Protein AF-A0A095C5I5-F1 (afdb_monomer_lite)

Secondary structure (DSSP, 8-state):
-HHHHHHHHHHTS-GGGS-HHHHHH--SS---HHHHHHHHT-TTTTTT-----HHHHHHHHTSTTS-----S---HIIIIIS-HHHHHHHHHHHHHHHHHHHHHHHHHHS-GGGGGSHIIIIIS-HHHHHHHHHHHHHHHHHHHHHHHHHHHHHHHHHTTT--SEEEEEE-SS----TTT--S----S-----GGG----EEEHHHHHHHHHHTGGG--TTTEEEEEPP--TT----HHHHHT--SHHHHHHHSSHHHHHHHHHHTGGGGGGGS-HHHHHHHHHHHHHHHH-S-HHHHHHHHHHHHHHHHHHHHHHHHHHBTTHHHHHHSHHHHHHHHHHHHHHHHHHHHHHHHHHHH-SHHHHHHHHHHTTTGGGGGGGHHHHHHHHHHHSPBPPHHHHHHHHHHHHHH-SSSS-TTTTTTSSS--

Structure (mmCIF, N/CA/C/O backbone):
data_AF-A0A095C5I5-F1
#
_entry.id   AF-A0A095C5I5-F1
#
loop_
_atom_site.group_PDB
_atom_site.id
_atom_site.type_symbol
_atom_site.label_atom_id
_atom_site.label_alt_id
_atom_site.label_comp_id
_atom_site.label_asym_id
_atom_site.label_entity_id
_atom_site.label_seq_id
_atom_site.pdbx_PDB_ins_code
_atom_site.Cartn_x
_atom_site.Cartn_y
_atom_site.Cartn_z
_atom_site.occupancy
_atom_site.B_iso_or_equiv
_atom_site.auth_seq_id
_atom_site.auth_comp_id
_atom_site.auth_asym_id
_atom_site.auth_atom_id
_atom_site.pdbx_PDB_model_num
ATOM 1 N N . MET A 1 1 ? 6.116 -15.649 -8.258 1.00 90.19 1 MET A N 1
ATOM 2 C CA . MET A 1 1 ? 5.746 -16.718 -9.216 1.00 90.19 1 MET A CA 1
ATOM 3 C C . MET A 1 1 ? 4.295 -16.655 -9.677 1.00 90.19 1 MET A C 1
ATOM 5 O O . MET A 1 1 ? 4.096 -16.684 -10.877 1.00 90.19 1 MET A O 1
ATOM 9 N N . ILE A 1 2 ? 3.302 -16.458 -8.799 1.00 94.12 2 ILE A N 1
ATOM 10 C CA . ILE A 1 2 ? 1.877 -16.341 -9.199 1.00 94.12 2 ILE A CA 1
ATOM 11 C C . ILE A 1 2 ? 1.654 -15.360 -10.373 1.00 94.12 2 ILE A C 1
ATOM 13 O O . ILE A 1 2 ? 0.961 -15.691 -11.329 1.00 94.12 2 ILE A O 1
ATOM 17 N N . GLY A 1 3 ? 2.276 -14.173 -10.334 1.00 94.00 3 GLY A N 1
ATOM 18 C CA . GLY A 1 3 ? 2.189 -13.199 -11.435 1.00 94.00 3 GLY A CA 1
ATOM 19 C C . GLY A 1 3 ? 2.730 -13.727 -12.771 1.00 94.00 3 GLY A C 1
ATOM 20 O O . GLY A 1 3 ? 2.057 -13.602 -13.782 1.00 94.00 3 GLY A O 1
ATOM 21 N N . LEU A 1 4 ? 3.884 -14.406 -12.756 1.00 94.50 4 LEU A N 1
ATOM 22 C CA . LEU A 1 4 ? 4.488 -15.020 -13.948 1.00 94.50 4 LEU A CA 1
ATOM 23 C C . LEU A 1 4 ? 3.548 -16.051 -14.590 1.00 94.50 4 LEU A C 1
ATOM 25 O O . LEU A 1 4 ? 3.385 -16.067 -15.806 1.00 94.50 4 LEU A O 1
ATOM 29 N N . SER A 1 5 ? 2.899 -16.890 -13.780 1.00 95.06 5 SER A N 1
ATOM 30 C CA . SER A 1 5 ? 1.943 -17.884 -14.281 1.00 95.06 5 SER A CA 1
ATOM 31 C C . SER A 1 5 ? 0.749 -17.218 -14.972 1.00 95.06 5 SER A C 1
ATOM 33 O O . SER A 1 5 ? 0.317 -17.658 -16.036 1.00 95.06 5 SER A O 1
ATOM 35 N N . TRP A 1 6 ? 0.250 -16.118 -14.406 1.00 95.88 6 TRP A N 1
ATOM 36 C CA . TRP A 1 6 ? -0.805 -15.323 -15.027 1.00 95.88 6 TRP A CA 1
ATOM 37 C C . TRP A 1 6 ? -0.362 -14.616 -16.306 1.00 95.88 6 TRP A C 1
ATOM 39 O O . TRP A 1 6 ? -1.138 -14.565 -17.256 1.00 95.88 6 TRP A O 1
ATOM 49 N N . ASP A 1 7 ? 0.863 -14.098 -16.345 1.00 95.19 7 ASP A N 1
ATOM 50 C CA . ASP A 1 7 ? 1.425 -13.432 -17.522 1.00 95.19 7 ASP A CA 1
ATOM 51 C C . ASP A 1 7 ? 1.565 -14.394 -18.710 1.00 95.19 7 ASP A C 1
ATOM 53 O O . ASP A 1 7 ? 1.289 -14.017 -19.851 1.00 95.19 7 ASP A O 1
ATOM 57 N N . LEU A 1 8 ? 1.934 -15.652 -18.447 1.00 94.75 8 LEU A N 1
ATOM 58 C CA . LEU A 1 8 ? 1.957 -16.721 -19.450 1.00 94.75 8 LEU A CA 1
ATOM 59 C C . LEU A 1 8 ? 0.542 -17.083 -19.914 1.00 94.75 8 LEU A C 1
ATOM 61 O O . LEU A 1 8 ? 0.281 -17.180 -21.112 1.00 94.75 8 LEU A O 1
ATOM 65 N N . TYR A 1 9 ? -0.397 -17.229 -18.975 1.00 94.50 9 TYR A N 1
ATOM 66 C CA . TYR A 1 9 ? -1.794 -17.506 -19.306 1.00 94.50 9 TYR A CA 1
ATOM 67 C C . TYR A 1 9 ? -2.412 -16.397 -20.164 1.00 94.50 9 TYR A C 1
ATOM 69 O O . TYR A 1 9 ? -3.086 -16.674 -21.153 1.00 94.50 9 TYR A O 1
ATOM 77 N N . ASP A 1 10 ? -2.173 -15.130 -19.832 1.00 93.94 10 ASP A N 1
ATOM 78 C CA . ASP A 1 10 ? -2.761 -14.003 -20.555 1.00 93.94 10 ASP A CA 1
ATOM 79 C C . ASP A 1 10 ? -2.246 -13.885 -21.998 1.00 93.94 10 ASP A C 1
ATOM 81 O O . ASP A 1 10 ? -2.950 -13.340 -22.854 1.00 93.94 10 ASP A O 1
ATOM 85 N N . ALA A 1 11 ? -1.071 -14.447 -22.299 1.00 91.31 11 ALA A N 1
ATOM 86 C CA . ALA A 1 11 ? -0.554 -14.525 -23.660 1.00 91.31 11 ALA A CA 1
ATOM 87 C C . ALA A 1 11 ? -1.333 -15.501 -24.563 1.00 91.31 11 ALA A C 1
ATOM 89 O O . ALA A 1 11 ? -1.295 -15.343 -25.781 1.00 91.31 11 ALA A O 1
ATOM 90 N N . SER A 1 12 ? -2.096 -16.445 -23.997 1.00 90.75 12 SER A N 1
ATOM 91 C CA . SER A 1 12 ? -2.989 -17.324 -24.775 1.00 90.75 12 SER A CA 1
ATOM 92 C C . SER A 1 12 ? -4.199 -16.587 -25.368 1.00 90.75 12 SER A C 1
ATOM 94 O O . SER A 1 12 ? -4.788 -17.036 -26.348 1.00 90.75 12 SER A O 1
ATOM 96 N N . LYS A 1 13 ? -4.568 -15.433 -24.798 1.00 89.62 13 LYS A N 1
ATOM 97 C CA . LYS A 1 13 ? -5.696 -14.611 -25.260 1.00 89.62 13 LYS A CA 1
ATOM 98 C C . LYS A 1 13 ? -5.282 -13.721 -26.422 1.00 89.62 13 LYS A C 1
ATOM 100 O O . LYS A 1 13 ? -4.128 -13.301 -26.490 1.00 89.62 13 LYS A O 1
ATOM 105 N N . THR A 1 14 ? -6.227 -13.338 -27.277 1.00 89.69 14 THR A N 1
ATOM 106 C CA . THR A 1 14 ? -5.969 -12.351 -28.336 1.00 89.69 14 THR A CA 1
ATOM 107 C C . THR A 1 14 ? -5.677 -10.970 -27.746 1.00 89.69 14 THR A C 1
ATOM 109 O O . THR A 1 14 ? -6.174 -10.604 -26.679 1.00 89.69 14 THR A O 1
ATOM 112 N N . GLU A 1 15 ? -4.865 -10.165 -28.432 1.00 84.31 15 GLU A N 1
ATOM 113 C CA . GLU A 1 15 ? -4.433 -8.861 -27.911 1.00 84.31 15 GLU A CA 1
ATOM 114 C C . GLU A 1 15 ? -5.610 -7.898 -27.653 1.00 84.31 15 GLU A C 1
ATOM 116 O O . GLU A 1 15 ? -5.610 -7.140 -26.677 1.00 84.31 15 GLU A O 1
ATOM 121 N N . SER A 1 16 ? -6.668 -7.979 -28.467 1.00 86.38 16 SER A N 1
ATOM 122 C CA . SER A 1 16 ? -7.894 -7.185 -28.315 1.00 86.38 16 SER A CA 1
ATOM 123 C C . SER A 1 16 ? -8.647 -7.472 -27.010 1.00 86.38 16 SER A C 1
ATOM 125 O O . SER A 1 16 ? -9.271 -6.559 -26.466 1.00 86.38 16 SER A O 1
ATOM 127 N N . GLN A 1 17 ? -8.535 -8.694 -26.479 1.00 86.94 17 GLN A N 1
ATOM 128 C CA . GLN A 1 17 ? -9.157 -9.137 -25.227 1.00 86.94 17 GLN A CA 1
ATOM 129 C C . GLN A 1 17 ? -8.308 -8.831 -23.985 1.00 86.94 17 GLN A C 1
ATOM 131 O O . GLN A 1 17 ? -8.809 -8.887 -22.860 1.00 86.94 17 GLN A O 1
ATOM 136 N N . ARG A 1 18 ? -7.021 -8.507 -24.158 1.00 86.69 18 ARG A N 1
ATOM 137 C CA . ARG A 1 18 ? -6.119 -8.181 -23.047 1.00 86.69 18 ARG A CA 1
ATOM 138 C C . ARG A 1 18 ? -6.354 -6.755 -22.567 1.00 86.69 18 ARG A C 1
ATOM 140 O O . ARG A 1 18 ? -6.403 -5.815 -23.364 1.00 86.69 18 ARG A O 1
ATOM 147 N N . SER A 1 19 ? -6.427 -6.586 -21.250 1.00 85.75 19 SER A N 1
ATOM 148 C CA . SER A 1 19 ? -6.406 -5.262 -20.630 1.00 85.75 19 SER A CA 1
ATOM 149 C C . SER A 1 19 ? -5.045 -4.579 -20.817 1.00 85.75 19 SER A C 1
ATOM 151 O O . SER A 1 19 ? -4.046 -5.223 -21.137 1.00 85.75 19 SER A O 1
ATOM 153 N N . VAL A 1 20 ? -4.984 -3.266 -20.580 1.00 83.00 20 VAL A N 1
ATOM 154 C CA . VAL A 1 20 ? -3.749 -2.480 -20.744 1.00 83.00 20 VAL A CA 1
ATOM 155 C C . VAL A 1 20 ? -2.592 -3.029 -19.900 1.00 83.00 20 VAL A C 1
ATOM 157 O O . VAL A 1 20 ? -1.469 -3.083 -20.392 1.00 83.00 20 VAL A O 1
ATOM 160 N N . SER A 1 21 ? -2.839 -3.464 -18.657 1.00 81.44 21 SER A N 1
ATOM 161 C CA . SER A 1 21 ? -1.785 -4.055 -17.817 1.00 81.44 21 SER A CA 1
ATOM 162 C C . SER A 1 21 ? -1.335 -5.415 -18.348 1.00 81.44 21 SER A C 1
ATOM 164 O O . SER A 1 21 ? -0.137 -5.658 -18.442 1.00 81.44 21 SER A O 1
ATOM 166 N N . GLN A 1 22 ? -2.274 -6.244 -18.808 1.00 87.56 22 GLN A N 1
ATOM 167 C CA . GLN A 1 22 ? -1.973 -7.564 -19.372 1.00 87.56 22 GLN A CA 1
ATOM 168 C C . GLN A 1 22 ? -1.166 -7.476 -20.665 1.00 87.56 22 GLN A C 1
ATOM 170 O O . GLN A 1 22 ? -0.274 -8.281 -20.880 1.00 87.56 22 GLN A O 1
ATOM 175 N N . ARG A 1 23 ? -1.422 -6.485 -21.527 1.00 85.88 23 ARG A N 1
ATOM 176 C CA . ARG A 1 23 ? -0.597 -6.279 -22.731 1.00 85.88 23 ARG A CA 1
ATOM 177 C C . ARG A 1 23 ? 0.859 -5.969 -22.388 1.00 85.88 23 ARG A C 1
ATOM 179 O O . ARG A 1 23 ? 1.748 -6.410 -23.103 1.00 85.88 23 ARG A O 1
ATOM 186 N N . LYS A 1 24 ? 1.093 -5.245 -21.289 1.00 83.94 24 LYS A N 1
ATOM 187 C CA . LYS A 1 24 ? 2.440 -4.878 -20.830 1.00 83.94 24 LYS A CA 1
ATOM 188 C C . LYS A 1 24 ? 3.186 -6.038 -20.168 1.00 83.94 24 LYS A C 1
ATOM 190 O O . LYS A 1 24 ? 4.409 -6.070 -20.241 1.00 83.94 24 LYS A O 1
ATOM 195 N N . SER A 1 25 ? 2.482 -6.956 -19.503 1.00 87.38 25 SER A N 1
ATOM 196 C CA . SER A 1 25 ? 3.112 -8.043 -18.740 1.00 87.38 25 SER A CA 1
ATOM 197 C C . SER A 1 25 ? 3.073 -9.411 -19.428 1.00 87.38 25 SER A C 1
ATOM 199 O O . SER A 1 25 ? 3.906 -10.251 -19.105 1.00 87.38 25 SER A O 1
ATOM 201 N N . ALA A 1 26 ? 2.179 -9.632 -20.400 1.00 89.44 26 ALA A N 1
ATOM 202 C CA . ALA A 1 26 ? 1.987 -10.936 -21.033 1.00 89.44 26 ALA A CA 1
ATOM 203 C C . ALA A 1 26 ? 3.269 -11.503 -21.668 1.00 89.44 26 ALA A C 1
ATOM 205 O O . ALA A 1 26 ? 4.023 -10.820 -22.376 1.00 89.44 26 ALA A O 1
ATOM 206 N N . LEU A 1 27 ? 3.482 -12.800 -21.452 1.00 89.56 27 LEU A N 1
ATOM 207 C CA . LEU A 1 27 ? 4.657 -13.545 -21.894 1.00 89.56 27 LEU A CA 1
ATOM 208 C C . LEU A 1 27 ? 4.249 -14.671 -22.838 1.00 89.56 27 LEU A C 1
ATOM 210 O O . LEU A 1 27 ? 3.642 -15.647 -22.419 1.00 89.56 27 LEU A O 1
ATOM 214 N N . SER A 1 28 ? 4.609 -14.560 -24.117 1.00 89.25 28 SER A N 1
ATOM 215 C CA . SER A 1 28 ? 4.269 -15.582 -25.120 1.00 89.25 28 SER A CA 1
ATOM 216 C C . SER A 1 28 ? 5.085 -16.868 -24.982 1.00 89.25 28 SER A C 1
ATOM 218 O O . SER A 1 28 ? 4.698 -17.898 -25.522 1.00 89.25 28 SER A O 1
ATOM 220 N N . LYS A 1 29 ? 6.236 -16.805 -24.306 1.00 89.81 29 LYS A N 1
ATOM 221 C CA . LYS A 1 29 ? 7.139 -17.937 -24.093 1.00 89.81 29 LYS A CA 1
ATOM 222 C C . LYS A 1 29 ? 7.580 -17.977 -22.638 1.00 89.81 29 LYS A C 1
ATOM 224 O O . LYS A 1 29 ? 7.718 -16.934 -21.998 1.00 89.81 29 LYS A O 1
ATOM 229 N N . PHE A 1 30 ? 7.817 -19.186 -22.142 1.00 93.50 30 PHE A N 1
ATOM 230 C CA . PHE A 1 30 ? 8.404 -19.390 -20.827 1.00 93.50 30 PHE A CA 1
ATOM 231 C C . PHE A 1 30 ? 9.878 -18.924 -20.829 1.00 93.50 30 PHE A C 1
ATOM 233 O O . PHE A 1 30 ? 10.608 -19.314 -21.739 1.00 93.50 30 PHE A O 1
ATOM 240 N N . PRO A 1 31 ? 10.327 -18.131 -19.835 1.00 89.38 31 PRO A N 1
ATOM 241 C CA . PRO A 1 31 ? 11.682 -17.554 -19.780 1.00 89.38 31 PRO A CA 1
ATOM 242 C C . PRO A 1 31 ? 12.811 -18.579 -19.515 1.00 89.38 31 PRO A C 1
ATOM 244 O O . PRO A 1 31 ? 13.994 -18.269 -19.544 1.00 89.38 31 PRO A O 1
ATOM 247 N N . GLY A 1 32 ? 12.479 -19.847 -19.271 1.00 93.56 32 GLY A N 1
ATOM 248 C CA . GLY A 1 32 ? 13.463 -20.870 -18.910 1.00 93.56 32 GLY A CA 1
ATOM 249 C C . GLY A 1 32 ? 13.827 -20.834 -17.422 1.00 93.56 32 GLY A C 1
ATOM 250 O O . GLY A 1 32 ? 13.473 -19.913 -16.680 1.00 93.56 32 GLY A O 1
ATOM 251 N N . VAL A 1 33 ? 14.491 -21.894 -16.951 1.00 95.50 33 VAL A N 1
ATOM 252 C CA . VAL A 1 33 ? 14.720 -22.119 -15.511 1.00 95.50 33 VAL A CA 1
ATOM 253 C C . VAL A 1 33 ? 15.681 -21.086 -14.927 1.00 95.50 33 VAL A C 1
ATOM 255 O O . VAL A 1 33 ? 15.371 -20.477 -13.906 1.00 95.50 33 VAL A O 1
ATOM 258 N N . LEU A 1 34 ? 16.817 -20.851 -15.590 1.00 95.62 34 LEU A N 1
ATOM 259 C CA . LEU A 1 34 ? 17.840 -19.923 -15.107 1.00 95.62 34 LEU A CA 1
ATOM 260 C C . LEU A 1 34 ? 17.303 -18.492 -14.983 1.00 95.62 34 LEU A C 1
ATOM 262 O O . LEU A 1 34 ? 17.481 -17.858 -13.947 1.00 95.62 34 LEU A O 1
ATOM 266 N N . GLU A 1 35 ? 16.596 -18.005 -16.003 1.00 94.25 35 GLU A N 1
ATOM 267 C CA . GLU A 1 35 ? 16.002 -16.665 -15.988 1.00 94.25 35 GLU A CA 1
ATOM 268 C C . GLU A 1 35 ? 14.925 -16.539 -14.897 1.00 94.25 35 GLU A C 1
ATOM 270 O O . GLU A 1 35 ? 14.882 -15.551 -14.165 1.00 94.25 35 GLU A O 1
ATOM 275 N N . THR A 1 36 ? 14.101 -17.579 -14.712 1.00 95.62 36 THR A N 1
ATOM 276 C CA . THR A 1 36 ? 13.093 -17.624 -13.639 1.00 95.62 36 THR A CA 1
ATOM 277 C C . THR A 1 36 ? 13.732 -17.572 -12.250 1.00 95.62 36 THR A C 1
ATOM 279 O O . THR A 1 36 ? 13.224 -16.875 -11.364 1.00 95.62 36 THR A O 1
ATOM 282 N N . LEU A 1 37 ? 14.851 -18.274 -12.044 1.00 95.75 37 LEU A N 1
ATOM 283 C CA . LEU A 1 37 ? 15.608 -18.224 -10.793 1.00 95.75 37 LEU A CA 1
ATOM 284 C C . LEU A 1 37 ? 16.251 -16.847 -10.589 1.00 95.75 37 LEU A C 1
ATOM 286 O O . LEU A 1 37 ? 16.115 -16.280 -9.507 1.00 95.75 37 LEU A O 1
ATOM 290 N N . ALA A 1 38 ? 16.863 -16.266 -11.623 1.00 94.81 38 ALA A N 1
ATOM 291 C CA . ALA A 1 38 ? 17.459 -14.930 -11.560 1.00 94.81 38 ALA A CA 1
ATOM 292 C C . ALA A 1 38 ? 16.421 -13.846 -11.211 1.00 94.81 38 ALA A C 1
ATOM 294 O O . ALA A 1 38 ? 16.660 -12.993 -10.353 1.00 94.81 38 ALA A O 1
ATOM 295 N N . PHE A 1 39 ? 15.231 -13.921 -11.808 1.00 94.69 39 PHE A N 1
ATOM 296 C CA . PHE A 1 39 ? 14.102 -13.062 -11.459 1.00 94.69 39 PHE A CA 1
ATOM 297 C C . PHE A 1 39 ? 13.655 -13.260 -10.004 1.00 94.69 39 PHE A C 1
ATOM 299 O O . PHE A 1 39 ? 13.480 -12.292 -9.267 1.00 94.69 39 PHE A O 1
ATOM 306 N N . SER A 1 40 ? 13.489 -14.512 -9.568 1.00 93.94 40 SER A N 1
ATOM 307 C CA . SER A 1 40 ? 13.000 -14.834 -8.219 1.00 93.94 40 SER A CA 1
ATOM 308 C C . SER A 1 40 ? 13.972 -14.397 -7.121 1.00 93.94 40 SER A C 1
ATOM 310 O O . SER A 1 40 ? 13.542 -13.930 -6.069 1.00 93.94 40 SER A O 1
ATOM 312 N N . PHE A 1 41 ? 15.274 -14.510 -7.385 1.00 94.00 41 PHE A N 1
ATOM 313 C CA . PHE A 1 41 ? 16.351 -14.194 -6.449 1.00 94.00 41 PHE A CA 1
ATOM 314 C C . PHE A 1 41 ? 17.087 -12.899 -6.803 1.00 94.00 41 PHE A C 1
ATOM 316 O O . PHE A 1 41 ? 18.261 -12.745 -6.476 1.00 94.00 41 PHE A O 1
ATOM 323 N N . THR A 1 42 ? 16.408 -11.943 -7.448 1.00 93.94 42 THR A N 1
ATOM 324 C CA . THR A 1 42 ? 16.990 -10.62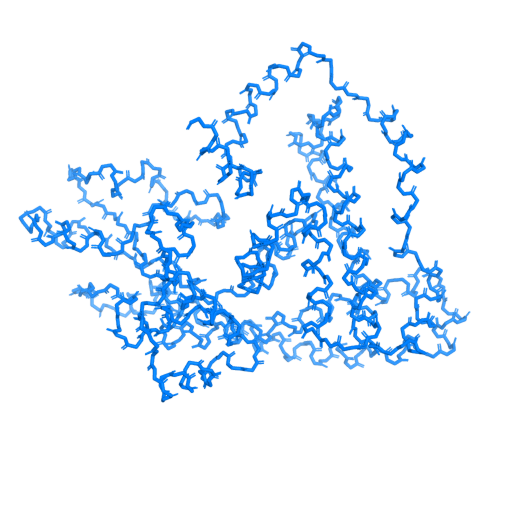3 -7.725 1.00 93.94 42 THR A CA 1
ATOM 325 C C . THR A 1 42 ? 17.471 -9.983 -6.407 1.00 93.94 42 THR A C 1
ATOM 327 O O . THR A 1 42 ? 16.632 -9.653 -5.560 1.00 93.94 42 THR A O 1
ATOM 330 N N . PRO A 1 43 ? 18.791 -9.771 -6.201 1.00 90.88 43 PRO A N 1
ATOM 331 C CA . PRO A 1 43 ? 19.359 -9.491 -4.874 1.00 90.88 43 PRO A CA 1
ATOM 332 C C . PRO A 1 43 ? 18.795 -8.248 -4.181 1.00 90.88 43 PRO A C 1
ATOM 334 O O . PRO A 1 43 ? 18.715 -8.180 -2.959 1.00 90.88 43 PRO A O 1
ATOM 337 N N . THR A 1 44 ? 18.376 -7.257 -4.964 1.00 92.38 44 THR A N 1
ATOM 338 C CA . THR A 1 44 ? 17.854 -5.980 -4.466 1.00 92.38 44 THR A CA 1
ATOM 339 C C . THR A 1 44 ? 16.378 -6.026 -4.074 1.00 92.38 44 THR A C 1
ATOM 341 O O . THR A 1 44 ? 15.907 -5.073 -3.455 1.00 92.38 44 THR A O 1
ATOM 344 N N . ALA A 1 45 ? 15.657 -7.100 -4.419 1.00 92.38 45 ALA A N 1
ATOM 345 C CA . ALA A 1 45 ? 14.207 -7.191 -4.252 1.00 92.38 45 ALA A CA 1
ATOM 346 C C . ALA A 1 45 ? 13.698 -8.500 -3.619 1.00 92.38 45 ALA A C 1
ATOM 348 O O . ALA A 1 45 ? 12.550 -8.543 -3.178 1.00 92.38 45 ALA A O 1
ATOM 349 N N . PHE A 1 46 ? 14.516 -9.557 -3.540 1.00 91.38 46 PHE A N 1
ATOM 350 C CA . PHE A 1 46 ? 14.038 -10.887 -3.137 1.00 91.38 46 PHE A CA 1
ATOM 351 C C . PHE A 1 46 ? 13.532 -10.973 -1.685 1.00 91.38 46 PHE A C 1
ATOM 353 O O . PHE A 1 46 ? 12.646 -11.774 -1.406 1.00 91.38 46 PHE A O 1
ATOM 360 N N . LEU A 1 47 ? 14.063 -10.155 -0.763 1.00 89.69 47 LEU A N 1
ATOM 361 C CA . LEU A 1 47 ? 13.686 -10.213 0.657 1.00 89.69 47 LEU A CA 1
ATOM 362 C C . LEU A 1 47 ? 12.365 -9.504 0.958 1.00 89.69 47 LEU A C 1
ATOM 364 O O . LEU A 1 47 ? 11.490 -10.063 1.609 1.00 89.69 47 LEU A O 1
ATOM 368 N N . THR A 1 48 ? 12.238 -8.240 0.549 1.00 87.00 48 THR A N 1
ATOM 369 C CA . THR A 1 48 ? 11.136 -7.362 0.994 1.00 87.00 48 THR A CA 1
ATOM 370 C C . THR A 1 48 ? 10.398 -6.690 -0.164 1.00 87.00 48 THR A C 1
ATOM 372 O O . THR A 1 48 ? 9.575 -5.795 0.047 1.00 87.00 48 THR A O 1
ATOM 375 N N . GLY A 1 49 ? 10.661 -7.133 -1.395 1.00 85.75 49 GLY A N 1
ATOM 376 C CA . GLY A 1 49 ? 10.265 -6.432 -2.607 1.00 85.75 49 GLY A CA 1
ATOM 377 C C . GLY A 1 49 ? 11.244 -5.306 -2.946 1.00 85.75 49 GLY A C 1
ATOM 378 O O . GLY A 1 49 ? 12.297 -5.189 -2.322 1.00 85.75 49 GLY A O 1
ATOM 379 N N . PRO A 1 50 ? 10.917 -4.460 -3.929 1.00 88.69 50 PRO A N 1
ATOM 380 C CA . PRO A 1 50 ? 9.599 -4.266 -4.536 1.00 88.69 50 PRO A CA 1
ATOM 381 C C . PRO A 1 50 ? 9.177 -5.369 -5.509 1.00 88.69 50 PRO A C 1
ATOM 383 O O . PRO A 1 50 ? 10.006 -6.038 -6.112 1.00 88.69 50 PRO A O 1
ATOM 386 N N . GLN A 1 51 ? 7.863 -5.537 -5.678 1.00 90.38 51 GLN A N 1
ATOM 387 C CA . GLN A 1 51 ? 7.287 -6.453 -6.666 1.00 90.38 51 GLN A CA 1
ATOM 388 C C . GLN A 1 51 ? 7.361 -5.822 -8.070 1.00 90.38 51 GLN A C 1
ATOM 390 O O . GLN A 1 51 ? 7.101 -4.629 -8.221 1.00 90.38 51 GLN A O 1
ATOM 395 N N . PHE A 1 52 ? 7.705 -6.604 -9.093 1.00 91.25 52 PHE A N 1
ATOM 396 C CA . PHE A 1 52 ? 7.641 -6.206 -10.506 1.00 91.25 52 PHE A CA 1
ATOM 397 C C . PHE A 1 52 ? 7.365 -7.432 -11.402 1.00 91.25 52 PHE A C 1
ATOM 399 O O . PHE A 1 52 ? 7.616 -8.564 -10.980 1.00 91.25 52 PHE A O 1
ATOM 406 N N . PRO A 1 53 ? 6.793 -7.255 -12.610 1.00 92.25 53 PRO A N 1
ATOM 407 C CA . PRO A 1 53 ? 6.532 -8.359 -13.534 1.00 92.25 53 PRO A CA 1
ATOM 408 C C . PRO A 1 53 ? 7.815 -8.844 -14.224 1.00 92.25 53 PRO A C 1
ATOM 410 O O . PRO A 1 53 ? 8.777 -8.091 -14.371 1.00 92.25 53 PRO A O 1
ATOM 413 N N . MET A 1 54 ? 7.805 -10.084 -14.716 1.00 92.12 54 MET A N 1
ATOM 414 C CA . MET A 1 54 ? 8.953 -10.687 -15.408 1.00 92.12 54 MET A CA 1
ATOM 415 C C . MET A 1 54 ? 9.353 -9.902 -16.670 1.00 92.12 54 MET A C 1
ATOM 417 O O . MET A 1 54 ? 10.535 -9.690 -16.904 1.00 92.12 54 MET A O 1
ATOM 421 N N . ARG A 1 55 ? 8.393 -9.353 -17.427 1.00 89.38 55 ARG A N 1
ATOM 422 C CA . ARG A 1 55 ? 8.686 -8.459 -18.568 1.00 89.38 55 ARG A CA 1
ATOM 423 C C . ARG A 1 55 ? 9.546 -7.250 -18.199 1.00 89.38 55 ARG A C 1
ATOM 425 O O . ARG A 1 55 ? 10.396 -6.839 -18.980 1.00 89.38 55 ARG A O 1
ATOM 432 N N . HIS A 1 56 ? 9.330 -6.686 -17.011 1.00 90.06 56 HIS A N 1
ATOM 433 C CA . HIS A 1 56 ? 10.129 -5.561 -16.520 1.00 90.06 56 HIS A CA 1
ATOM 434 C C . HIS A 1 56 ? 11.561 -5.994 -16.202 1.00 90.06 56 HIS A C 1
ATOM 436 O O . HIS A 1 56 ? 12.508 -5.265 -16.474 1.00 90.06 56 HIS A O 1
ATOM 442 N N . PHE A 1 57 ? 11.720 -7.202 -15.660 1.00 91.38 57 PHE A N 1
ATOM 443 C CA . PHE A 1 57 ? 13.029 -7.801 -15.423 1.00 91.38 57 PHE A CA 1
ATOM 444 C C . PHE A 1 57 ? 13.768 -8.118 -16.731 1.00 91.38 57 PHE A C 1
ATOM 446 O O . PHE A 1 57 ? 14.933 -7.764 -16.853 1.00 91.38 57 PHE A O 1
ATOM 453 N N . GLN A 1 58 ? 13.089 -8.676 -17.736 1.00 89.19 58 GLN A N 1
ATOM 454 C CA . GLN A 1 58 ? 13.655 -8.882 -19.076 1.00 89.19 58 GLN A CA 1
ATOM 455 C C . GLN A 1 58 ? 14.145 -7.570 -19.689 1.00 89.19 58 GLN A C 1
ATOM 457 O O . GLN A 1 58 ? 15.305 -7.459 -20.062 1.00 89.19 58 GLN A O 1
ATOM 462 N N . ALA A 1 59 ? 13.308 -6.528 -19.669 1.00 85.94 59 ALA A N 1
ATOM 463 C CA . ALA A 1 59 ? 13.691 -5.207 -20.162 1.00 85.94 59 ALA A CA 1
ATOM 464 C C . ALA A 1 59 ? 14.890 -4.602 -19.403 1.00 85.94 59 ALA A C 1
ATOM 466 O O . ALA A 1 59 ? 15.662 -3.817 -19.959 1.00 85.94 59 ALA A O 1
ATOM 467 N N . PHE A 1 60 ? 15.048 -4.939 -18.119 1.00 87.62 60 PHE A N 1
ATOM 468 C CA . PHE A 1 60 ? 16.216 -4.553 -17.333 1.00 87.62 60 PHE A CA 1
ATOM 469 C C . PHE A 1 60 ? 17.485 -5.275 -17.803 1.00 87.62 60 PHE A C 1
ATOM 471 O O . PHE A 1 60 ? 18.507 -4.614 -17.982 1.00 87.62 60 PHE A O 1
ATOM 478 N N . ILE A 1 61 ? 17.415 -6.590 -18.024 1.00 87.44 61 ILE A N 1
ATOM 479 C CA . ILE A 1 61 ? 18.542 -7.404 -18.503 1.00 87.44 61 ILE A CA 1
ATOM 480 C C . ILE A 1 61 ? 18.944 -7.016 -19.931 1.00 87.44 61 ILE A C 1
ATOM 482 O O . ILE A 1 61 ? 20.128 -6.825 -20.198 1.00 87.44 61 ILE A O 1
ATOM 486 N N . ASP A 1 62 ? 17.965 -6.801 -20.809 1.00 83.56 62 ASP A N 1
ATOM 487 C CA . ASP A 1 62 ? 18.174 -6.402 -22.206 1.00 83.56 62 ASP A CA 1
ATOM 488 C C . ASP A 1 62 ? 18.659 -4.945 -22.342 1.00 83.56 62 ASP A C 1
ATOM 490 O O . ASP A 1 62 ? 19.001 -4.488 -23.432 1.00 83.56 62 ASP A O 1
ATOM 494 N N . GLY A 1 63 ? 18.648 -4.175 -21.248 1.00 77.12 63 GLY A N 1
ATOM 495 C CA . GLY A 1 63 ? 19.026 -2.762 -21.227 1.00 77.12 63 GLY A CA 1
ATOM 496 C C . GLY A 1 63 ? 17.996 -1.811 -21.850 1.00 77.12 63 GLY A C 1
ATOM 497 O O . GLY A 1 63 ? 18.206 -0.597 -21.829 1.00 77.12 63 GLY A O 1
ATOM 498 N N . SER A 1 64 ? 16.862 -2.321 -22.339 1.00 73.38 64 SER A N 1
ATOM 499 C CA . SER A 1 64 ? 15.820 -1.547 -23.032 1.00 73.38 64 SER A CA 1
ATOM 500 C C . SER A 1 64 ? 15.042 -0.592 -22.121 1.00 73.38 64 SER A C 1
ATOM 502 O O . SER A 1 64 ? 14.425 0.358 -22.600 1.00 73.38 64 SER A O 1
ATOM 504 N N . LEU A 1 65 ? 15.110 -0.775 -20.795 1.00 73.81 65 LEU A N 1
ATOM 505 C CA . LEU A 1 65 ? 14.549 0.184 -19.833 1.00 73.81 65 LEU A CA 1
ATOM 506 C C . LEU A 1 65 ? 15.228 1.558 -19.860 1.00 73.81 65 LEU A C 1
ATOM 508 O O . LEU A 1 65 ? 14.654 2.525 -19.345 1.00 73.81 65 LEU A O 1
ATOM 512 N N . ARG A 1 66 ? 16.467 1.645 -20.358 1.00 69.12 66 ARG A N 1
ATOM 513 C CA . ARG A 1 66 ? 17.249 2.878 -20.332 1.00 69.12 66 ARG A CA 1
ATOM 514 C C . ARG A 1 66 ? 17.328 3.507 -21.717 1.00 69.12 66 ARG A C 1
ATOM 516 O O . ARG A 1 66 ? 17.823 2.866 -22.639 1.00 69.12 66 ARG A O 1
ATOM 523 N N . PRO A 1 67 ? 16.932 4.781 -21.857 1.00 61.09 67 PRO A N 1
ATOM 524 C CA . PRO A 1 67 ? 17.122 5.489 -23.108 1.00 61.09 67 PRO A CA 1
ATOM 525 C C . PRO A 1 67 ? 18.627 5.663 -23.359 1.00 61.09 67 PRO A C 1
ATOM 527 O O . PRO A 1 67 ? 19.341 6.234 -22.530 1.00 61.09 67 PRO A O 1
ATOM 530 N N . VAL A 1 68 ? 19.126 5.190 -24.504 1.00 56.88 68 VAL A N 1
ATOM 531 C CA . VAL A 1 68 ? 20.523 5.392 -24.928 1.00 56.88 68 VAL A CA 1
ATOM 532 C C . VAL A 1 68 ? 20.666 6.811 -25.482 1.00 56.88 68 VAL A C 1
ATOM 534 O O . VAL A 1 68 ? 20.912 7.035 -26.661 1.00 56.88 68 VAL A O 1
ATOM 537 N N . VAL A 1 69 ? 20.454 7.816 -24.634 1.00 53.41 69 VAL A N 1
ATOM 538 C CA . VAL A 1 69 ? 20.728 9.206 -24.999 1.00 53.41 69 VAL A CA 1
ATOM 539 C C . VAL A 1 69 ? 22.137 9.519 -24.531 1.00 53.41 69 VAL A C 1
ATOM 541 O O . VAL A 1 69 ? 22.396 9.667 -23.334 1.00 53.41 69 VAL A O 1
ATOM 544 N N . HIS A 1 70 ? 23.068 9.628 -25.477 1.00 47.53 70 HIS A N 1
ATOM 545 C CA . HIS A 1 70 ? 24.394 10.164 -25.200 1.00 47.53 70 HIS A CA 1
ATOM 546 C C . HIS A 1 70 ? 24.245 11.616 -24.730 1.00 47.53 70 HIS A C 1
ATOM 548 O O . HIS A 1 70 ? 24.120 12.543 -25.530 1.00 47.53 70 HIS A O 1
ATOM 554 N N . LEU A 1 71 ? 24.252 11.829 -23.412 1.00 50.06 71 LEU A N 1
ATOM 555 C CA . LEU A 1 71 ? 24.386 13.150 -22.806 1.00 50.06 71 LEU A CA 1
ATOM 556 C C . LEU A 1 71 ? 25.773 13.689 -23.190 1.00 50.06 71 LEU A C 1
ATOM 558 O O . LEU A 1 71 ? 26.749 13.490 -22.471 1.00 50.06 71 LEU A O 1
ATOM 562 N N . ARG A 1 72 ? 25.869 14.344 -24.356 1.00 42.09 72 ARG A N 1
ATOM 563 C CA . ARG A 1 72 ? 27.120 14.734 -25.040 1.00 42.09 72 ARG A CA 1
ATOM 564 C C . ARG A 1 72 ? 28.016 15.695 -24.238 1.00 42.09 72 ARG A C 1
ATOM 566 O O . ARG A 1 72 ? 29.101 16.035 -24.690 1.00 42.09 72 ARG A O 1
ATOM 573 N N . LYS A 1 73 ? 27.624 16.118 -23.030 1.00 45.19 73 LYS A N 1
ATOM 574 C CA . LYS A 1 73 ? 28.484 16.875 -22.107 1.00 45.19 73 LYS A CA 1
ATOM 575 C C . LYS A 1 73 ? 28.366 16.337 -20.677 1.00 45.19 73 LYS A C 1
ATOM 577 O O . LYS A 1 73 ? 27.528 16.776 -19.892 1.00 45.19 73 LYS A O 1
ATOM 582 N N . SER A 1 74 ? 29.241 15.392 -20.322 1.00 53.22 74 SER A N 1
ATOM 583 C CA . SER A 1 74 ? 29.403 14.892 -18.948 1.00 53.22 74 SER A CA 1
ATOM 584 C C . SER A 1 74 ? 30.180 15.898 -18.088 1.00 53.22 74 SER A C 1
ATOM 586 O O . SER A 1 74 ? 31.332 15.678 -17.722 1.00 53.22 74 SER A O 1
ATOM 588 N N . THR A 1 75 ? 29.556 17.021 -17.737 1.00 65.31 75 THR A N 1
ATOM 589 C CA . THR A 1 75 ? 30.067 17.886 -16.661 1.00 65.31 75 THR A CA 1
ATOM 590 C C . THR A 1 75 ? 29.760 17.245 -15.300 1.00 65.31 75 THR A C 1
ATOM 592 O O . THR A 1 75 ? 28.720 16.603 -15.144 1.00 65.31 75 THR A O 1
ATOM 595 N N . PHE A 1 76 ? 30.598 17.470 -14.278 1.00 69.56 76 PHE A N 1
ATOM 596 C CA . PHE A 1 76 ? 30.362 17.008 -12.896 1.00 69.56 76 PHE A CA 1
ATOM 597 C C . PHE A 1 76 ? 28.928 17.300 -12.405 1.00 69.56 76 PHE A C 1
ATOM 599 O O . PHE A 1 76 ? 28.253 16.425 -11.860 1.00 69.56 76 PHE A O 1
ATOM 606 N N . LYS A 1 77 ? 28.407 18.501 -12.705 1.00 64.38 77 LYS A N 1
ATOM 607 C CA . LYS A 1 77 ? 27.026 18.902 -12.383 1.00 64.38 77 LYS A CA 1
ATOM 608 C C . LYS A 1 77 ? 25.974 17.989 -13.031 1.00 64.38 77 LYS A C 1
ATOM 610 O O . LYS A 1 77 ? 25.001 17.629 -12.381 1.00 64.38 77 LYS A O 1
ATOM 615 N N . HIS A 1 78 ? 26.164 17.554 -14.276 1.00 66.50 78 HIS A N 1
ATOM 616 C CA . HIS A 1 78 ? 25.231 16.630 -14.930 1.00 66.50 78 HIS A CA 1
ATOM 617 C C . HIS A 1 78 ? 25.261 15.230 -14.310 1.00 66.50 78 HIS A C 1
ATOM 619 O O . HIS A 1 78 ? 24.209 14.612 -14.162 1.00 66.50 78 HIS A O 1
ATOM 625 N N . ARG A 1 79 ? 26.441 14.759 -13.888 1.00 66.62 79 ARG A N 1
ATOM 626 C CA . ARG A 1 79 ? 26.612 13.421 -13.308 1.00 66.62 79 ARG A CA 1
ATOM 627 C C . ARG A 1 79 ? 26.060 13.295 -11.887 1.00 66.62 79 ARG A C 1
ATOM 629 O O . ARG A 1 79 ? 25.492 12.250 -11.576 1.00 66.62 79 ARG A O 1
ATOM 636 N N . PHE A 1 80 ? 26.200 14.336 -11.062 1.00 67.88 80 PHE A N 1
ATOM 637 C CA . PHE A 1 80 ? 25.843 14.292 -9.637 1.00 67.88 80 PHE A CA 1
ATOM 638 C C . PHE A 1 80 ? 24.667 15.203 -9.247 1.00 67.88 80 PHE A C 1
ATOM 640 O O . PHE A 1 80 ? 23.866 14.820 -8.404 1.00 67.88 80 PHE A O 1
ATOM 647 N N . ILE A 1 81 ? 24.510 16.380 -9.866 1.00 67.62 81 ILE A N 1
ATOM 648 C CA . ILE A 1 81 ? 23.468 17.361 -9.490 1.00 67.62 81 ILE A CA 1
ATOM 649 C C . ILE A 1 81 ? 22.195 17.214 -10.330 1.00 67.62 81 ILE A C 1
ATOM 651 O O . ILE A 1 81 ? 21.108 17.477 -9.833 1.00 67.62 81 ILE A O 1
ATOM 655 N N . TYR A 1 82 ? 22.277 16.775 -11.584 1.00 68.00 82 TYR A N 1
ATOM 656 C CA . TYR A 1 82 ? 21.085 16.632 -12.439 1.00 68.00 82 TYR A CA 1
ATOM 657 C C . TYR A 1 82 ? 20.690 15.184 -12.725 1.00 68.00 82 TYR A C 1
ATOM 659 O O . TYR A 1 82 ? 19.699 14.936 -13.411 1.00 68.00 82 TYR A O 1
ATOM 667 N N . ASN A 1 83 ? 21.433 14.221 -12.184 1.00 75.69 83 ASN A N 1
ATOM 668 C CA . ASN A 1 83 ? 21.170 12.809 -12.393 1.00 75.69 83 ASN A CA 1
ATOM 669 C C . ASN A 1 83 ? 20.028 12.327 -11.485 1.00 75.69 83 ASN A C 1
ATOM 671 O O . ASN A 1 83 ? 20.206 12.126 -10.282 1.00 75.69 83 ASN A O 1
ATOM 675 N N . ALA A 1 84 ? 18.852 12.122 -12.081 1.00 76.31 84 ALA A N 1
ATOM 676 C CA . ALA A 1 84 ? 17.651 11.676 -11.377 1.00 76.31 84 ALA A CA 1
ATOM 677 C C . ALA A 1 84 ? 17.835 10.316 -10.682 1.00 76.31 84 ALA A C 1
ATOM 679 O O . ALA A 1 84 ? 17.323 10.125 -9.576 1.00 76.31 84 ALA A O 1
ATOM 680 N N . LYS A 1 85 ? 18.600 9.397 -11.291 1.00 84.25 85 LYS A N 1
ATOM 681 C CA . LYS A 1 85 ? 18.954 8.105 -10.688 1.00 84.25 85 LYS A CA 1
ATOM 682 C C . LYS A 1 85 ? 19.759 8.316 -9.411 1.00 84.25 85 LYS A C 1
ATOM 684 O O . LYS A 1 85 ? 19.388 7.786 -8.370 1.00 84.25 85 LYS A O 1
ATOM 689 N N . PHE A 1 86 ? 20.821 9.123 -9.482 1.00 85.94 86 PHE A N 1
ATOM 690 C CA . PHE A 1 86 ? 21.706 9.378 -8.342 1.00 85.94 86 PHE A CA 1
ATOM 691 C C . PHE A 1 86 ? 20.951 9.998 -7.162 1.00 85.94 86 PHE A C 1
ATOM 693 O O . PHE A 1 86 ? 20.999 9.459 -6.059 1.00 85.94 86 PHE A O 1
ATOM 700 N N . HIS A 1 87 ? 20.188 11.069 -7.406 1.00 84.06 87 HIS A N 1
ATOM 701 C CA . HIS A 1 87 ? 19.387 11.725 -6.366 1.00 84.06 87 HIS A CA 1
ATOM 702 C C . HIS A 1 87 ? 18.403 10.783 -5.703 1.00 84.06 87 HIS A C 1
ATOM 704 O O . HIS A 1 87 ? 18.286 10.764 -4.478 1.00 84.06 87 HIS A O 1
ATOM 710 N N . ARG A 1 88 ? 17.694 9.987 -6.507 1.00 87.81 88 ARG A N 1
ATOM 711 C CA . ARG A 1 88 ? 16.726 9.041 -5.971 1.00 87.81 88 ARG A CA 1
ATOM 712 C C . ARG A 1 88 ? 17.422 7.950 -5.165 1.00 87.81 88 ARG A C 1
ATOM 714 O O . ARG A 1 88 ? 17.006 7.711 -4.041 1.00 87.81 88 ARG A O 1
ATOM 721 N N . THR A 1 89 ? 18.479 7.331 -5.688 1.00 92.56 89 THR A N 1
ATOM 722 C CA . THR A 1 89 ? 19.256 6.328 -4.948 1.00 92.56 89 THR A CA 1
ATOM 723 C C . THR A 1 89 ? 19.743 6.882 -3.613 1.00 92.56 89 THR A C 1
ATOM 725 O O . THR A 1 89 ? 19.475 6.274 -2.579 1.00 92.56 89 THR A O 1
ATOM 728 N N . LEU A 1 90 ? 20.396 8.048 -3.616 1.00 92.88 90 LEU A N 1
ATOM 729 C CA . LEU A 1 90 ? 20.951 8.645 -2.404 1.00 92.88 90 LEU A CA 1
ATOM 730 C C . LEU A 1 90 ? 19.851 8.972 -1.389 1.00 92.88 90 LEU A C 1
ATOM 732 O O . LEU A 1 90 ? 19.942 8.557 -0.240 1.00 92.88 90 LEU A O 1
ATOM 736 N N . ASN A 1 91 ? 18.782 9.649 -1.818 1.00 92.12 91 ASN A N 1
ATOM 737 C CA . ASN A 1 91 ? 17.663 9.999 -0.945 1.00 92.12 91 ASN A CA 1
ATOM 738 C C . ASN A 1 91 ? 17.036 8.754 -0.299 1.00 92.12 91 ASN A C 1
ATOM 740 O O . ASN A 1 91 ? 16.798 8.735 0.906 1.00 92.12 91 ASN A O 1
ATOM 744 N N . ARG A 1 92 ? 16.802 7.699 -1.089 1.00 94.25 92 ARG A N 1
ATOM 745 C CA . ARG A 1 92 ? 16.174 6.463 -0.614 1.00 94.25 92 ARG A CA 1
ATOM 746 C C . ARG A 1 92 ? 17.070 5.691 0.353 1.00 94.25 92 ARG A C 1
ATOM 748 O O . ARG A 1 92 ? 16.600 5.333 1.428 1.00 94.25 92 ARG A O 1
ATOM 755 N N . LEU A 1 93 ? 18.348 5.498 0.025 1.00 95.88 93 LEU A N 1
ATOM 756 C CA . LEU A 1 93 ? 19.285 4.799 0.908 1.00 95.88 93 LEU A CA 1
ATOM 757 C C . LEU A 1 93 ? 19.519 5.576 2.209 1.00 95.88 93 LEU A C 1
ATOM 759 O O . LEU A 1 93 ? 19.401 4.994 3.283 1.00 95.88 93 LEU A O 1
ATOM 763 N N . VAL A 1 94 ? 19.773 6.888 2.135 1.00 96.56 94 VAL A N 1
ATOM 764 C CA . VAL A 1 94 ? 20.018 7.723 3.325 1.00 96.56 94 VAL A CA 1
ATOM 765 C C . VAL A 1 94 ? 18.810 7.715 4.258 1.00 96.56 94 VAL A C 1
ATOM 767 O O . VAL A 1 94 ? 18.966 7.420 5.440 1.00 96.56 94 VAL A O 1
ATOM 770 N N . LEU A 1 95 ? 17.601 7.972 3.745 1.00 95.56 95 LEU A N 1
ATOM 771 C CA . LEU A 1 95 ? 16.388 7.947 4.570 1.00 95.56 95 LEU A CA 1
ATOM 772 C C . LEU A 1 95 ? 16.078 6.545 5.108 1.00 95.56 95 LEU A C 1
ATOM 774 O O . LEU A 1 95 ? 15.594 6.417 6.231 1.00 95.56 95 LEU A O 1
ATOM 778 N N . GLY A 1 96 ? 16.358 5.503 4.325 1.00 96.25 96 GLY A N 1
ATOM 779 C CA . GLY A 1 96 ? 16.187 4.114 4.732 1.00 96.25 96 GLY A CA 1
ATOM 780 C C . GLY A 1 96 ? 17.082 3.741 5.914 1.00 96.25 96 GLY A C 1
ATOM 781 O O . GLY A 1 96 ? 16.570 3.360 6.965 1.00 96.25 96 GLY A O 1
ATOM 782 N N . TYR A 1 97 ? 18.400 3.917 5.779 1.00 96.31 97 TYR A N 1
ATOM 783 C CA . TYR A 1 97 ? 19.364 3.613 6.844 1.00 96.31 97 TYR A CA 1
ATOM 784 C C . TYR A 1 97 ? 19.175 4.498 8.076 1.00 96.31 97 TYR A C 1
ATOM 786 O O . TYR A 1 97 ? 19.170 3.988 9.196 1.00 96.31 97 TYR A O 1
ATOM 794 N N . PHE A 1 98 ? 18.953 5.803 7.884 1.00 95.94 98 PHE A N 1
ATOM 795 C CA . PHE A 1 98 ? 18.634 6.709 8.988 1.00 95.94 98 PHE A CA 1
ATOM 796 C C . PHE A 1 98 ? 17.380 6.246 9.739 1.00 95.94 98 PHE A C 1
ATOM 798 O O . PHE A 1 98 ? 17.380 6.171 10.967 1.00 95.94 98 PHE A O 1
ATOM 805 N N . GLY A 1 99 ? 16.335 5.861 9.000 1.00 94.94 99 GLY A N 1
ATOM 806 C CA . GLY A 1 99 ? 15.108 5.323 9.570 1.00 94.94 99 GLY A CA 1
ATOM 807 C C . GLY A 1 99 ? 15.340 4.048 10.381 1.00 94.94 99 GLY A C 1
ATOM 808 O O . GLY A 1 99 ? 14.864 3.975 11.506 1.00 94.94 99 GLY A O 1
ATOM 809 N N . VAL A 1 100 ? 16.124 3.085 9.883 1.00 94.56 100 VAL A N 1
ATOM 810 C CA . VAL A 1 100 ? 16.456 1.860 10.640 1.00 94.56 100 VAL A CA 1
ATOM 811 C C . VAL A 1 100 ? 17.145 2.189 11.969 1.00 94.56 100 VAL A C 1
ATOM 813 O O . VAL A 1 100 ? 16.744 1.661 13.004 1.00 94.56 100 VAL A O 1
ATOM 816 N N . ILE A 1 101 ? 18.134 3.089 11.966 1.00 93.56 101 ILE A N 1
ATOM 817 C CA 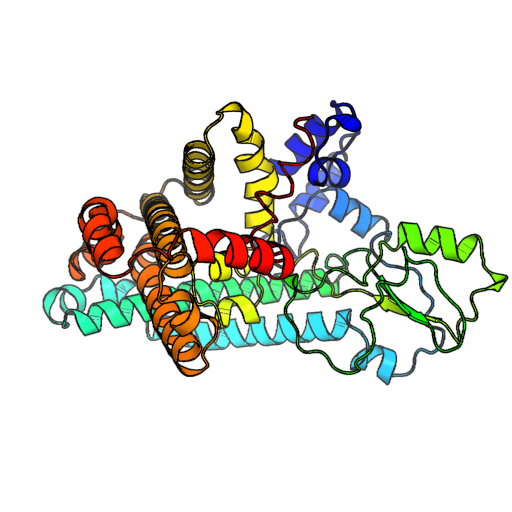. ILE A 1 101 ? 18.886 3.464 13.177 1.00 93.56 101 ILE A CA 1
ATOM 818 C C . ILE A 1 101 ? 17.968 4.124 14.215 1.00 93.56 101 ILE A C 1
ATOM 820 O O . ILE A 1 101 ? 17.977 3.744 15.388 1.00 93.56 101 ILE A O 1
ATOM 824 N N . VAL A 1 102 ? 17.160 5.101 13.794 1.00 93.69 102 VAL A N 1
ATOM 825 C CA . VAL A 1 102 ? 16.247 5.825 14.694 1.00 93.69 102 VAL A CA 1
ATOM 826 C C . VAL A 1 102 ? 15.148 4.900 15.216 1.00 93.69 102 VAL A C 1
ATOM 828 O O . VAL A 1 102 ? 14.902 4.846 16.422 1.00 93.69 102 VAL A O 1
ATOM 831 N N . LEU A 1 103 ? 14.519 4.127 14.328 1.00 93.44 103 LEU A N 1
ATOM 832 C CA . LEU A 1 103 ? 13.423 3.233 14.691 1.00 93.44 103 LEU A CA 1
ATOM 833 C C . LEU A 1 103 ? 13.890 2.089 15.585 1.00 93.44 103 LEU A C 1
ATOM 835 O O . LEU A 1 103 ? 13.141 1.705 16.475 1.00 93.44 103 LEU A O 1
ATOM 839 N N . SER A 1 104 ? 15.121 1.589 15.429 1.00 90.38 104 SER A N 1
ATOM 840 C CA . SER A 1 104 ? 15.671 0.571 16.334 1.00 90.38 104 SER A CA 1
ATOM 841 C C . SER A 1 104 ? 15.687 1.051 17.788 1.00 90.38 104 SER A C 1
ATOM 843 O O . SER A 1 104 ? 15.369 0.276 18.687 1.00 90.38 104 SER A O 1
ATOM 845 N N . LYS A 1 105 ? 16.007 2.330 18.033 1.00 90.94 105 LYS A N 1
ATOM 846 C CA . LYS A 1 105 ? 15.940 2.914 19.381 1.00 90.94 105 LYS A CA 1
ATOM 847 C C . LYS A 1 105 ? 14.499 3.094 19.850 1.00 90.94 105 LYS A C 1
ATOM 849 O O . LYS A 1 105 ? 14.185 2.818 21.002 1.00 90.94 105 LYS A O 1
ATOM 854 N N . TRP A 1 106 ? 13.612 3.553 18.970 1.00 92.69 106 TRP A N 1
ATOM 855 C CA . TRP A 1 106 ? 12.208 3.773 19.322 1.00 92.69 106 TRP A CA 1
ATOM 856 C C . TRP A 1 106 ? 11.465 2.468 19.620 1.00 92.69 106 TRP A C 1
ATOM 858 O O . TRP A 1 106 ? 10.675 2.440 20.553 1.00 92.69 106 TRP A O 1
ATOM 868 N N . PHE A 1 107 ? 11.768 1.371 18.926 1.00 87.62 107 PHE A N 1
ATOM 869 C CA . PHE A 1 107 ? 11.211 0.053 19.245 1.00 87.62 107 PHE A CA 1
ATOM 870 C C . PHE A 1 107 ? 11.665 -0.487 20.600 1.00 87.62 107 PHE A C 1
ATOM 872 O O . PHE A 1 107 ? 10.883 -1.152 21.271 1.00 87.62 107 PHE A O 1
ATOM 879 N N . ALA A 1 108 ? 12.889 -0.170 21.030 1.00 89.75 108 ALA A N 1
ATOM 880 C CA . ALA A 1 108 ? 13.342 -0.508 22.376 1.00 89.75 108 ALA A CA 1
ATOM 881 C C . ALA A 1 108 ? 12.581 0.282 23.460 1.00 89.75 108 ALA A C 1
ATOM 883 O O . ALA A 1 108 ? 12.339 -0.244 24.540 1.00 89.75 108 ALA A O 1
ATOM 884 N N . MET A 1 109 ? 12.171 1.524 23.169 1.00 90.50 109 MET A N 1
ATOM 885 C CA . MET A 1 109 ? 11.366 2.350 24.086 1.00 90.50 109 MET A CA 1
ATOM 886 C C . MET A 1 109 ? 9.865 2.025 24.050 1.00 90.50 109 MET A C 1
ATOM 888 O O . MET A 1 109 ? 9.175 2.208 25.049 1.00 90.50 109 MET A O 1
ATOM 892 N N . TYR A 1 110 ? 9.358 1.538 22.915 1.00 92.88 110 TYR A N 1
ATOM 893 C CA . TYR A 1 110 ? 7.955 1.168 22.714 1.00 92.88 110 TYR A CA 1
ATOM 894 C C . TYR A 1 110 ? 7.814 -0.329 22.363 1.00 92.88 110 TYR A C 1
ATOM 896 O O . TYR A 1 110 ? 7.381 -0.658 21.252 1.00 92.88 110 TYR A O 1
ATOM 904 N N . PRO A 1 111 ? 8.209 -1.251 23.266 1.00 94.44 111 PRO A N 1
ATOM 905 C CA . PRO A 1 111 ? 8.145 -2.682 22.998 1.00 94.44 111 PRO A CA 1
ATOM 906 C C . PRO A 1 111 ? 6.700 -3.185 22.962 1.00 94.44 111 PRO A C 1
ATOM 908 O O . PRO A 1 111 ? 5.854 -2.785 23.761 1.00 94.44 111 PRO A O 1
ATOM 911 N N . ALA A 1 112 ? 6.428 -4.138 22.068 1.00 94.44 112 ALA A N 1
ATOM 912 C CA . ALA A 1 112 ? 5.097 -4.730 21.945 1.00 94.44 112 ALA A CA 1
ATOM 913 C C . ALA A 1 112 ? 4.639 -5.420 23.242 1.00 94.44 112 ALA A C 1
ATOM 915 O O . ALA A 1 112 ? 3.462 -5.356 23.593 1.00 94.44 112 ALA A O 1
ATOM 916 N N . ASP A 1 113 ? 5.582 -6.016 23.975 1.00 94.62 113 ASP A N 1
ATOM 917 C CA . ASP A 1 113 ? 5.324 -6.771 25.203 1.00 94.62 113 ASP A CA 1
ATOM 918 C C . ASP A 1 113 ? 4.748 -5.902 26.324 1.00 94.62 113 ASP A C 1
ATOM 920 O O . ASP A 1 113 ? 4.008 -6.407 27.165 1.00 94.62 113 ASP A O 1
ATOM 924 N N . LYS A 1 114 ? 4.989 -4.579 26.307 1.00 95.88 114 LYS A N 1
ATOM 925 C CA . LYS A 1 114 ? 4.371 -3.660 27.275 1.00 95.88 114 LYS A CA 1
ATOM 926 C C . LYS A 1 114 ? 2.846 -3.704 27.186 1.00 95.88 114 LYS A C 1
ATOM 928 O O . LYS A 1 114 ? 2.195 -3.606 28.211 1.00 95.88 114 LYS A O 1
ATOM 933 N N . MET A 1 115 ? 2.266 -3.920 26.002 1.00 95.62 115 MET A N 1
ATOM 934 C CA . MET A 1 115 ? 0.806 -4.026 25.838 1.00 95.62 115 MET A CA 1
ATOM 935 C C . MET A 1 115 ? 0.213 -5.299 26.465 1.00 95.62 115 MET A C 1
ATOM 937 O O . MET A 1 115 ? -1.006 -5.417 26.613 1.00 95.62 115 MET A O 1
ATOM 941 N N . LEU A 1 116 ? 1.064 -6.264 26.815 1.00 96.00 116 LEU A N 1
ATOM 942 C CA . LEU A 1 116 ? 0.676 -7.541 27.404 1.00 96.00 116 LEU A CA 1
ATOM 943 C C . LEU A 1 116 ? 0.797 -7.554 28.932 1.00 96.00 116 LEU A C 1
ATOM 945 O O . LEU A 1 116 ? 0.353 -8.521 29.542 1.00 96.00 116 LEU A O 1
ATOM 949 N N . THR A 1 117 ? 1.375 -6.519 29.550 1.00 96.94 117 THR A N 1
ATOM 950 C CA . THR A 1 117 ? 1.548 -6.473 31.007 1.00 96.94 117 THR A CA 1
ATOM 951 C C . THR A 1 117 ? 0.260 -6.078 31.724 1.00 96.94 117 THR A C 1
ATOM 953 O O . THR A 1 117 ? -0.540 -5.294 31.206 1.00 96.94 117 THR A O 1
ATOM 956 N N . ASP A 1 118 ? 0.090 -6.563 32.954 1.00 95.69 118 ASP A N 1
ATOM 957 C CA . ASP A 1 118 ? -1.063 -6.217 33.792 1.00 95.69 118 ASP A CA 1
ATOM 958 C C . ASP A 1 118 ? -1.100 -4.718 34.119 1.00 95.69 118 ASP A C 1
ATOM 960 O O . ASP A 1 118 ? -2.157 -4.097 34.049 1.00 95.69 118 ASP A O 1
ATOM 964 N N . GLU A 1 119 ? 0.063 -4.105 34.359 1.00 96.38 119 GLU A N 1
ATOM 965 C CA . GLU A 1 119 ? 0.201 -2.653 34.541 1.00 96.38 119 GLU A CA 1
ATOM 966 C C . GLU A 1 119 ? -0.413 -1.886 33.357 1.00 96.38 119 GLU A C 1
ATOM 968 O O . GLU A 1 119 ? -1.235 -0.983 33.530 1.00 96.38 119 GLU A O 1
ATOM 973 N N . PHE A 1 120 ? -0.075 -2.279 32.123 1.00 96.50 120 PHE A N 1
ATOM 974 C CA . PHE A 1 120 ? -0.642 -1.642 30.942 1.00 96.50 120 PHE A CA 1
ATOM 975 C C . PHE A 1 120 ? -2.129 -1.945 30.802 1.00 96.50 120 PHE A C 1
ATOM 977 O O . PHE A 1 120 ? -2.878 -1.077 30.378 1.00 96.50 120 PHE A O 1
ATOM 984 N N . GLN A 1 121 ? -2.584 -3.158 31.112 1.00 94.69 121 GLN A N 1
ATOM 985 C CA . GLN A 1 121 ? -3.971 -3.551 30.871 1.00 94.69 121 GLN A CA 1
ATOM 986 C C . GLN A 1 121 ? -4.949 -3.049 31.932 1.00 94.69 121 GLN A C 1
ATOM 988 O O . GLN A 1 121 ? -6.104 -2.808 31.581 1.00 94.69 121 GLN A O 1
ATOM 993 N N . TYR A 1 122 ? -4.522 -2.853 33.178 1.00 93.44 122 TYR A N 1
ATOM 994 C CA . TYR A 1 122 ? -5.421 -2.554 34.296 1.00 93.44 122 TYR A CA 1
ATOM 995 C C . TYR A 1 122 ? -5.109 -1.238 35.013 1.00 93.44 122 TYR A C 1
ATOM 997 O O . TYR A 1 122 ? -6.044 -0.594 35.485 1.00 93.44 122 TYR A O 1
ATOM 1005 N N . GLU A 1 123 ? -3.848 -0.800 35.062 1.00 96.06 123 GLU A N 1
ATOM 1006 C CA . GLU A 1 123 ? -3.468 0.424 35.786 1.00 96.06 123 GLU A CA 1
ATOM 1007 C C . GLU A 1 123 ? -3.449 1.659 34.881 1.00 96.06 123 GLU A C 1
ATOM 1009 O O . GLU A 1 123 ? -3.828 2.758 35.291 1.00 96.06 123 GLU A O 1
ATOM 1014 N N . TRP A 1 124 ? -3.026 1.500 33.624 1.00 97.38 124 TRP A N 1
ATOM 1015 C CA . TRP A 1 124 ? -2.980 2.616 32.687 1.00 97.38 124 TRP A CA 1
ATOM 1016 C C . TRP A 1 124 ? -4.381 3.093 32.301 1.00 97.38 124 TRP A C 1
ATOM 1018 O O . TRP A 1 124 ? -5.285 2.314 31.986 1.00 97.38 124 TRP A O 1
ATOM 1028 N N . SER A 1 125 ? -4.538 4.417 32.215 1.00 97.31 125 SER A N 1
ATOM 1029 C CA . SER A 1 125 ? -5.782 5.019 31.739 1.00 97.31 125 SER A CA 1
ATOM 1030 C C . SER A 1 125 ? -6.123 4.557 30.315 1.00 97.31 125 SER A C 1
ATOM 1032 O O . SER A 1 125 ? -5.246 4.255 29.500 1.00 97.31 125 SER A O 1
ATOM 1034 N N . PHE A 1 126 ? -7.413 4.560 29.971 1.00 95.69 126 PHE A N 1
ATOM 1035 C CA . PHE A 1 126 ? -7.868 4.252 28.612 1.00 95.69 126 PHE A CA 1
ATOM 1036 C C . PHE A 1 126 ? -7.135 5.073 27.537 1.00 95.69 126 PHE A C 1
ATOM 1038 O O . PHE A 1 126 ? -6.656 4.509 26.553 1.00 95.69 126 PHE A O 1
ATOM 1045 N N . PHE A 1 127 ? -6.993 6.384 27.747 1.00 95.88 127 PHE A N 1
ATOM 1046 C CA . PHE A 1 127 ? -6.344 7.272 26.782 1.00 95.88 127 PHE A CA 1
ATOM 1047 C C . PHE A 1 127 ? -4.845 6.997 26.651 1.00 95.88 127 PHE A C 1
ATOM 1049 O O . PHE A 1 127 ? -4.328 7.015 25.535 1.00 95.88 127 PHE A O 1
ATOM 1056 N N . SER A 1 128 ? -4.161 6.678 27.755 1.00 96.31 128 SER A N 1
ATOM 1057 C CA . SER A 1 128 ? -2.740 6.308 27.734 1.00 96.31 128 SER A CA 1
ATOM 1058 C C . SER A 1 128 ? -2.509 5.031 26.925 1.00 96.31 128 SER A C 1
ATOM 1060 O O . SER A 1 128 ? -1.608 4.987 26.087 1.00 96.31 128 SER A O 1
ATOM 1062 N N . ARG A 1 129 ? -3.360 4.013 27.120 1.00 96.44 129 ARG A N 1
ATOM 1063 C CA . ARG A 1 129 ? -3.295 2.747 26.372 1.00 96.44 129 ARG A CA 1
ATOM 1064 C C . ARG A 1 129 ? -3.532 2.966 24.881 1.00 96.44 129 ARG A C 1
ATOM 1066 O O . ARG A 1 129 ? -2.737 2.520 24.055 1.00 96.44 129 ARG A O 1
ATOM 1073 N N . LEU A 1 130 ? -4.579 3.716 24.533 1.00 95.81 130 LEU A N 1
ATOM 1074 C CA . LEU A 1 130 ? -4.899 4.032 23.142 1.00 95.81 130 LEU A CA 1
ATOM 1075 C C . LEU A 1 130 ? -3.767 4.811 22.459 1.00 95.81 130 LEU A C 1
ATOM 1077 O O . LEU A 1 130 ? -3.357 4.450 21.356 1.00 95.81 130 LEU A O 1
ATOM 1081 N N . LEU A 1 131 ? -3.226 5.840 23.117 1.00 95.88 131 LEU A N 1
ATOM 1082 C CA . LEU A 1 131 ? -2.123 6.638 22.581 1.00 95.88 131 LEU A CA 1
ATOM 1083 C C . LEU A 1 131 ? -0.872 5.782 22.343 1.00 95.88 131 LEU A C 1
ATOM 1085 O O . LEU A 1 131 ? -0.248 5.893 21.287 1.00 95.88 131 LEU A O 1
ATOM 1089 N N . TYR A 1 132 ? -0.537 4.893 23.281 1.00 96.31 132 TYR A N 1
ATOM 1090 C CA . TYR A 1 132 ? 0.581 3.964 23.126 1.00 96.31 132 TYR A CA 1
ATOM 1091 C C . TYR A 1 132 ? 0.401 3.066 21.897 1.00 96.31 132 TYR A C 1
ATOM 1093 O O . TYR A 1 132 ? 1.307 2.956 21.072 1.00 96.31 132 TYR A O 1
ATOM 1101 N N . MET A 1 133 ? -0.790 2.484 21.719 1.00 95.94 133 MET A N 1
ATOM 1102 C CA . MET A 1 133 ? -1.109 1.636 20.565 1.00 95.94 133 MET A CA 1
ATOM 1103 C C . MET A 1 133 ? -1.094 2.415 19.242 1.00 95.94 133 MET A C 1
ATOM 1105 O O . MET A 1 133 ? -0.648 1.888 18.222 1.00 95.94 133 MET A O 1
ATOM 1109 N N . MET A 1 134 ? -1.538 3.678 19.238 1.00 95.50 134 MET A N 1
ATOM 1110 C CA . MET A 1 134 ? -1.442 4.562 18.070 1.00 95.50 134 MET A CA 1
ATOM 1111 C C . MET A 1 134 ? 0.018 4.807 17.677 1.00 95.50 134 MET A C 1
ATOM 1113 O O . MET A 1 134 ? 0.371 4.631 16.510 1.00 95.50 134 MET A O 1
ATOM 1117 N N . ILE A 1 135 ? 0.875 5.164 18.640 1.00 94.75 135 ILE A N 1
ATOM 1118 C CA . ILE A 1 135 ? 2.312 5.373 18.408 1.00 94.75 135 ILE A CA 1
ATOM 1119 C C . ILE A 1 135 ? 2.950 4.076 17.905 1.00 94.75 135 ILE A C 1
ATOM 1121 O O . ILE A 1 135 ? 3.608 4.076 16.864 1.00 94.75 135 ILE A O 1
ATOM 1125 N N . PHE A 1 136 ? 2.695 2.957 18.583 1.00 95.19 136 PHE A N 1
ATOM 1126 C CA . PHE A 1 136 ? 3.218 1.646 18.212 1.00 95.19 136 PHE A CA 1
ATOM 1127 C C . PHE A 1 136 ? 2.835 1.240 16.780 1.00 95.19 136 PHE A C 1
ATOM 1129 O O . PHE A 1 136 ? 3.683 0.767 16.018 1.00 95.19 136 PHE A O 1
ATOM 1136 N N . GLY A 1 137 ? 1.580 1.467 16.376 1.00 93.56 137 GLY A N 1
ATOM 1137 C CA . GLY A 1 137 ? 1.122 1.202 15.012 1.00 93.56 137 GLY A CA 1
ATOM 1138 C C . GLY A 1 137 ? 1.885 2.021 13.964 1.00 93.56 137 GLY A C 1
ATOM 1139 O O . GLY A 1 137 ? 2.303 1.478 12.939 1.00 93.56 137 GLY A O 1
ATOM 1140 N N . GLN A 1 138 ? 2.154 3.303 14.240 1.00 91.75 138 GLN A N 1
ATOM 1141 C CA . GLN A 1 138 ? 2.959 4.147 13.347 1.00 91.75 138 GLN A CA 1
ATOM 1142 C C . GLN A 1 138 ? 4.411 3.673 13.252 1.00 91.75 138 GLN A C 1
ATOM 1144 O O . GLN A 1 138 ? 4.947 3.562 12.149 1.00 91.75 138 GLN A O 1
ATOM 1149 N N . LEU A 1 139 ? 5.040 3.356 14.388 1.00 93.19 139 LEU A N 1
ATOM 1150 C CA . LEU A 1 139 ? 6.405 2.822 14.425 1.00 93.19 139 LEU A CA 1
ATOM 1151 C C . LEU A 1 139 ? 6.507 1.509 13.640 1.00 93.19 139 LEU A C 1
ATOM 1153 O O . LEU A 1 139 ? 7.437 1.317 12.852 1.00 93.19 139 LEU A O 1
ATOM 1157 N N . THR A 1 140 ? 5.503 0.643 13.790 1.00 92.25 140 THR A N 1
ATOM 1158 C CA . THR A 1 140 ? 5.377 -0.623 13.058 1.00 92.25 140 THR A CA 1
ATOM 1159 C C . THR A 1 140 ? 5.352 -0.418 11.559 1.00 92.25 140 THR A C 1
ATOM 1161 O O . THR A 1 140 ? 6.079 -1.114 10.861 1.00 92.25 140 THR A O 1
ATOM 1164 N N . LEU A 1 141 ? 4.599 0.544 11.037 1.00 91.88 141 LEU A N 1
ATOM 1165 C CA . LEU A 1 141 ? 4.608 0.816 9.600 1.00 91.88 141 LEU A CA 1
ATOM 1166 C C . LEU A 1 141 ? 5.908 1.473 9.131 1.00 91.88 141 LEU A C 1
ATOM 1168 O O . LEU A 1 141 ? 6.441 1.103 8.082 1.00 91.88 141 LEU A O 1
ATOM 1172 N N . LEU A 1 142 ? 6.452 2.410 9.912 1.00 92.81 142 LEU A N 1
ATOM 1173 C CA . LEU A 1 142 ? 7.688 3.107 9.562 1.00 92.81 142 LEU A CA 1
ATOM 1174 C C . LEU A 1 142 ? 8.876 2.147 9.411 1.00 92.81 142 LEU A C 1
ATOM 1176 O O . LEU A 1 142 ? 9.713 2.376 8.541 1.00 92.81 142 LEU A O 1
ATOM 1180 N N . ARG A 1 143 ? 8.920 1.033 10.157 1.00 91.50 143 ARG A N 1
ATOM 1181 C CA . ARG A 1 143 ? 9.982 0.017 9.998 1.00 91.50 143 ARG A CA 1
ATOM 1182 C C . ARG A 1 143 ? 9.981 -0.605 8.599 1.00 91.50 143 ARG A C 1
ATOM 1184 O O . ARG A 1 143 ? 11.036 -0.768 7.991 1.00 91.50 143 ARG A O 1
ATOM 1191 N N . TYR A 1 144 ? 8.792 -0.897 8.065 1.00 91.56 144 TYR A N 1
ATOM 1192 C CA . TYR A 1 144 ? 8.633 -1.434 6.715 1.00 91.56 144 TYR A CA 1
ATOM 1193 C C . TYR A 1 144 ? 8.996 -0.373 5.687 1.00 91.56 144 TYR A C 1
ATOM 1195 O O . TYR A 1 144 ? 9.721 -0.665 4.740 1.00 91.56 144 TYR A O 1
ATOM 1203 N N . VAL A 1 145 ? 8.569 0.873 5.916 1.00 94.44 145 VAL A N 1
ATOM 1204 C CA . VAL A 1 145 ? 8.955 2.010 5.076 1.00 94.44 145 VAL A CA 1
ATOM 1205 C C . VAL A 1 145 ? 10.476 2.127 4.989 1.00 94.44 145 VAL A C 1
ATOM 1207 O O . VAL A 1 145 ? 10.994 2.214 3.882 1.00 94.44 145 VAL A O 1
ATOM 1210 N N . SER A 1 146 ? 11.206 2.073 6.105 1.00 95.25 146 SER A N 1
ATOM 1211 C CA . SER A 1 146 ? 12.670 2.169 6.106 1.00 95.25 146 SER A CA 1
ATOM 1212 C C . SER A 1 146 ? 13.337 1.063 5.291 1.00 95.25 146 SER A C 1
ATOM 1214 O O . SER A 1 146 ? 14.190 1.356 4.456 1.00 95.25 146 SER A O 1
ATOM 1216 N N . ILE A 1 147 ? 12.910 -0.189 5.461 1.00 94.69 147 ILE A N 1
ATOM 1217 C CA . ILE A 1 147 ? 13.472 -1.322 4.712 1.00 94.69 147 ILE A CA 1
ATOM 1218 C C . ILE A 1 147 ? 13.122 -1.220 3.218 1.00 94.69 147 ILE A C 1
ATOM 1220 O O . ILE A 1 147 ? 13.988 -1.413 2.365 1.00 94.69 147 ILE A O 1
ATOM 1224 N N . TRP A 1 148 ? 11.892 -0.831 2.876 1.00 94.94 148 TRP A N 1
ATOM 1225 C CA . TRP A 1 148 ? 11.490 -0.618 1.483 1.00 94.94 148 TRP A CA 1
ATOM 1226 C C . TRP A 1 148 ? 12.225 0.537 0.815 1.00 94.94 148 TRP A C 1
ATOM 1228 O O . TRP A 1 148 ? 12.496 0.460 -0.379 1.00 94.94 148 TRP A O 1
ATOM 1238 N N . LEU A 1 149 ? 12.569 1.597 1.551 1.00 95.44 149 LEU A N 1
ATOM 1239 C CA . LEU A 1 149 ? 13.412 2.669 1.026 1.00 95.44 149 LEU A CA 1
ATOM 1240 C C . LEU A 1 149 ? 14.807 2.142 0.669 1.00 95.44 149 LEU A C 1
ATOM 1242 O O . LEU A 1 149 ? 15.319 2.489 -0.394 1.00 95.44 149 LEU A O 1
ATOM 1246 N N . ILE A 1 150 ? 15.395 1.274 1.500 1.00 95.81 150 ILE A N 1
ATOM 1247 C CA . ILE A 1 150 ? 16.691 0.645 1.202 1.00 95.81 150 ILE A CA 1
ATOM 1248 C C . ILE A 1 150 ? 16.578 -0.221 -0.060 1.00 95.81 150 ILE A C 1
ATOM 1250 O O . ILE A 1 150 ? 17.358 -0.046 -0.996 1.00 95.81 150 ILE A O 1
ATOM 1254 N N . ALA A 1 151 ? 15.573 -1.097 -0.131 1.00 95.44 151 ALA A N 1
ATOM 1255 C CA . ALA A 1 151 ? 15.361 -1.971 -1.284 1.00 95.44 151 ALA A CA 1
ATOM 1256 C C . ALA A 1 151 ? 15.083 -1.187 -2.583 1.00 95.44 151 ALA A C 1
ATOM 1258 O O . ALA A 1 151 ? 15.685 -1.459 -3.624 1.00 95.44 151 ALA A O 1
ATOM 1259 N N . GLU A 1 152 ? 14.234 -0.152 -2.523 1.00 94.44 152 GLU A N 1
ATOM 1260 C CA . GLU A 1 152 ? 13.974 0.756 -3.645 1.00 94.44 152 GLU A CA 1
ATOM 1261 C C . GLU A 1 152 ? 15.261 1.473 -4.076 1.00 94.44 152 GLU A C 1
ATOM 1263 O O . GLU A 1 152 ? 15.566 1.520 -5.268 1.00 94.44 152 GLU A O 1
ATOM 1268 N N . GLY A 1 153 ? 16.040 2.001 -3.127 1.00 94.62 153 GLY A N 1
ATOM 1269 C CA . GLY A 1 153 ? 17.318 2.662 -3.395 1.00 94.62 153 GLY A CA 1
ATOM 1270 C C . GLY A 1 153 ? 18.305 1.751 -4.126 1.00 94.62 153 GLY A C 1
ATOM 1271 O O . GLY A 1 153 ? 18.898 2.171 -5.125 1.00 94.62 153 GLY A O 1
ATOM 1272 N N . SER A 1 154 ? 18.407 0.493 -3.694 1.00 95.38 154 SER A N 1
ATOM 1273 C CA . SER A 1 154 ? 19.232 -0.545 -4.320 1.00 95.38 154 SER A CA 1
ATOM 1274 C C . SER A 1 154 ? 18.738 -0.931 -5.719 1.00 95.38 154 SER A C 1
ATOM 1276 O O . SER A 1 154 ? 19.537 -1.027 -6.650 1.00 95.38 154 SER A O 1
ATOM 1278 N N . CYS A 1 155 ? 17.423 -1.074 -5.921 1.00 94.56 155 CYS A N 1
ATOM 1279 C CA . CYS A 1 155 ? 16.837 -1.314 -7.246 1.00 94.56 155 CYS A CA 1
ATOM 1280 C C . CYS A 1 155 ? 17.116 -0.159 -8.215 1.00 94.56 155 CYS A C 1
ATOM 1282 O O . CYS A 1 155 ? 17.466 -0.372 -9.378 1.00 94.56 155 CYS A O 1
ATOM 1284 N N . VAL A 1 156 ? 16.980 1.083 -7.745 1.00 92.25 156 VAL A N 1
ATOM 1285 C CA . VAL A 1 156 ? 17.300 2.266 -8.548 1.00 92.25 156 VAL A CA 1
ATOM 1286 C C . VAL A 1 156 ? 18.794 2.299 -8.855 1.00 92.25 156 VAL A C 1
ATOM 1288 O O . VAL A 1 156 ? 19.142 2.551 -10.002 1.00 92.25 156 VAL A O 1
ATOM 1291 N N . LEU A 1 157 ? 19.671 1.974 -7.895 1.00 92.69 157 LEU A N 1
ATOM 1292 C CA . LEU A 1 157 ? 21.129 1.967 -8.072 1.00 92.69 157 LEU A CA 1
ATOM 1293 C C . LEU A 1 157 ? 21.576 1.048 -9.216 1.00 92.69 157 LEU A C 1
ATOM 1295 O O . LEU A 1 157 ? 22.387 1.465 -10.047 1.00 92.69 157 LEU A O 1
ATOM 1299 N N . ILE A 1 158 ? 21.015 -0.157 -9.316 1.00 91.50 158 ILE A N 1
ATOM 1300 C CA . ILE A 1 158 ? 21.358 -1.090 -10.402 1.00 91.50 158 ILE A CA 1
ATOM 1301 C C . ILE A 1 158 ? 20.676 -0.735 -11.732 1.00 91.50 158 ILE A C 1
ATOM 1303 O O . ILE A 1 158 ? 21.137 -1.156 -12.782 1.00 91.50 158 ILE A O 1
ATOM 1307 N N . GLY A 1 159 ? 19.644 0.116 -11.719 1.00 88.56 159 GLY A N 1
ATOM 1308 C CA . GLY A 1 159 ? 18.894 0.530 -12.913 1.00 88.56 159 GLY A CA 1
ATOM 1309 C C . GLY A 1 159 ? 17.554 -0.186 -13.103 1.00 88.56 159 GLY A C 1
ATOM 1310 O O . GLY A 1 159 ? 16.799 0.185 -13.994 1.00 88.56 159 GLY A O 1
ATOM 1311 N N . LEU A 1 160 ? 17.197 -1.126 -12.228 1.00 91.19 160 LEU A N 1
ATOM 1312 C CA . LEU A 1 160 ? 15.904 -1.819 -12.245 1.00 91.19 160 LEU A CA 1
ATOM 1313 C C . LEU A 1 160 ? 14.725 -0.870 -11.954 1.00 91.19 160 LEU A C 1
ATOM 1315 O O . LEU A 1 160 ? 13.600 -1.111 -12.379 1.00 91.19 160 LEU A O 1
ATOM 1319 N N . GLY A 1 161 ? 14.979 0.248 -11.264 1.00 87.56 161 GLY A N 1
ATOM 1320 C CA . GLY A 1 161 ? 13.977 1.288 -11.009 1.00 87.56 161 GLY A CA 1
ATOM 1321 C C . GLY A 1 161 ? 13.602 2.152 -12.223 1.00 87.56 161 GLY A C 1
ATOM 1322 O O . GLY A 1 161 ? 12.657 2.940 -12.114 1.00 87.56 161 GLY A O 1
ATOM 1323 N N . CYS A 1 162 ? 14.312 2.038 -13.352 1.00 84.25 162 CYS A N 1
ATOM 1324 C CA . CYS A 1 162 ? 14.014 2.787 -14.576 1.00 84.25 162 CYS A CA 1
ATOM 1325 C C . CYS A 1 162 ? 12.602 2.472 -15.076 1.00 84.25 162 CYS A C 1
ATOM 1327 O O . CYS A 1 162 ? 12.140 1.342 -14.977 1.00 84.25 162 CYS A O 1
ATOM 1329 N N . THR A 1 163 ? 11.910 3.469 -15.620 1.00 79.88 163 THR A N 1
ATOM 1330 C CA . THR A 1 163 ? 10.532 3.298 -16.102 1.00 79.88 163 THR A CA 1
ATOM 1331 C C . THR A 1 163 ? 10.432 3.124 -17.616 1.00 79.88 163 THR A C 1
ATOM 1333 O O . THR A 1 163 ? 9.349 2.810 -18.092 1.00 79.88 163 THR A O 1
ATOM 1336 N N . GLY A 1 164 ? 11.513 3.364 -18.367 1.00 73.19 164 GLY A N 1
ATOM 1337 C CA . GLY A 1 164 ? 11.477 3.444 -19.833 1.00 73.19 164 GLY A CA 1
ATOM 1338 C C . GLY A 1 164 ? 10.863 4.738 -20.383 1.00 73.19 164 GLY A C 1
ATOM 1339 O O . GLY A 1 164 ? 10.760 4.892 -21.593 1.00 73.19 164 GLY A O 1
ATOM 1340 N N . PHE A 1 165 ? 10.470 5.688 -19.526 1.00 74.44 165 PHE A N 1
ATOM 1341 C CA . PHE A 1 165 ? 9.894 6.966 -19.957 1.00 74.44 165 PHE A CA 1
ATOM 1342 C C . PHE A 1 165 ? 10.921 8.099 -19.917 1.00 74.44 165 PHE A C 1
ATOM 1344 O O . PHE A 1 165 ? 11.799 8.141 -19.047 1.00 74.44 165 PHE A O 1
ATOM 1351 N N . VAL A 1 166 ? 10.761 9.069 -20.816 1.00 69.88 166 VAL A N 1
ATOM 1352 C CA . VAL A 1 166 ? 11.587 10.278 -20.887 1.00 69.88 166 VAL A CA 1
ATOM 1353 C C . VAL A 1 166 ? 10.742 11.542 -20.935 1.00 69.88 166 VAL A C 1
ATOM 1355 O O . VAL A 1 166 ? 9.672 11.575 -21.530 1.00 69.88 166 VAL A O 1
ATOM 1358 N N . HIS A 1 167 ? 11.248 12.609 -20.330 1.00 71.00 167 HIS A N 1
ATOM 1359 C CA . HIS A 1 167 ? 10.764 13.967 -20.527 1.00 71.00 167 HIS A CA 1
ATOM 1360 C C . HIS A 1 167 ? 11.585 14.644 -21.616 1.00 71.00 167 HIS A C 1
ATOM 1362 O O . HIS A 1 167 ? 12.816 14.627 -21.567 1.00 71.00 167 HIS A O 1
ATOM 1368 N N . ILE A 1 168 ? 10.905 15.291 -22.555 1.00 67.31 168 ILE A N 1
ATOM 1369 C CA . ILE A 1 168 ? 11.534 15.987 -23.676 1.00 67.31 168 ILE A CA 1
ATOM 1370 C C . ILE A 1 168 ? 11.196 17.467 -23.561 1.00 67.31 168 ILE A C 1
ATOM 1372 O O . ILE A 1 168 ? 10.043 17.837 -23.354 1.00 67.31 168 ILE A O 1
ATOM 1376 N N . ARG A 1 169 ? 12.212 18.324 -23.666 1.00 66.38 169 ARG A N 1
ATOM 1377 C CA . ARG A 1 169 ? 12.046 19.777 -23.719 1.00 66.38 169 ARG A CA 1
ATOM 1378 C C . ARG A 1 169 ? 12.803 20.328 -24.921 1.00 66.38 169 ARG A C 1
ATOM 1380 O O . ARG A 1 169 ? 14.016 20.159 -24.998 1.00 66.38 169 ARG A O 1
ATOM 1387 N N . SER A 1 170 ? 12.097 21.022 -25.806 1.00 63.19 170 SER A N 1
ATOM 1388 C CA . SER A 1 170 ? 12.693 21.801 -26.896 1.00 63.19 170 SER A CA 1
ATOM 1389 C C . SER A 1 170 ? 13.169 23.167 -26.375 1.00 63.19 170 SER A C 1
ATOM 1391 O O . SER A 1 170 ? 12.501 23.793 -25.551 1.00 63.19 170 SER A O 1
ATOM 1393 N N . LYS A 1 171 ? 14.344 23.614 -26.812 1.00 59.91 171 LYS A N 1
ATOM 1394 C CA . LYS A 1 171 ? 14.877 24.973 -26.688 1.00 59.91 171 LYS A CA 1
ATOM 1395 C C . LYS A 1 171 ? 14.813 25.598 -28.080 1.00 59.91 171 LYS A C 1
ATOM 1397 O O . LYS A 1 171 ? 15.657 25.291 -28.913 1.00 59.91 171 LYS A O 1
ATOM 1402 N N . GLY A 1 172 ? 13.843 26.477 -28.313 1.00 62.12 172 GLY A N 1
ATOM 1403 C CA . GLY A 1 172 ? 13.676 27.183 -29.587 1.00 62.12 172 GLY A CA 1
ATOM 1404 C C . GLY A 1 172 ? 12.276 27.018 -30.180 1.00 62.12 172 GLY A C 1
ATOM 1405 O O . GLY A 1 172 ? 11.333 26.683 -29.469 1.00 62.12 172 GLY A O 1
ATOM 1406 N N . SER A 1 173 ? 12.156 27.268 -31.485 1.00 53.88 173 SER A N 1
ATOM 1407 C CA . SER A 1 173 ? 10.912 27.275 -32.271 1.00 53.88 173 SER A CA 1
ATOM 1408 C C . SER A 1 173 ? 10.502 25.910 -32.847 1.00 53.88 173 SER A C 1
ATOM 1410 O O . SER A 1 173 ? 9.508 25.832 -33.567 1.00 53.88 173 SER A O 1
ATOM 1412 N N . ILE A 1 174 ? 11.228 24.827 -32.544 1.00 59.44 174 ILE A N 1
ATOM 1413 C CA . ILE A 1 174 ? 10.887 23.481 -33.028 1.00 59.44 174 ILE A CA 1
ATOM 1414 C C . ILE A 1 174 ? 9.608 23.004 -32.329 1.00 59.44 174 ILE A C 1
ATOM 1416 O O . ILE A 1 174 ? 9.628 22.680 -31.135 1.00 59.44 174 ILE A O 1
ATOM 1420 N N . GLN A 1 175 ? 8.507 22.945 -33.083 1.00 58.41 175 GLN A N 1
ATOM 1421 C CA . GLN A 1 175 ? 7.271 22.295 -32.657 1.00 58.41 175 GLN A CA 1
ATOM 1422 C C . GLN A 1 175 ? 7.456 20.780 -32.728 1.00 58.41 175 GLN A C 1
ATOM 1424 O O . GLN A 1 175 ? 7.550 20.190 -33.801 1.00 58.41 175 GLN A O 1
ATOM 1429 N N . LEU A 1 176 ? 7.525 20.150 -31.559 1.00 62.75 176 LEU A N 1
ATOM 1430 C CA . LEU A 1 176 ? 7.407 18.701 -31.451 1.00 62.75 176 LEU A CA 1
ATOM 1431 C C . LEU A 1 176 ? 5.924 18.312 -31.618 1.00 62.75 176 LEU A C 1
ATOM 1433 O O . LEU A 1 176 ? 5.060 19.078 -31.181 1.00 62.75 176 LEU A O 1
ATOM 1437 N N . PRO A 1 177 ? 5.626 17.139 -32.204 1.00 59.97 177 PRO A N 1
ATOM 1438 C CA . PRO A 1 177 ? 4.264 16.632 -32.338 1.00 59.97 177 PRO A CA 1
ATOM 1439 C C . PRO A 1 177 ? 3.514 16.596 -31.004 1.00 59.97 177 PRO A C 1
ATOM 1441 O O . PRO A 1 177 ? 4.115 16.280 -29.978 1.00 59.97 177 PRO A O 1
ATOM 1444 N N . ASP A 1 178 ? 2.193 16.793 -31.024 1.00 57.09 178 ASP A N 1
ATOM 1445 C CA . ASP A 1 178 ? 1.354 16.817 -29.810 1.00 57.09 178 ASP A CA 1
ATOM 1446 C C . ASP A 1 178 ? 1.435 15.515 -28.977 1.00 57.09 178 ASP A C 1
ATOM 1448 O O . ASP A 1 178 ? 1.206 15.532 -27.768 1.00 57.09 178 ASP A O 1
ATOM 1452 N N . PHE A 1 179 ? 1.809 14.375 -29.583 1.00 59.28 179 PHE A N 1
ATOM 1453 C CA . PHE A 1 179 ? 2.047 13.120 -28.849 1.00 59.28 179 PHE A CA 1
ATOM 1454 C C . PHE A 1 179 ? 3.356 13.123 -28.031 1.00 59.28 179 PHE A C 1
ATOM 1456 O O . PHE A 1 179 ? 3.539 12.269 -27.163 1.00 59.28 179 PHE A O 1
ATOM 1463 N N . ILE A 1 180 ? 4.255 14.078 -28.299 1.00 56.28 180 ILE A N 1
ATOM 1464 C CA . ILE A 1 180 ? 5.522 14.324 -27.595 1.00 56.28 180 ILE A CA 1
ATOM 1465 C C . ILE A 1 180 ? 5.406 15.524 -26.639 1.00 56.28 180 ILE A C 1
ATOM 1467 O O . ILE A 1 180 ? 5.974 15.504 -25.545 1.00 56.28 180 ILE A O 1
ATOM 1471 N N . THR A 1 181 ? 4.668 16.568 -27.023 1.00 51.16 181 THR A N 1
ATOM 1472 C CA . THR A 1 181 ? 4.478 17.803 -26.249 1.00 51.16 181 THR A CA 1
ATOM 1473 C C . THR A 1 181 ? 3.107 17.851 -25.594 1.00 51.16 181 THR A C 1
ATOM 1475 O O . THR A 1 181 ? 2.144 18.406 -26.112 1.00 51.16 181 THR A O 1
ATOM 1478 N N . ASN A 1 182 ? 3.025 17.356 -24.363 1.00 45.09 182 ASN A N 1
ATOM 1479 C CA . ASN A 1 182 ? 1.898 17.719 -23.510 1.00 45.09 182 ASN A CA 1
ATOM 1480 C C . ASN A 1 182 ? 2.062 19.201 -23.091 1.00 45.09 182 ASN A C 1
ATOM 1482 O O . ASN A 1 182 ? 3.030 19.537 -22.405 1.00 45.09 182 ASN A O 1
ATOM 1486 N N . LYS A 1 183 ? 1.150 20.084 -23.531 1.00 37.38 183 LYS A N 1
ATOM 1487 C CA . LYS A 1 183 ? 1.226 21.571 -23.528 1.00 37.38 183 LYS A CA 1
ATOM 1488 C C . LYS A 1 183 ? 1.394 22.297 -22.167 1.00 37.38 183 LYS A C 1
ATOM 1490 O O . LYS A 1 183 ? 1.386 23.521 -22.145 1.00 37.38 183 LYS A O 1
ATOM 1495 N N . ASP A 1 184 ? 1.630 21.613 -21.046 1.00 37.88 184 ASP A N 1
ATOM 1496 C CA . ASP A 1 184 ? 1.638 22.217 -19.691 1.00 37.88 184 ASP A CA 1
ATOM 1497 C C . ASP A 1 184 ? 3.049 22.507 -19.090 1.00 37.88 184 ASP A C 1
ATOM 1499 O O . ASP A 1 184 ? 3.233 22.657 -17.873 1.00 37.88 184 ASP A O 1
ATOM 1503 N N . SER A 1 185 ? 4.106 22.579 -19.908 1.00 37.53 185 SER A N 1
ATOM 1504 C CA . SER A 1 185 ? 5.504 22.383 -19.465 1.00 37.53 185 SER A CA 1
ATOM 1505 C C . SER A 1 185 ? 6.300 23.589 -18.915 1.00 37.53 185 SER A C 1
ATOM 1507 O O . SER A 1 185 ? 7.526 23.483 -18.776 1.00 37.53 185 SER A O 1
ATOM 1509 N N . ASP A 1 186 ? 5.653 24.693 -18.530 1.00 28.23 186 ASP A N 1
ATOM 1510 C CA . ASP A 1 186 ? 6.339 25.995 -18.389 1.00 28.23 186 ASP A CA 1
ATOM 1511 C C . ASP A 1 186 ? 6.664 26.525 -16.980 1.00 28.23 186 ASP A C 1
ATOM 1513 O O . ASP A 1 186 ? 6.761 27.730 -16.786 1.00 28.23 186 ASP A O 1
ATOM 1517 N N . THR A 1 187 ? 6.970 25.689 -15.978 1.00 28.47 187 THR A N 1
ATOM 1518 C CA . THR A 1 187 ? 7.775 26.207 -14.847 1.00 28.47 187 THR A CA 1
ATOM 1519 C C . THR A 1 187 ? 8.941 25.316 -14.440 1.00 28.47 187 THR A C 1
ATOM 1521 O O . THR A 1 187 ? 8.847 24.099 -14.259 1.00 28.47 187 THR A O 1
ATOM 1524 N N . VAL A 1 188 ? 10.080 25.997 -14.325 1.00 29.73 188 VAL A N 1
ATOM 1525 C CA . VAL A 1 188 ? 11.283 25.625 -13.586 1.00 29.73 188 VAL A CA 1
ATOM 1526 C C . VAL A 1 188 ? 10.884 25.434 -12.115 1.00 29.73 188 VAL A C 1
ATOM 1528 O O . VAL A 1 188 ? 10.069 26.199 -11.610 1.00 29.73 188 VAL A O 1
ATOM 1531 N N . THR A 1 189 ? 11.419 24.389 -11.469 1.00 32.97 189 THR A N 1
ATOM 1532 C CA . THR A 1 189 ? 11.154 23.951 -10.073 1.00 32.97 189 THR A CA 1
ATOM 1533 C C . THR A 1 189 ? 9.687 23.612 -9.756 1.00 32.97 189 THR A C 1
ATOM 1535 O O . THR A 1 189 ? 8.836 24.492 -9.682 1.00 32.97 189 THR A O 1
ATOM 1538 N N . ARG A 1 190 ? 9.347 22.321 -9.586 1.00 36.97 190 ARG A N 1
ATOM 1539 C CA . ARG A 1 190 ? 7.952 21.886 -9.359 1.00 36.97 190 ARG A CA 1
ATOM 1540 C C . ARG A 1 190 ? 7.836 20.711 -8.376 1.00 36.97 190 ARG A C 1
ATOM 1542 O O . ARG A 1 190 ? 8.002 19.552 -8.749 1.00 36.97 190 ARG A O 1
ATOM 1549 N N . ASP A 1 191 ? 7.440 21.019 -7.141 1.00 33.06 191 ASP A N 1
ATOM 1550 C CA . ASP A 1 191 ? 7.287 20.103 -5.991 1.00 33.06 191 ASP A CA 1
ATOM 1551 C C . ASP A 1 191 ? 5.922 19.360 -5.930 1.00 33.06 191 ASP A C 1
ATOM 1553 O O . ASP A 1 191 ? 5.359 19.088 -4.859 1.00 33.06 191 ASP A O 1
ATOM 1557 N N . GLY A 1 192 ? 5.345 19.020 -7.091 1.00 31.98 192 GLY A N 1
ATOM 1558 C CA . GLY A 1 192 ? 3.964 18.523 -7.233 1.00 31.98 192 GLY A CA 1
ATOM 1559 C C . GLY A 1 192 ? 3.735 16.991 -7.106 1.00 31.98 192 GLY A C 1
ATOM 1560 O O . GLY A 1 192 ? 4.653 16.184 -7.304 1.00 31.98 192 GLY A O 1
ATOM 1561 N N . PRO A 1 193 ? 2.495 16.540 -6.792 1.00 34.12 193 PRO A N 1
ATOM 1562 C CA . PRO A 1 193 ? 2.142 15.121 -6.591 1.00 34.12 193 PRO A CA 1
ATOM 1563 C C . PRO A 1 193 ? 2.282 14.250 -7.851 1.00 34.12 193 PRO A C 1
ATOM 1565 O O . PRO A 1 193 ? 2.047 14.734 -8.949 1.00 34.12 193 PRO A O 1
ATOM 1568 N N . VAL A 1 194 ? 2.586 12.950 -7.688 1.00 36.50 194 VAL A N 1
ATOM 1569 C CA . VAL A 1 194 ? 2.755 11.958 -8.783 1.00 36.50 194 VAL A CA 1
ATOM 1570 C C . VAL A 1 194 ? 1.505 11.741 -9.633 1.00 36.50 194 VAL A C 1
ATOM 1572 O O . VAL A 1 194 ? 1.635 11.673 -10.840 1.00 36.50 194 VAL A O 1
ATOM 1575 N N . LEU A 1 195 ? 0.304 11.697 -9.047 1.00 33.28 195 LEU A N 1
ATOM 1576 C CA . LEU A 1 195 ? -0.931 11.442 -9.814 1.00 33.28 195 LEU A CA 1
ATOM 1577 C C . LEU A 1 195 ? -1.618 12.696 -10.377 1.00 33.28 195 LEU A C 1
ATOM 1579 O O . LEU A 1 195 ? -2.570 12.556 -11.127 1.00 33.28 195 LEU A O 1
ATOM 1583 N N . LYS A 1 196 ? -1.154 13.912 -10.043 1.00 31.23 196 LYS A N 1
ATOM 1584 C CA . LYS A 1 196 ? -1.528 15.126 -10.801 1.00 31.23 196 LYS A CA 1
ATOM 1585 C C . LYS A 1 196 ? -0.663 15.300 -12.058 1.00 31.23 196 LYS A C 1
ATOM 1587 O O . LYS A 1 196 ? -0.841 16.261 -12.795 1.00 31.23 196 LYS A O 1
ATOM 1592 N N . ARG A 1 197 ? 0.298 14.395 -12.281 1.00 44.84 197 ARG A N 1
ATOM 1593 C CA . ARG A 1 197 ? 1.098 14.314 -13.501 1.00 44.84 197 ARG A CA 1
ATOM 1594 C C . ARG A 1 197 ? 0.243 13.557 -14.511 1.00 44.84 197 ARG A C 1
ATOM 1596 O O . ARG A 1 197 ? 0.201 12.338 -14.485 1.00 44.84 197 ARG A O 1
ATOM 1603 N N . ARG A 1 198 ? -0.516 14.279 -15.333 1.00 38.84 198 ARG A N 1
ATOM 1604 C CA . ARG A 1 198 ? -0.859 13.770 -16.662 1.00 38.84 198 ARG A CA 1
ATOM 1605 C C . ARG A 1 198 ? 0.409 13.949 -17.488 1.00 38.84 198 ARG A C 1
ATOM 1607 O O . ARG A 1 198 ? 0.926 15.055 -17.607 1.00 38.84 198 ARG A O 1
ATOM 1614 N N . ASP A 1 199 ? 1.003 12.827 -17.856 1.00 46.91 199 ASP A N 1
ATOM 1615 C CA . ASP A 1 199 ? 2.433 12.696 -18.100 1.00 46.91 199 ASP A CA 1
ATOM 1616 C C . ASP A 1 199 ? 2.900 13.487 -19.333 1.00 46.91 199 ASP A C 1
ATOM 1618 O O . ASP A 1 199 ? 2.472 13.241 -20.456 1.00 46.91 199 ASP A O 1
ATOM 1622 N N . SER A 1 200 ? 3.840 14.415 -19.136 1.00 49.91 200 SER A N 1
ATOM 1623 C CA . SER A 1 200 ? 4.750 14.878 -20.197 1.00 49.91 200 SER A CA 1
ATOM 1624 C C . SER A 1 200 ? 5.899 13.889 -20.435 1.00 49.91 200 SER A C 1
ATOM 1626 O O . SER A 1 200 ? 6.829 14.183 -21.182 1.00 49.91 200 SER A O 1
ATOM 1628 N N . ALA A 1 201 ? 5.892 12.756 -19.722 1.00 52.06 201 ALA A N 1
ATOM 1629 C CA . ALA A 1 201 ? 6.838 11.672 -19.913 1.00 52.06 201 ALA A CA 1
ATOM 1630 C C . ALA A 1 201 ? 6.292 10.735 -20.991 1.00 52.06 201 ALA A C 1
ATOM 1632 O O . ALA A 1 201 ? 5.189 10.210 -20.851 1.00 52.06 201 ALA A O 1
ATOM 1633 N N . VAL A 1 202 ? 7.065 10.522 -22.046 1.00 58.69 202 VAL A N 1
ATOM 1634 C CA . VAL A 1 202 ? 6.678 9.702 -23.196 1.00 58.69 202 VAL A CA 1
ATOM 1635 C C . VAL A 1 202 ? 7.509 8.428 -23.188 1.00 58.69 202 VAL A C 1
ATOM 1637 O O . VAL A 1 202 ? 8.642 8.422 -22.699 1.00 58.69 202 VAL A O 1
ATOM 1640 N N . ASP A 1 203 ? 6.917 7.335 -23.661 1.00 66.06 203 ASP A N 1
ATOM 1641 C CA . ASP A 1 203 ? 7.610 6.058 -23.805 1.00 66.06 203 ASP A CA 1
ATOM 1642 C C . ASP A 1 203 ? 8.820 6.244 -24.727 1.00 66.06 203 ASP A C 1
ATOM 1644 O O . ASP A 1 203 ? 8.685 6.754 -25.845 1.00 66.06 203 ASP A O 1
ATOM 1648 N N . TRP A 1 204 ? 10.005 5.862 -24.250 1.00 69.06 204 TRP A N 1
ATOM 1649 C CA . TRP A 1 204 ? 11.237 6.017 -25.012 1.00 69.06 204 TRP A CA 1
ATOM 1650 C C . TRP A 1 204 ? 11.170 5.296 -26.359 1.00 69.06 204 TRP A C 1
ATOM 1652 O O . TRP A 1 204 ? 11.657 5.840 -27.341 1.00 69.06 204 TRP A O 1
ATOM 1662 N N . SER A 1 205 ? 10.512 4.138 -26.444 1.00 68.44 205 SER A N 1
ATOM 1663 C CA . SER A 1 205 ? 10.408 3.382 -27.699 1.00 68.44 205 SER A CA 1
ATOM 1664 C C . SER A 1 205 ? 9.677 4.160 -28.802 1.00 68.44 205 SER A C 1
ATOM 1666 O O . SER A 1 205 ? 10.074 4.125 -29.967 1.00 68.44 205 SER A O 1
ATOM 1668 N N . LEU A 1 206 ? 8.644 4.925 -28.435 1.00 70.00 206 LEU A N 1
ATOM 1669 C CA . LEU A 1 206 ? 7.898 5.782 -29.361 1.00 70.00 206 LEU A CA 1
ATOM 1670 C C . LEU A 1 206 ? 8.741 6.980 -29.804 1.00 70.00 206 LEU A C 1
ATOM 1672 O O . LEU A 1 206 ? 8.746 7.351 -30.977 1.00 70.00 206 LEU A O 1
ATOM 1676 N N . VAL A 1 207 ? 9.472 7.568 -28.859 1.00 69.00 207 VAL A N 1
ATOM 1677 C CA . VAL A 1 207 ? 10.342 8.723 -29.093 1.00 69.00 207 VAL A CA 1
ATOM 1678 C C . VAL A 1 207 ? 11.533 8.343 -29.965 1.00 69.00 207 VAL A C 1
ATOM 1680 O O . VAL A 1 207 ? 11.865 9.072 -30.891 1.00 69.00 207 VAL A O 1
ATOM 1683 N N . GLU A 1 208 ? 12.177 7.213 -29.691 1.00 69.75 208 GLU A N 1
ATOM 1684 C CA . GLU A 1 208 ? 13.370 6.757 -30.397 1.00 69.75 208 GLU A CA 1
ATOM 1685 C C . GLU A 1 208 ? 13.087 6.551 -31.887 1.00 69.75 208 GLU A C 1
ATOM 1687 O O . GLU A 1 208 ? 13.848 7.024 -32.730 1.00 69.75 208 GLU A O 1
ATOM 1692 N N . ASN A 1 209 ? 11.960 5.915 -32.217 1.00 69.31 209 ASN A N 1
ATOM 1693 C CA . ASN A 1 209 ? 11.536 5.712 -33.601 1.00 69.31 209 ASN A CA 1
ATOM 1694 C C . ASN A 1 209 ? 11.248 7.038 -34.316 1.00 69.31 209 ASN A C 1
ATOM 1696 O O . ASN A 1 209 ? 11.608 7.206 -35.482 1.00 69.31 209 ASN A O 1
ATOM 1700 N N . TYR A 1 210 ? 10.640 7.998 -33.615 1.00 69.06 210 TYR A N 1
ATOM 1701 C CA . TYR A 1 210 ? 10.405 9.334 -34.157 1.00 69.06 210 TYR A CA 1
ATOM 1702 C C . TYR A 1 210 ? 11.720 10.096 -34.390 1.00 69.06 210 TYR A C 1
ATOM 1704 O O . TYR A 1 210 ? 11.938 10.622 -35.476 1.00 69.06 210 TYR A O 1
ATOM 1712 N N . ILE A 1 211 ? 12.633 10.098 -33.412 1.00 66.62 211 ILE A N 1
ATOM 1713 C CA . ILE A 1 211 ? 13.941 10.765 -33.524 1.00 66.62 211 ILE A CA 1
ATOM 1714 C C . ILE A 1 211 ? 14.763 10.160 -34.668 1.00 66.62 211 ILE A C 1
ATOM 1716 O O . ILE A 1 211 ? 15.359 10.899 -35.445 1.00 66.62 211 ILE A O 1
ATOM 1720 N N . LYS A 1 212 ? 14.775 8.827 -34.805 1.00 67.44 212 LYS A N 1
ATOM 1721 C CA . LYS A 1 212 ? 15.488 8.132 -35.890 1.00 67.44 212 LYS A CA 1
ATOM 1722 C C . LYS A 1 212 ? 14.943 8.473 -37.278 1.00 67.44 212 LYS A C 1
ATOM 1724 O O . LYS A 1 212 ? 15.721 8.527 -38.222 1.00 67.44 212 LYS A O 1
ATOM 1729 N N . SER A 1 213 ? 13.633 8.686 -37.402 1.00 65.06 213 SER A N 1
ATOM 1730 C CA . SER A 1 213 ? 12.974 8.992 -38.682 1.00 65.06 213 SER A CA 1
ATOM 1731 C C . SER A 1 213 ? 12.995 10.474 -39.060 1.00 65.06 213 SER A C 1
ATOM 1733 O O . SER A 1 213 ? 12.661 10.796 -40.192 1.00 65.06 213 SER A O 1
ATOM 1735 N N . HIS A 1 214 ? 13.382 11.358 -38.136 1.00 65.50 214 HIS A N 1
ATOM 1736 C CA . HIS A 1 214 ? 13.385 12.813 -38.314 1.00 65.50 214 HIS A CA 1
ATOM 1737 C C . HIS A 1 214 ? 14.715 13.417 -37.841 1.00 65.50 214 HIS A C 1
ATOM 1739 O O . HIS A 1 214 ? 14.748 14.432 -37.137 1.00 65.50 214 HIS A O 1
ATOM 1745 N N . ALA A 1 215 ? 15.826 12.752 -38.170 1.00 59.72 215 ALA A N 1
ATOM 1746 C CA . ALA A 1 215 ? 17.152 13.093 -37.661 1.00 59.72 215 ALA A CA 1
ATOM 1747 C C . ALA A 1 215 ? 17.572 14.534 -38.012 1.00 59.72 215 ALA A C 1
ATOM 1749 O O . ALA A 1 215 ? 18.279 15.166 -37.229 1.00 59.72 215 ALA A O 1
ATOM 1750 N N . GLU A 1 216 ? 17.079 15.086 -39.128 1.00 56.81 216 GLU A N 1
ATOM 1751 C CA . GLU A 1 216 ? 17.311 16.485 -39.522 1.00 56.81 216 GLU A CA 1
ATOM 1752 C C . GLU A 1 216 ? 16.634 17.527 -38.611 1.00 56.81 216 GLU A C 1
ATOM 1754 O O . GLU A 1 216 ? 17.078 18.673 -38.562 1.00 56.81 216 GLU A O 1
ATOM 1759 N N . LEU A 1 217 ? 15.604 17.146 -37.846 1.00 53.09 217 LEU A N 1
ATOM 1760 C CA . LEU A 1 217 ? 14.928 18.023 -36.879 1.00 53.09 217 LEU A CA 1
ATOM 1761 C C . LEU A 1 217 ? 15.577 17.991 -35.486 1.00 53.09 217 LEU A C 1
ATOM 1763 O O . LEU A 1 217 ? 15.238 18.807 -34.626 1.00 53.09 217 LEU A O 1
ATOM 1767 N N . TYR A 1 218 ? 16.490 17.050 -35.231 1.00 53.88 218 TYR A N 1
ATOM 1768 C CA . TYR A 1 218 ? 17.104 16.864 -33.920 1.00 53.88 218 TYR A CA 1
ATOM 1769 C C . TYR A 1 218 ? 18.490 17.510 -33.867 1.00 53.88 218 TYR A C 1
ATOM 1771 O O . TYR A 1 218 ? 19.510 16.852 -34.061 1.00 53.88 218 TYR A O 1
ATOM 1779 N N . ASP A 1 219 ? 18.544 18.798 -33.526 1.00 59.69 219 ASP A N 1
ATOM 1780 C CA . ASP A 1 219 ? 19.774 19.389 -32.998 1.00 59.69 219 ASP A CA 1
ATOM 1781 C C . ASP A 1 219 ? 19.907 19.008 -31.504 1.00 59.69 219 ASP A C 1
ATOM 1783 O O . ASP A 1 219 ? 19.098 19.457 -30.677 1.00 59.69 219 ASP A O 1
ATOM 1787 N N . PRO A 1 220 ? 20.921 18.211 -31.098 1.00 57.22 220 PRO A N 1
ATOM 1788 C CA . PRO A 1 220 ? 21.140 17.834 -29.699 1.00 57.22 220 PRO A CA 1
ATOM 1789 C C . PRO A 1 220 ? 21.406 19.032 -28.773 1.00 57.22 220 PRO A C 1
ATOM 1791 O O . PRO A 1 220 ? 21.365 18.885 -27.550 1.00 57.22 220 PRO A O 1
ATOM 1794 N N . ALA A 1 221 ? 21.727 20.208 -29.324 1.00 57.72 221 ALA A N 1
ATOM 1795 C CA . ALA A 1 221 ? 21.845 21.447 -28.562 1.00 57.72 221 ALA A CA 1
ATOM 1796 C C . ALA A 1 221 ? 20.477 22.084 -28.249 1.00 57.72 221 ALA A C 1
ATOM 1798 O O . ALA A 1 221 ? 20.354 22.812 -27.255 1.00 57.72 221 ALA A O 1
ATOM 1799 N N . GLN A 1 222 ? 19.456 21.786 -29.059 1.00 58.44 222 GLN A N 1
ATOM 1800 C CA . GLN A 1 222 ? 18.111 22.352 -28.966 1.00 58.44 222 GLN A CA 1
ATOM 1801 C C . GLN A 1 222 ? 17.142 21.433 -28.220 1.00 58.44 222 GLN A C 1
ATOM 1803 O O . GLN A 1 222 ? 16.279 21.928 -27.508 1.00 58.44 222 GLN A O 1
ATOM 1808 N N . VAL A 1 223 ? 17.290 20.107 -28.265 1.00 62.69 223 VAL A N 1
ATOM 1809 C CA . VAL A 1 223 ? 16.384 19.194 -27.542 1.00 62.69 223 VAL A CA 1
ATOM 1810 C C . VAL A 1 223 ? 17.055 18.596 -26.305 1.00 62.69 223 VAL A C 1
ATOM 1812 O O . VAL A 1 223 ? 18.080 17.926 -26.375 1.00 62.69 223 VAL A O 1
ATOM 1815 N N . ILE A 1 224 ? 16.452 18.816 -25.135 1.00 66.44 224 ILE A N 1
ATOM 1816 C CA . ILE A 1 224 ? 16.883 18.245 -23.858 1.00 66.44 224 ILE A CA 1
ATOM 1817 C C . ILE A 1 224 ? 15.981 17.064 -23.512 1.00 66.44 224 ILE A C 1
ATOM 1819 O O . ILE A 1 224 ? 14.814 17.248 -23.164 1.00 66.44 224 ILE A O 1
ATOM 1823 N N . VAL A 1 225 ? 16.556 15.863 -23.515 1.00 66.81 225 VAL A N 1
ATOM 1824 C CA . VAL A 1 225 ? 15.906 14.643 -23.022 1.00 66.81 225 VAL A CA 1
ATOM 1825 C C . VAL A 1 225 ? 16.375 14.356 -21.595 1.00 66.81 225 VAL A C 1
ATOM 1827 O O . VAL A 1 225 ? 17.570 14.388 -21.297 1.00 66.81 225 VAL A O 1
ATOM 1830 N N . ARG A 1 226 ? 15.436 14.097 -20.683 1.00 69.62 226 ARG A N 1
ATOM 1831 C CA . ARG A 1 226 ? 15.706 13.700 -19.294 1.00 69.62 226 ARG A CA 1
ATOM 1832 C C . ARG A 1 226 ? 14.953 12.422 -18.969 1.00 69.62 226 ARG A C 1
ATOM 1834 O O . ARG A 1 226 ? 13.764 12.331 -19.243 1.00 69.62 226 ARG A O 1
ATOM 1841 N N . GLU A 1 227 ? 15.616 11.464 -18.332 1.00 70.88 227 GLU A N 1
ATOM 1842 C CA . GLU A 1 227 ? 14.946 10.264 -17.821 1.00 70.88 227 GLU A CA 1
ATOM 1843 C C . GLU A 1 227 ? 13.815 10.645 -16.850 1.00 70.88 227 GLU A C 1
ATOM 1845 O O . GLU A 1 227 ? 13.974 11.534 -16.004 1.00 70.88 227 GLU A O 1
ATOM 1850 N N . ALA A 1 228 ? 12.673 9.963 -16.957 1.00 72.31 228 ALA A N 1
ATOM 1851 C CA . ALA A 1 228 ? 11.604 10.088 -15.979 1.00 72.31 228 ALA A CA 1
ATOM 1852 C C . ALA A 1 228 ? 12.066 9.586 -14.595 1.00 72.31 228 ALA A C 1
ATOM 1854 O O . ALA A 1 228 ? 13.010 8.797 -14.488 1.00 72.31 228 ALA A O 1
ATOM 1855 N N . PRO A 1 229 ? 11.410 10.009 -13.498 1.00 73.81 229 PRO A N 1
ATOM 1856 C CA . PRO A 1 229 ? 11.751 9.527 -12.166 1.00 73.81 229 PRO A CA 1
ATOM 1857 C C . PRO A 1 229 ? 11.691 7.995 -12.085 1.00 73.81 229 PRO A C 1
ATOM 1859 O O . PRO A 1 229 ? 10.659 7.397 -12.388 1.00 73.81 229 PRO A O 1
ATOM 1862 N N . HIS A 1 230 ? 12.781 7.385 -11.608 1.00 79.88 230 HIS A N 1
ATOM 1863 C CA . HIS A 1 230 ? 12.996 5.933 -11.516 1.00 79.88 230 HIS A CA 1
ATOM 1864 C C . HIS A 1 230 ? 12.049 5.272 -10.497 1.00 79.88 230 HIS A C 1
ATOM 1866 O O . HIS A 1 230 ? 12.425 4.966 -9.369 1.00 79.88 230 HIS A O 1
ATOM 1872 N N . THR A 1 231 ? 10.778 5.134 -10.865 1.00 83.56 231 THR A N 1
ATOM 1873 C CA . THR A 1 231 ? 9.653 4.792 -9.979 1.00 83.56 231 THR A CA 1
ATOM 1874 C C . THR A 1 231 ? 9.081 3.398 -10.216 1.00 83.56 231 THR A C 1
ATOM 1876 O O . THR A 1 231 ? 8.151 3.023 -9.507 1.00 83.56 231 THR A O 1
ATOM 1879 N N . ALA A 1 232 ? 9.613 2.613 -11.161 1.00 84.31 232 ALA A N 1
ATOM 1880 C CA . ALA A 1 232 ? 9.072 1.283 -11.467 1.00 84.31 232 ALA A CA 1
ATOM 1881 C C . ALA A 1 232 ? 9.118 0.341 -10.250 1.00 84.31 232 ALA A C 1
ATOM 1883 O O . ALA A 1 232 ? 8.204 -0.444 -10.017 1.00 84.31 232 ALA A O 1
ATOM 1884 N N . CYS A 1 233 ? 10.144 0.515 -9.420 1.00 88.25 233 CYS A N 1
ATOM 1885 C CA . CYS A 1 233 ? 10.378 -0.212 -8.176 1.00 88.25 233 CYS A CA 1
ATOM 1886 C C . CYS A 1 233 ? 9.932 0.574 -6.926 1.00 88.25 233 CYS A C 1
ATOM 1888 O O . CYS A 1 233 ? 10.463 0.370 -5.839 1.00 88.25 233 CYS A O 1
ATOM 1890 N N . ALA A 1 234 ? 9.005 1.528 -7.049 1.00 88.88 234 ALA A N 1
ATOM 1891 C CA . ALA A 1 234 ? 8.557 2.308 -5.899 1.00 88.88 234 ALA A CA 1
ATOM 1892 C C . ALA A 1 234 ? 7.556 1.520 -5.043 1.00 88.88 234 ALA A C 1
ATOM 1894 O O . ALA A 1 234 ? 6.443 1.254 -5.486 1.00 88.88 234 ALA A O 1
ATOM 1895 N N . ASN A 1 235 ? 7.915 1.233 -3.790 1.00 89.31 235 ASN A N 1
ATOM 1896 C CA . ASN A 1 235 ? 6.997 0.638 -2.809 1.00 89.31 235 ASN A CA 1
ATOM 1897 C C . ASN A 1 235 ? 6.350 1.677 -1.886 1.00 89.31 235 ASN A C 1
ATOM 1899 O O . ASN A 1 235 ? 5.291 1.410 -1.324 1.00 89.31 235 ASN A O 1
ATOM 1903 N N . ILE A 1 236 ? 6.955 2.860 -1.737 1.00 90.19 236 ILE A N 1
ATOM 1904 C CA . ILE A 1 236 ? 6.477 3.896 -0.817 1.00 90.19 236 ILE A CA 1
ATOM 1905 C C . ILE A 1 236 ? 6.566 5.301 -1.423 1.00 90.19 236 ILE A C 1
ATOM 1907 O O . ILE A 1 236 ? 7.603 5.756 -1.924 1.00 90.19 236 ILE A O 1
ATOM 1911 N N . SER A 1 237 ? 5.471 6.048 -1.313 1.00 89.94 237 SER A N 1
ATOM 1912 C CA . SER A 1 237 ? 5.433 7.489 -1.547 1.00 89.94 237 SER A CA 1
ATOM 1913 C C . SER A 1 237 ? 5.420 8.219 -0.207 1.00 89.94 237 SER A C 1
ATOM 1915 O O . SER A 1 237 ? 4.367 8.392 0.399 1.00 89.94 237 SER A O 1
ATOM 1917 N N . LEU A 1 238 ? 6.591 8.686 0.242 1.00 89.00 238 LEU A N 1
ATOM 1918 C CA . LEU A 1 238 ? 6.745 9.340 1.550 1.00 89.00 238 LEU A CA 1
ATOM 1919 C C . LEU A 1 238 ? 5.812 10.538 1.720 1.00 89.00 238 LEU A C 1
ATOM 1921 O O . LEU A 1 238 ? 5.142 10.653 2.737 1.00 89.00 238 LEU A O 1
ATOM 1925 N N . LYS A 1 239 ? 5.707 11.393 0.696 1.00 87.81 239 LYS A N 1
ATOM 1926 C CA . LYS A 1 239 ? 4.817 12.560 0.729 1.00 87.81 239 LYS A CA 1
ATOM 1927 C C . LYS A 1 239 ? 3.360 12.144 0.955 1.00 87.81 239 LYS A C 1
ATOM 1929 O O . LYS A 1 239 ? 2.685 12.735 1.782 1.00 87.81 239 LYS A O 1
ATOM 1934 N N . ARG A 1 240 ? 2.875 11.120 0.249 1.00 86.56 240 ARG A N 1
ATOM 1935 C CA . ARG A 1 240 ? 1.492 10.648 0.420 1.00 86.56 240 ARG A CA 1
ATOM 1936 C C . ARG A 1 240 ? 1.279 10.008 1.769 1.00 86.56 240 ARG A C 1
ATOM 1938 O O . ARG A 1 240 ? 0.320 10.339 2.433 1.00 86.56 240 ARG A O 1
ATOM 1945 N N . TYR A 1 241 ? 2.203 9.151 2.177 1.00 87.69 241 TYR A N 1
ATOM 1946 C CA . TYR A 1 241 ? 2.124 8.458 3.450 1.00 87.69 241 TYR A CA 1
ATOM 1947 C C . TYR A 1 241 ? 2.105 9.440 4.637 1.00 87.69 241 TYR A C 1
ATOM 1949 O O . TYR A 1 241 ? 1.217 9.392 5.486 1.00 87.69 241 TYR A O 1
ATOM 1957 N N . ILE A 1 242 ? 3.041 10.395 4.664 1.00 89.88 242 ILE A N 1
ATOM 1958 C CA . ILE A 1 242 ? 3.159 11.377 5.750 1.00 89.88 242 ILE A CA 1
ATOM 1959 C C . ILE A 1 242 ? 1.952 12.320 5.772 1.00 89.88 242 ILE A C 1
ATOM 1961 O O . ILE A 1 242 ? 1.420 12.591 6.846 1.00 89.88 242 ILE A O 1
ATOM 1965 N N . PHE A 1 243 ? 1.477 12.776 4.612 1.00 90.75 243 PHE A N 1
ATOM 1966 C CA . PHE A 1 243 ? 0.361 13.722 4.516 1.00 90.75 243 PHE A CA 1
ATOM 1967 C C . PHE A 1 243 ? -0.999 13.063 4.236 1.00 90.75 243 PHE A C 1
ATOM 1969 O O . PHE A 1 243 ? -1.940 13.765 3.878 1.00 90.75 243 PHE A O 1
ATOM 1976 N N . ALA A 1 244 ? -1.127 11.741 4.391 1.00 89.56 244 ALA A N 1
ATOM 1977 C CA . ALA A 1 244 ? -2.397 11.047 4.198 1.00 89.56 244 ALA A CA 1
ATOM 1978 C C . ALA A 1 244 ? -3.431 11.546 5.213 1.00 89.56 244 ALA A C 1
ATOM 1980 O O . ALA A 1 244 ? -3.149 11.608 6.413 1.00 89.56 244 ALA A O 1
ATOM 1981 N N . THR A 1 245 ? -4.621 11.881 4.714 1.00 92.25 245 THR A N 1
ATOM 1982 C CA . THR A 1 245 ? -5.763 12.366 5.513 1.00 92.25 245 THR A CA 1
ATOM 1983 C C . THR A 1 245 ? -6.979 11.444 5.427 1.00 92.25 245 THR A C 1
ATOM 1985 O O . THR A 1 245 ? -7.991 11.712 6.058 1.00 92.25 245 THR A O 1
ATOM 1988 N N . ASN A 1 246 ? -6.888 10.379 4.635 1.00 90.69 246 ASN A N 1
ATOM 1989 C CA . ASN A 1 246 ? -7.912 9.355 4.446 1.00 90.69 246 ASN A CA 1
ATOM 1990 C C . ASN A 1 246 ? -7.234 8.039 4.026 1.00 90.69 246 ASN A C 1
ATOM 1992 O O . ASN A 1 246 ? -6.051 8.030 3.652 1.00 90.69 246 ASN A O 1
ATOM 1996 N N . THR A 1 247 ? -7.970 6.931 4.089 1.00 88.44 247 THR A N 1
ATOM 1997 C CA . THR A 1 247 ? -7.449 5.594 3.775 1.00 88.44 247 THR A CA 1
ATOM 1998 C C . THR A 1 247 ? -7.020 5.440 2.323 1.00 88.44 247 THR A C 1
ATOM 2000 O O . THR A 1 247 ? -6.000 4.801 2.071 1.00 88.44 247 THR A O 1
ATOM 2003 N N . ASP A 1 248 ? -7.718 6.058 1.368 1.00 85.12 248 ASP A N 1
ATOM 2004 C CA . ASP A 1 248 ? -7.347 5.973 -0.048 1.00 85.12 248 ASP A CA 1
ATOM 2005 C C . ASP A 1 248 ? -5.969 6.619 -0.302 1.00 85.12 248 ASP A C 1
ATOM 2007 O O . ASP A 1 248 ? -5.131 6.036 -0.994 1.00 85.12 248 ASP A O 1
ATOM 2011 N N . ASP A 1 249 ? -5.677 7.775 0.308 1.00 85.62 249 ASP A N 1
ATOM 2012 C CA . ASP A 1 249 ? -4.361 8.425 0.234 1.00 85.62 249 ASP A CA 1
ATOM 2013 C C . ASP A 1 249 ? -3.262 7.582 0.898 1.00 85.62 249 ASP A C 1
ATOM 2015 O O . ASP A 1 249 ? -2.143 7.490 0.373 1.00 85.62 249 ASP A O 1
ATOM 2019 N N . LEU A 1 250 ? -3.579 6.954 2.036 1.00 87.19 250 LEU A N 1
ATOM 2020 C CA . LEU A 1 250 ? -2.665 6.074 2.761 1.00 87.19 250 LEU A CA 1
ATOM 2021 C C . LEU A 1 250 ? -2.298 4.847 1.912 1.00 87.19 250 LEU A C 1
ATOM 2023 O O . LEU A 1 250 ? -1.115 4.604 1.662 1.00 87.19 250 LEU A O 1
ATOM 2027 N N . VAL A 1 251 ? -3.300 4.121 1.409 1.00 85.56 251 VAL A N 1
ATOM 2028 C CA . VAL A 1 251 ? -3.136 2.914 0.581 1.00 85.56 251 VAL A CA 1
ATOM 2029 C C . VAL A 1 251 ? -2.468 3.245 -0.758 1.00 85.56 251 VAL A C 1
ATOM 2031 O O . VAL A 1 251 ? -1.615 2.498 -1.232 1.00 85.56 251 VAL A O 1
ATOM 2034 N N . ALA A 1 252 ? -2.769 4.400 -1.360 1.00 81.12 252 ALA A N 1
ATOM 2035 C CA . ALA A 1 252 ? -2.113 4.846 -2.591 1.00 81.12 252 ALA A CA 1
ATOM 2036 C C . ALA A 1 252 ? -0.642 5.254 -2.391 1.00 81.12 252 ALA A C 1
ATOM 2038 O O . ALA A 1 252 ? 0.101 5.405 -3.369 1.00 81.12 252 ALA A O 1
ATOM 2039 N N . GLY A 1 253 ? -0.230 5.518 -1.149 1.00 84.00 253 GLY A N 1
ATOM 2040 C CA . GLY A 1 253 ? 1.144 5.837 -0.781 1.00 84.00 253 GLY A CA 1
ATOM 2041 C C . GLY A 1 253 ? 1.948 4.633 -0.301 1.00 84.00 253 GLY A C 1
ATOM 2042 O O . GLY A 1 253 ? 3.167 4.652 -0.450 1.00 84.00 253 GLY A O 1
ATOM 2043 N N . PHE A 1 254 ? 1.291 3.615 0.248 1.00 88.69 254 PHE A N 1
ATOM 2044 C CA . PHE A 1 254 ? 1.893 2.487 0.953 1.00 88.69 254 PHE A CA 1
ATOM 2045 C C . PHE A 1 254 ? 1.866 1.202 0.116 1.00 88.69 254 PHE A C 1
ATOM 2047 O O . PHE A 1 254 ? 0.885 0.928 -0.562 1.00 88.69 254 PHE A O 1
ATOM 2054 N N . ASN A 1 255 ? 2.941 0.410 0.163 1.00 89.06 255 ASN A N 1
ATOM 2055 C CA . ASN A 1 255 ? 3.070 -0.885 -0.518 1.00 89.06 255 ASN A CA 1
ATOM 2056 C C . ASN A 1 255 ? 2.608 -0.889 -1.996 1.00 89.06 255 ASN A C 1
ATOM 2058 O O . ASN A 1 255 ? 1.889 -1.779 -2.455 1.00 89.06 255 ASN A O 1
ATOM 2062 N N . ILE A 1 256 ? 3.007 0.145 -2.744 1.00 88.69 256 ILE A N 1
ATOM 2063 C CA . ILE A 1 256 ? 2.424 0.523 -4.044 1.00 88.69 256 ILE A CA 1
ATOM 2064 C C . ILE A 1 256 ? 2.440 -0.626 -5.062 1.00 88.69 256 ILE A C 1
ATOM 2066 O O . ILE A 1 256 ? 1.414 -0.901 -5.690 1.00 88.69 256 ILE A O 1
ATOM 2070 N N . ASN A 1 257 ? 3.580 -1.300 -5.244 1.00 89.88 257 ASN A N 1
ATOM 2071 C CA . ASN A 1 257 ? 3.680 -2.367 -6.240 1.00 89.88 257 ASN A CA 1
ATOM 2072 C C . ASN A 1 257 ? 2.912 -3.625 -5.829 1.00 89.88 257 ASN A C 1
ATOM 2074 O O . ASN A 1 257 ? 2.319 -4.268 -6.689 1.00 89.88 257 ASN A O 1
ATOM 2078 N N . THR A 1 258 ? 2.836 -3.940 -4.535 1.00 90.56 258 THR A N 1
ATOM 2079 C CA . THR A 1 258 ? 1.998 -5.046 -4.046 1.00 90.56 258 THR A CA 1
ATOM 2080 C C . THR A 1 258 ? 0.517 -4.733 -4.229 1.00 90.56 258 THR A C 1
ATOM 2082 O O . THR A 1 258 ? -0.227 -5.588 -4.695 1.00 90.56 258 THR A O 1
ATOM 2085 N N . ASN A 1 259 ? 0.087 -3.495 -3.967 1.00 90.19 259 ASN A N 1
ATOM 2086 C CA . ASN A 1 259 ? -1.292 -3.066 -4.212 1.00 90.19 259 ASN A CA 1
ATOM 2087 C C . ASN A 1 259 ? -1.647 -3.128 -5.703 1.00 90.19 259 ASN A C 1
ATOM 2089 O O . ASN A 1 259 ? -2.727 -3.591 -6.071 1.00 90.19 259 ASN A O 1
ATOM 2093 N N . ARG A 1 260 ? -0.722 -2.722 -6.583 1.00 88.50 260 ARG A N 1
ATOM 2094 C CA . ARG A 1 260 ? -0.880 -2.885 -8.036 1.00 88.50 260 ARG A CA 1
ATOM 2095 C C . ARG A 1 260 ? -0.960 -4.359 -8.428 1.00 88.50 260 ARG A C 1
ATOM 2097 O O . ARG A 1 260 ? -1.827 -4.730 -9.213 1.00 88.50 260 ARG A O 1
ATOM 2104 N N . TRP A 1 261 ? -0.092 -5.191 -7.862 1.00 92.62 261 TRP A N 1
ATOM 2105 C CA . TRP A 1 261 ? -0.089 -6.627 -8.100 1.00 92.62 261 TRP A CA 1
ATOM 2106 C C . TRP A 1 261 ? -1.417 -7.267 -7.668 1.00 92.62 261 TRP A C 1
ATOM 2108 O O . TRP A 1 261 ? -2.042 -7.973 -8.454 1.00 92.62 261 TRP A O 1
ATOM 2118 N N . LEU A 1 262 ? -1.917 -6.952 -6.471 1.00 92.62 262 LEU A N 1
ATOM 2119 C CA . LEU A 1 262 ? -3.211 -7.432 -5.983 1.00 92.62 262 LEU A CA 1
ATOM 2120 C C . LEU A 1 262 ? -4.352 -6.990 -6.911 1.00 92.62 262 LEU A C 1
ATOM 2122 O O . LEU A 1 262 ? -5.223 -7.789 -7.257 1.00 92.62 262 LEU A O 1
ATOM 2126 N N . LEU A 1 263 ? -4.322 -5.734 -7.365 1.00 90.25 263 LEU A N 1
ATOM 2127 C CA . LEU A 1 263 ? -5.311 -5.198 -8.294 1.00 90.25 263 LEU A CA 1
ATOM 2128 C C . LEU A 1 263 ? -5.332 -5.970 -9.624 1.00 90.25 263 LEU A C 1
ATOM 2130 O O . LEU A 1 263 ? -6.405 -6.345 -10.100 1.00 90.25 263 LEU A O 1
ATOM 2134 N N . ASP A 1 264 ? -4.165 -6.184 -10.235 1.00 89.62 264 ASP A N 1
ATOM 2135 C CA . ASP A 1 264 ? -4.039 -6.779 -11.568 1.00 89.62 264 ASP A CA 1
ATOM 2136 C C . ASP A 1 264 ? -4.192 -8.308 -11.570 1.00 89.62 264 ASP A C 1
ATOM 2138 O O . ASP A 1 264 ? -4.823 -8.862 -12.474 1.00 89.62 264 ASP A O 1
ATOM 2142 N N . TYR A 1 265 ? -3.662 -8.996 -10.557 1.00 93.94 265 TYR A N 1
ATOM 2143 C CA . TYR A 1 265 ? -3.610 -10.460 -10.521 1.00 93.94 265 TYR A CA 1
ATOM 2144 C C . TYR A 1 265 ? -4.694 -11.113 -9.663 1.00 93.94 265 TYR A C 1
ATOM 2146 O O . TYR A 1 265 ? -4.920 -12.310 -9.823 1.00 93.94 265 TYR A O 1
ATOM 2154 N N . VAL A 1 266 ? -5.392 -10.361 -8.806 1.00 94.94 266 VAL A N 1
ATOM 2155 C CA . VAL A 1 266 ? -6.464 -10.895 -7.949 1.00 94.94 266 VAL A CA 1
ATOM 2156 C C . VAL A 1 266 ? -7.772 -10.149 -8.202 1.00 94.94 266 VAL A C 1
ATOM 2158 O O . VAL A 1 266 ? -8.679 -10.698 -8.826 1.00 94.94 266 VAL A O 1
ATOM 2161 N N . TYR A 1 267 ? -7.864 -8.871 -7.825 1.00 93.50 267 TYR A N 1
ATOM 2162 C CA . TYR A 1 267 ? -9.126 -8.121 -7.836 1.00 93.50 267 TYR A CA 1
ATOM 2163 C C . TYR A 1 267 ? -9.790 -8.066 -9.218 1.00 93.50 267 TYR A C 1
ATOM 2165 O O . TYR A 1 267 ? -10.955 -8.432 -9.374 1.00 93.50 267 TYR A O 1
ATOM 2173 N N . LYS A 1 268 ? -9.058 -7.644 -10.261 1.00 92.00 268 LYS A N 1
ATOM 2174 C CA . LYS A 1 268 ? -9.611 -7.545 -11.626 1.00 92.00 268 LYS A CA 1
ATOM 2175 C C . LYS A 1 268 ? -9.997 -8.904 -12.206 1.00 92.00 268 LYS A C 1
ATOM 2177 O O . LYS A 1 268 ? -10.857 -8.956 -13.083 1.00 92.00 268 LYS A O 1
ATOM 2182 N N . ARG A 1 269 ? -9.390 -9.992 -11.733 1.00 93.00 269 ARG A N 1
ATOM 2183 C CA . ARG A 1 269 ? -9.725 -11.347 -12.186 1.00 93.00 269 ARG A CA 1
ATOM 2184 C C . ARG A 1 269 ? -11.009 -11.861 -11.554 1.00 93.00 269 ARG A C 1
ATOM 2186 O O . ARG A 1 269 ? -11.698 -12.643 -12.186 1.00 93.00 269 ARG A O 1
ATOM 2193 N N . LEU A 1 270 ? -11.395 -11.339 -10.392 1.00 95.31 270 LEU A N 1
ATOM 2194 C CA . LEU A 1 270 ? -12.663 -11.636 -9.721 1.00 95.31 270 LEU A CA 1
ATOM 2195 C C . LEU A 1 270 ? -13.872 -10.895 -10.325 1.00 95.31 270 LEU A C 1
ATOM 2197 O O . LEU A 1 270 ? -14.972 -10.985 -9.786 1.00 95.31 270 LEU A O 1
ATOM 2201 N N . ARG A 1 271 ? -13.704 -10.176 -11.447 1.00 91.12 271 ARG A N 1
ATOM 2202 C CA . ARG A 1 271 ? -14.794 -9.451 -12.133 1.00 91.12 271 ARG A CA 1
ATOM 2203 C C . ARG A 1 271 ? -15.946 -10.352 -12.582 1.00 91.12 271 ARG A C 1
ATOM 2205 O O . ARG A 1 271 ? -17.067 -9.864 -12.676 1.00 91.12 271 ARG A O 1
ATOM 2212 N N . PHE A 1 272 ? -15.692 -11.640 -12.823 1.00 93.62 272 PHE A N 1
ATOM 2213 C CA . PHE A 1 272 ? -16.735 -12.606 -13.196 1.00 93.62 272 PHE A CA 1
ATOM 2214 C C . PHE A 1 272 ? -17.821 -12.767 -12.118 1.00 93.62 272 PHE A C 1
ATOM 2216 O O . PHE A 1 272 ? -18.921 -13.198 -12.432 1.00 93.62 272 PHE A O 1
ATOM 2223 N N . LEU A 1 273 ? -17.536 -12.390 -10.865 1.00 93.75 273 LEU A N 1
ATOM 2224 C CA . LEU A 1 273 ? -18.502 -12.432 -9.766 1.00 93.75 273 LEU A CA 1
ATOM 2225 C C . LEU A 1 273 ? -19.599 -11.363 -9.876 1.00 93.75 273 LEU A C 1
ATOM 2227 O O . LEU A 1 273 ? -20.556 -11.397 -9.110 1.00 93.75 273 LEU A O 1
ATOM 2231 N N . GLY A 1 274 ? -19.438 -10.357 -10.744 1.00 93.56 274 GLY A N 1
ATOM 2232 C CA . GLY A 1 274 ? -20.417 -9.279 -10.926 1.00 93.56 274 GLY A CA 1
ATOM 2233 C C . GLY A 1 274 ? -20.594 -8.337 -9.723 1.00 93.56 274 GLY A C 1
ATOM 2234 O O . GLY A 1 274 ? -21.373 -7.392 -9.806 1.00 93.56 274 GLY A O 1
ATOM 2235 N N . ASN A 1 275 ? -19.867 -8.541 -8.617 1.00 93.19 275 ASN A N 1
ATOM 2236 C CA . ASN A 1 275 ? -20.011 -7.768 -7.384 1.00 93.19 275 ASN A CA 1
ATOM 2237 C C . ASN A 1 275 ? -18.661 -7.219 -6.893 1.00 93.19 275 ASN A C 1
ATOM 2239 O O . ASN A 1 275 ? -17.815 -7.961 -6.392 1.00 93.19 275 ASN A O 1
ATOM 2243 N N . LYS A 1 276 ? -18.490 -5.890 -6.979 1.00 89.25 276 LYS A N 1
ATOM 2244 C CA . LYS A 1 276 ? -17.260 -5.181 -6.573 1.00 89.25 276 LYS A CA 1
ATOM 2245 C C . LYS A 1 276 ? -16.903 -5.400 -5.096 1.00 89.25 276 LYS A C 1
ATOM 2247 O O . LYS A 1 276 ? -15.721 -5.534 -4.783 1.00 89.25 276 LYS A O 1
ATOM 2252 N N . ASN A 1 277 ? -17.899 -5.448 -4.208 1.00 88.56 277 ASN A N 1
ATOM 2253 C CA . ASN A 1 277 ? -17.678 -5.646 -2.772 1.00 88.56 277 ASN A CA 1
ATOM 2254 C C . ASN A 1 277 ? -17.195 -7.069 -2.493 1.00 88.56 277 ASN A C 1
ATOM 2256 O O . ASN A 1 277 ? -16.263 -7.260 -1.718 1.00 88.56 277 ASN A O 1
ATOM 2260 N N . LEU A 1 278 ? -17.769 -8.058 -3.182 1.00 92.38 278 LEU A N 1
ATOM 2261 C CA . LEU A 1 278 ? -17.329 -9.445 -3.067 1.00 92.38 278 LEU A CA 1
ATOM 2262 C C . LEU A 1 278 ? -15.896 -9.623 -3.591 1.00 92.38 278 LEU A C 1
ATOM 2264 O O . LEU A 1 278 ? -15.072 -10.242 -2.921 1.00 92.38 278 LEU A O 1
ATOM 2268 N N . SER A 1 279 ? -15.561 -9.017 -4.737 1.00 93.44 279 SER A N 1
ATOM 2269 C CA . SER A 1 279 ? -14.185 -9.012 -5.253 1.00 93.44 279 SER A CA 1
ATOM 2270 C C . SER A 1 279 ? -13.200 -8.375 -4.264 1.00 93.44 279 SER A C 1
ATOM 2272 O O . SER A 1 279 ? -12.087 -8.879 -4.106 1.00 93.44 279 SER A O 1
ATOM 2274 N N . GLN A 1 280 ? -13.597 -7.299 -3.573 1.00 90.62 280 GLN A N 1
ATOM 2275 C CA . GLN A 1 280 ? -12.775 -6.642 -2.551 1.00 90.62 280 GLN A CA 1
ATOM 2276 C C . GLN A 1 280 ? -12.569 -7.538 -1.321 1.00 90.62 280 GLN A C 1
ATOM 2278 O O . GLN A 1 280 ? -11.432 -7.695 -0.880 1.00 90.62 280 GLN A O 1
ATOM 2283 N N . ILE A 1 281 ? -13.638 -8.160 -0.807 1.00 93.62 281 ILE A N 1
ATOM 2284 C CA . ILE A 1 281 ? -13.585 -9.091 0.334 1.00 93.62 281 ILE A CA 1
ATOM 2285 C C . ILE A 1 281 ? -12.609 -10.230 0.045 1.00 93.62 281 ILE A C 1
ATOM 2287 O O . ILE A 1 281 ? -11.703 -10.482 0.834 1.00 93.62 281 ILE A O 1
ATOM 2291 N N . ILE A 1 282 ? -12.749 -10.883 -1.111 1.00 95.69 282 ILE A N 1
ATOM 2292 C CA . ILE A 1 282 ? -11.882 -12.003 -1.494 1.00 95.69 282 ILE A CA 1
ATOM 2293 C C . ILE A 1 282 ? -10.435 -11.531 -1.691 1.00 95.69 282 ILE A C 1
ATOM 2295 O O . ILE A 1 282 ? -9.509 -12.241 -1.311 1.00 95.69 282 ILE A O 1
ATOM 2299 N N . SER A 1 283 ? -10.218 -10.330 -2.236 1.00 94.31 283 SER A N 1
ATOM 2300 C CA . SER A 1 283 ? -8.864 -9.783 -2.417 1.00 94.31 283 SER A CA 1
ATOM 2301 C C . SER A 1 283 ? -8.162 -9.512 -1.083 1.00 94.31 283 SER A C 1
ATOM 2303 O O . SER A 1 283 ? -6.987 -9.839 -0.937 1.00 94.31 283 SER A O 1
ATOM 2305 N N . LEU A 1 284 ? -8.869 -8.957 -0.094 1.00 93.06 284 LEU A N 1
ATOM 2306 C CA . LEU A 1 284 ? -8.315 -8.726 1.245 1.00 93.06 284 LEU A CA 1
ATOM 2307 C C . LEU A 1 284 ? -8.143 -10.027 2.035 1.00 93.06 284 LEU A C 1
ATOM 2309 O O . LEU A 1 284 ? -7.158 -10.176 2.753 1.00 93.06 284 LEU A O 1
ATOM 2313 N N . LEU A 1 285 ? -9.044 -10.997 1.861 1.00 95.75 285 LEU A N 1
ATOM 2314 C CA . LEU A 1 285 ? -8.887 -12.332 2.436 1.00 95.75 285 LEU A CA 1
ATOM 2315 C C . LEU A 1 285 ? -7.665 -13.052 1.852 1.00 95.75 285 LEU A C 1
ATOM 2317 O O . LEU A 1 285 ? -6.885 -13.648 2.592 1.00 95.75 285 LEU A O 1
ATOM 2321 N N . PHE A 1 286 ? -7.467 -12.954 0.535 1.00 95.94 286 PHE A N 1
ATOM 2322 C CA . PHE A 1 286 ? -6.258 -13.441 -0.120 1.00 95.94 286 PHE A CA 1
ATOM 2323 C C . PHE A 1 286 ? -5.016 -12.767 0.467 1.00 95.94 286 PHE A C 1
ATOM 2325 O O . PHE A 1 286 ? -4.034 -13.449 0.738 1.00 95.94 286 PHE A O 1
ATOM 2332 N N . LEU A 1 287 ? -5.052 -11.451 0.699 1.00 94.12 287 LEU A N 1
ATOM 2333 C CA . LEU A 1 287 ? -3.923 -10.725 1.277 1.00 9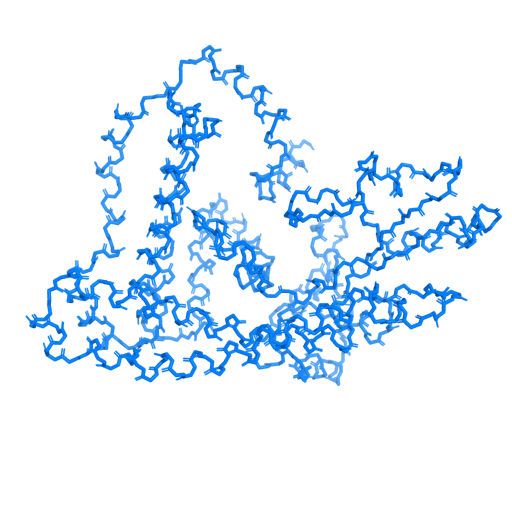4.12 287 LEU A CA 1
ATOM 2334 C C . LEU A 1 287 ? -3.633 -11.166 2.723 1.00 94.12 287 LEU A C 1
ATOM 2336 O O . LEU A 1 287 ? -2.471 -11.362 3.071 1.00 94.12 287 LEU A O 1
ATOM 2340 N N . ALA A 1 288 ? -4.665 -11.412 3.537 1.00 96.31 288 ALA A N 1
ATOM 2341 C CA . ALA A 1 288 ? -4.511 -11.998 4.869 1.00 96.31 288 ALA A CA 1
ATOM 2342 C C . ALA A 1 288 ? -3.802 -13.355 4.814 1.00 96.31 288 ALA A C 1
ATOM 2344 O O . ALA A 1 288 ? -2.795 -13.550 5.493 1.00 96.31 288 ALA A O 1
ATOM 2345 N N . LEU A 1 289 ? -4.277 -14.252 3.945 1.00 96.75 289 LEU A N 1
ATOM 2346 C CA . LEU A 1 289 ? -3.676 -15.568 3.744 1.00 96.75 289 LEU A CA 1
ATOM 2347 C C . LEU A 1 289 ? -2.246 -15.477 3.191 1.00 96.75 289 LEU A C 1
ATOM 2349 O O . LEU A 1 289 ? -1.387 -16.261 3.583 1.00 96.75 289 LEU A O 1
ATOM 2353 N N . TRP A 1 290 ? -1.980 -14.510 2.308 1.00 94.75 290 TRP A N 1
ATOM 2354 C CA . TRP A 1 290 ? -0.653 -14.252 1.747 1.00 94.75 290 TRP A CA 1
ATOM 2355 C C . TRP A 1 290 ? 0.366 -13.867 2.824 1.00 94.75 290 TRP A C 1
ATOM 2357 O O . TRP A 1 290 ? 1.531 -14.242 2.723 1.00 94.75 290 TRP A O 1
ATOM 2367 N N . HIS A 1 291 ? -0.071 -13.169 3.876 1.00 93.81 291 HIS A N 1
ATOM 2368 C CA . HIS A 1 291 ? 0.761 -12.898 5.046 1.00 93.81 291 HIS A CA 1
ATOM 2369 C C . HIS A 1 291 ? 0.922 -14.121 5.964 1.00 93.81 291 HIS A C 1
ATOM 2371 O O . HIS A 1 291 ? 1.985 -14.292 6.559 1.00 93.81 291 HIS A O 1
ATOM 2377 N N . GLY A 1 292 ? -0.095 -14.983 6.063 1.00 96.19 292 GLY A N 1
ATOM 2378 C CA . GLY A 1 292 ? -0.014 -16.278 6.737 1.00 96.19 292 GLY A CA 1
ATOM 2379 C C . GLY A 1 292 ? -1.334 -16.732 7.362 1.00 96.19 292 GLY A C 1
ATOM 2380 O O . GLY A 1 292 ? -2.396 -16.155 7.148 1.00 96.19 292 GLY A O 1
ATOM 2381 N N . THR A 1 293 ? -1.276 -17.784 8.181 1.00 96.75 293 THR A N 1
ATOM 2382 C CA . THR A 1 293 ? -2.462 -18.396 8.814 1.00 96.75 293 THR A CA 1
ATOM 2383 C C . THR A 1 293 ? -2.768 -17.864 10.217 1.00 96.75 293 THR A C 1
ATOM 2385 O O . THR A 1 293 ? -3.762 -18.259 10.823 1.00 96.75 293 THR A O 1
ATOM 2388 N N . TYR A 1 294 ? -1.951 -16.949 10.746 1.00 97.94 294 TYR A N 1
ATOM 2389 C CA . TYR A 1 294 ? -2.173 -16.348 12.062 1.00 97.94 294 TYR A CA 1
ATOM 2390 C C . TYR A 1 294 ? -3.405 -15.436 12.084 1.00 97.94 294 TYR A C 1
ATOM 2392 O O . TYR A 1 294 ? -3.605 -14.618 11.186 1.00 97.94 294 TYR A O 1
ATOM 2400 N N . SER A 1 295 ? -4.203 -15.526 13.154 1.00 97.94 295 SER A N 1
ATOM 2401 C CA . SER A 1 295 ? -5.476 -14.800 13.275 1.00 97.94 295 SER A CA 1
ATOM 2402 C C . SER A 1 295 ? -5.326 -13.277 13.232 1.00 97.94 295 SER A C 1
ATOM 2404 O O . SER A 1 295 ? -6.213 -12.594 12.724 1.00 97.94 295 SER A O 1
ATOM 2406 N N . GLY A 1 296 ? -4.192 -12.738 13.687 1.00 97.19 296 GLY A N 1
ATOM 2407 C CA . GLY A 1 296 ? -3.892 -11.308 13.646 1.00 97.19 296 GLY A CA 1
ATOM 2408 C C . GLY A 1 296 ? -3.927 -10.705 12.238 1.00 97.19 296 GLY A C 1
ATOM 2409 O O . GLY A 1 296 ? -4.378 -9.571 12.075 1.00 97.19 296 GLY A O 1
ATOM 2410 N N . TYR A 1 297 ? -3.546 -11.467 11.203 1.00 97.56 297 TYR A N 1
ATOM 2411 C CA . TYR A 1 297 ? -3.633 -11.005 9.812 1.00 97.56 297 TYR A CA 1
ATOM 2412 C C . TYR A 1 297 ? -5.085 -10.827 9.365 1.00 97.56 297 TYR A C 1
ATOM 2414 O O . TYR A 1 297 ? -5.437 -9.793 8.802 1.00 97.56 297 TYR A O 1
ATOM 2422 N N . TYR A 1 298 ? -5.952 -11.788 9.676 1.00 97.38 298 TYR A N 1
ATOM 2423 C CA . TYR A 1 298 ? -7.375 -11.717 9.337 1.00 97.38 298 TYR A CA 1
ATOM 2424 C C . TYR A 1 298 ? -8.074 -10.568 10.070 1.00 97.38 298 TYR A C 1
ATOM 2426 O O . TYR A 1 298 ? -8.880 -9.863 9.467 1.00 97.38 298 TYR A O 1
ATOM 2434 N N . VAL A 1 299 ? -7.721 -10.324 11.338 1.00 96.19 299 VAL A N 1
ATOM 2435 C CA . VAL A 1 299 ? -8.221 -9.166 12.097 1.00 96.19 299 VAL A CA 1
ATOM 2436 C C . VAL A 1 299 ? -7.770 -7.855 11.454 1.00 96.19 299 VAL A C 1
ATOM 2438 O O . VAL A 1 299 ? -8.595 -6.969 11.250 1.00 96.19 299 VAL A O 1
ATOM 2441 N N . ASN A 1 300 ? -6.494 -7.737 11.076 1.00 95.50 300 ASN A N 1
ATOM 2442 C CA . ASN A 1 300 ? -5.964 -6.550 10.406 1.00 95.50 300 ASN A CA 1
ATOM 2443 C C . ASN A 1 300 ? -6.732 -6.214 9.119 1.00 95.50 300 ASN A C 1
ATOM 2445 O O . ASN A 1 300 ? -7.281 -5.120 8.997 1.00 95.50 300 ASN A O 1
ATOM 2449 N N . PHE A 1 301 ? -6.804 -7.161 8.178 1.00 94.56 301 PHE A N 1
ATOM 2450 C CA . PHE A 1 301 ? -7.447 -6.923 6.881 1.00 94.56 301 PHE A CA 1
ATOM 2451 C C . PHE A 1 301 ? -8.976 -6.843 6.982 1.00 94.56 301 PHE A C 1
ATOM 2453 O O . PHE A 1 301 ? -9.612 -6.145 6.192 1.00 94.56 301 PHE A O 1
ATOM 2460 N N . GLY A 1 302 ? -9.580 -7.501 7.977 1.00 94.25 302 GLY A N 1
ATOM 2461 C CA . GLY A 1 302 ? -11.001 -7.359 8.291 1.00 94.25 302 GLY A CA 1
ATOM 2462 C C . GLY A 1 302 ? -11.349 -5.957 8.797 1.00 94.25 302 GLY A C 1
ATOM 2463 O O . GLY A 1 302 ? -12.301 -5.347 8.311 1.00 94.25 302 GLY A O 1
ATOM 2464 N N . ILE A 1 303 ? -10.551 -5.408 9.721 1.00 93.69 303 ILE A N 1
ATOM 2465 C CA . ILE A 1 303 ? -10.705 -4.020 10.180 1.00 93.69 303 ILE A CA 1
ATOM 2466 C C . ILE A 1 303 ? -10.448 -3.049 9.023 1.00 93.69 303 ILE A C 1
ATOM 2468 O O . ILE A 1 303 ? -11.229 -2.120 8.841 1.00 93.69 303 ILE A O 1
ATOM 2472 N N . GLU A 1 304 ? -9.417 -3.278 8.205 1.00 91.69 304 GLU A N 1
ATOM 2473 C CA . GLU A 1 304 ? -9.145 -2.462 7.014 1.00 91.69 304 GLU A CA 1
ATOM 2474 C C . GLU A 1 304 ? -10.367 -2.390 6.087 1.00 91.69 304 GLU A C 1
ATOM 2476 O O . GLU A 1 304 ? -10.784 -1.296 5.705 1.00 91.69 304 GLU A O 1
ATOM 2481 N N . LEU A 1 305 ? -10.996 -3.532 5.785 1.00 91.56 305 LEU A N 1
ATOM 2482 C CA . LEU A 1 305 ? -12.210 -3.581 4.969 1.00 91.56 305 LEU A CA 1
ATOM 2483 C C . LEU A 1 305 ? -13.345 -2.738 5.568 1.00 91.56 305 LEU A C 1
ATOM 2485 O O . LEU A 1 305 ? -13.994 -1.978 4.841 1.00 91.56 305 LEU A O 1
ATOM 2489 N N . LEU A 1 306 ? -13.594 -2.876 6.873 1.00 93.38 306 LEU A N 1
ATOM 2490 C CA . LEU A 1 306 ? -14.637 -2.123 7.571 1.00 93.38 306 LEU A CA 1
ATOM 2491 C C . LEU A 1 306 ? -14.366 -0.619 7.497 1.00 93.38 306 LEU A C 1
ATOM 2493 O O . LEU A 1 306 ? -15.242 0.142 7.085 1.00 93.38 306 LEU A O 1
ATOM 2497 N N . VAL A 1 307 ? -13.146 -0.197 7.833 1.00 93.00 307 VAL A N 1
ATOM 2498 C CA . VAL A 1 307 ? -12.752 1.215 7.840 1.00 93.00 307 VAL A CA 1
ATOM 2499 C C . VAL A 1 307 ? -12.867 1.817 6.445 1.00 93.00 307 VAL A C 1
ATOM 2501 O O . VAL A 1 307 ? -13.505 2.854 6.290 1.00 93.00 307 VAL A O 1
ATOM 2504 N N . VAL A 1 308 ? -12.306 1.165 5.422 1.00 90.38 308 VAL A N 1
ATOM 2505 C CA . VAL A 1 308 ? -12.340 1.662 4.038 1.00 90.38 308 VAL A CA 1
ATOM 2506 C C . VAL A 1 308 ? -13.781 1.786 3.539 1.00 90.38 308 VAL A C 1
ATOM 2508 O O . VAL A 1 308 ? -14.121 2.760 2.869 1.00 90.38 308 VAL A O 1
ATOM 2511 N N . THR A 1 309 ? -14.650 0.829 3.876 1.00 91.06 309 THR A N 1
ATOM 2512 C CA . THR A 1 309 ? -16.063 0.859 3.466 1.00 91.06 309 THR A CA 1
ATOM 2513 C C . THR A 1 309 ? -16.812 2.016 4.127 1.00 91.06 309 THR A C 1
ATOM 2515 O O . THR A 1 309 ? -17.525 2.758 3.448 1.00 91.06 309 THR A O 1
ATOM 2518 N N . VAL A 1 310 ? -16.634 2.199 5.438 1.00 94.69 310 VAL A N 1
ATOM 2519 C CA . VAL A 1 310 ? -17.308 3.262 6.195 1.00 94.69 310 VAL A CA 1
ATOM 2520 C C . VAL A 1 310 ? -16.778 4.642 5.820 1.00 94.69 310 VAL A C 1
ATOM 2522 O O . VAL A 1 310 ? -17.569 5.550 5.571 1.00 94.69 310 VAL A O 1
ATOM 2525 N N . GLU A 1 311 ? -15.459 4.809 5.727 1.00 94.12 311 GLU A N 1
ATOM 2526 C CA . GLU A 1 311 ? -14.845 6.087 5.367 1.00 94.12 311 GLU A CA 1
ATOM 2527 C C . GLU A 1 311 ? -15.282 6.535 3.964 1.00 94.12 311 GLU A C 1
ATOM 2529 O O . GLU A 1 311 ? -15.632 7.700 3.775 1.00 94.12 311 GLU A O 1
ATOM 2534 N N . LYS A 1 312 ? -15.369 5.613 2.993 1.00 91.50 312 LYS A N 1
ATOM 2535 C CA . LYS A 1 312 ? -15.862 5.922 1.641 1.00 91.50 312 LYS A CA 1
ATOM 2536 C C . LYS A 1 312 ? -17.308 6.409 1.629 1.00 91.50 312 LYS A C 1
ATOM 2538 O O . LYS A 1 312 ? -17.604 7.400 0.959 1.00 91.50 312 LYS A O 1
ATOM 2543 N N . ASP A 1 313 ? -18.208 5.750 2.360 1.00 93.88 313 ASP A N 1
ATOM 2544 C CA . ASP A 1 313 ? -19.608 6.190 2.460 1.00 93.88 313 ASP A CA 1
ATOM 2545 C C . ASP A 1 313 ? -19.711 7.534 3.203 1.00 93.88 313 ASP A C 1
ATOM 2547 O O . ASP A 1 313 ? -20.399 8.438 2.730 1.00 93.88 313 ASP A O 1
ATOM 2551 N N . PHE A 1 314 ? -18.960 7.726 4.294 1.00 95.00 314 PHE A N 1
ATOM 2552 C CA . PHE A 1 314 ? -18.911 8.995 5.028 1.00 95.00 314 PHE A CA 1
ATOM 2553 C C . PHE A 1 314 ? -18.424 10.158 4.153 1.00 95.00 314 PHE A C 1
ATOM 2555 O O . PHE A 1 314 ? -19.099 11.185 4.059 1.00 95.00 314 PHE A O 1
ATOM 2562 N N . LEU A 1 315 ? -17.287 10.001 3.468 1.00 92.25 315 LEU A N 1
ATOM 2563 C CA . LEU A 1 315 ? -16.737 11.031 2.584 1.00 92.25 315 LEU A CA 1
ATOM 2564 C C . LEU A 1 315 ? -17.667 11.316 1.398 1.00 92.25 315 LEU A C 1
ATOM 2566 O O . LEU A 1 315 ? -17.789 12.467 0.977 1.00 92.25 315 LEU A O 1
ATOM 2570 N N . SER A 1 316 ? -18.369 10.301 0.887 1.00 92.94 316 SER A N 1
ATOM 2571 C CA . SER A 1 316 ? -19.401 10.480 -0.139 1.00 92.94 316 SER A CA 1
ATOM 2572 C C . SER A 1 316 ? -20.578 11.320 0.373 1.00 92.94 316 SER A C 1
ATOM 2574 O O . SER A 1 316 ? -21.003 12.259 -0.304 1.00 92.94 316 SER A O 1
ATOM 2576 N N . ILE A 1 317 ? -21.076 11.050 1.585 1.00 94.06 317 ILE A N 1
ATOM 2577 C CA . ILE A 1 317 ? -22.134 11.856 2.218 1.00 94.06 317 ILE A CA 1
ATOM 2578 C C . ILE A 1 317 ? -21.654 13.299 2.416 1.00 94.06 317 ILE A C 1
ATOM 2580 O O . ILE A 1 317 ? -22.350 14.233 2.020 1.00 94.06 317 ILE A O 1
ATOM 2584 N N . LEU A 1 318 ? -20.445 13.492 2.950 1.00 92.62 318 LEU A N 1
ATOM 2585 C CA . LEU A 1 318 ? -19.871 14.815 3.193 1.00 92.62 318 LEU A CA 1
ATOM 2586 C C . LEU A 1 318 ? -19.715 15.625 1.898 1.00 92.62 318 LEU A C 1
ATOM 2588 O O . LEU A 1 318 ? -20.133 16.784 1.842 1.00 92.62 318 LEU A O 1
ATOM 2592 N N . LYS A 1 319 ? -19.175 15.008 0.840 1.00 91.00 319 LYS A N 1
ATOM 2593 C CA . LYS A 1 319 ? -18.983 15.631 -0.480 1.00 91.00 319 LYS A CA 1
ATOM 2594 C C . LYS A 1 319 ? -20.303 16.037 -1.140 1.00 91.00 319 LYS A C 1
ATOM 2596 O O . LYS A 1 319 ? -20.346 17.041 -1.846 1.00 91.00 319 LYS A O 1
ATOM 2601 N N . ASN A 1 320 ? -21.374 15.282 -0.906 1.00 91.56 320 ASN A N 1
ATOM 2602 C CA . ASN A 1 320 ? -22.699 15.559 -1.466 1.00 91.56 320 ASN A CA 1
ATOM 2603 C C . ASN A 1 320 ? -23.581 16.432 -0.553 1.00 91.56 320 ASN A C 1
ATOM 2605 O O . ASN A 1 320 ? -24.715 16.754 -0.914 1.00 91.56 320 ASN A O 1
ATOM 2609 N N . SER A 1 321 ? -23.077 16.825 0.619 1.00 93.19 321 SER A N 1
ATOM 2610 C CA . SER A 1 321 ? -23.801 17.655 1.581 1.00 93.19 321 SER A CA 1
ATOM 2611 C C . SER A 1 321 ? -23.722 19.149 1.256 1.00 93.19 321 SER A C 1
ATOM 2613 O O . SER A 1 321 ? -22.814 19.613 0.557 1.00 93.19 321 SER A O 1
ATOM 2615 N N . LYS A 1 322 ? -24.624 19.940 1.849 1.00 91.81 322 LYS A N 1
ATOM 2616 C CA . LYS A 1 322 ? -24.575 21.415 1.804 1.00 91.81 322 LYS A CA 1
ATOM 2617 C C . LYS A 1 322 ? -23.245 21.992 2.320 1.00 91.81 322 LYS A C 1
ATOM 2619 O O . LYS A 1 322 ? -22.857 23.085 1.914 1.00 91.81 322 LYS A O 1
ATOM 2624 N N . TYR A 1 323 ? -22.519 21.253 3.163 1.00 90.44 323 TYR A N 1
ATOM 2625 C CA . TYR A 1 323 ? -21.245 21.677 3.754 1.00 90.44 323 TYR A CA 1
ATOM 2626 C C . TYR A 1 323 ? -20.015 21.372 2.888 1.00 90.44 323 TYR A C 1
ATOM 2628 O O . TYR A 1 323 ? -18.901 21.738 3.265 1.00 90.44 323 TYR A O 1
ATOM 2636 N N . ASN A 1 324 ? -20.185 20.765 1.708 1.00 90.38 324 ASN A N 1
ATOM 2637 C CA . ASN A 1 324 ? -19.089 20.471 0.781 1.00 90.38 324 ASN A CA 1
ATOM 2638 C C . ASN A 1 324 ? -18.215 21.707 0.491 1.00 90.38 324 ASN A C 1
ATOM 2640 O O . ASN A 1 324 ? -16.987 21.642 0.557 1.00 90.38 324 ASN A O 1
ATOM 2644 N N . HIS A 1 325 ? -18.835 22.862 0.227 1.00 90.69 325 HIS A N 1
ATOM 2645 C CA . HIS A 1 325 ? -18.090 24.096 -0.032 1.00 90.69 325 HIS A CA 1
ATOM 2646 C C . HIS A 1 325 ? -17.238 24.516 1.175 1.00 90.69 325 HIS A C 1
ATOM 2648 O O . HIS A 1 325 ? -16.071 24.875 1.014 1.00 90.69 325 HIS A O 1
ATOM 2654 N N . PHE A 1 326 ? -17.783 24.420 2.391 1.00 92.06 326 PHE A N 1
ATOM 2655 C CA . PHE A 1 326 ? -17.044 24.740 3.608 1.00 92.06 326 PHE A CA 1
ATOM 2656 C C . PHE A 1 326 ? -15.813 23.838 3.749 1.00 92.06 326 PHE A C 1
ATOM 2658 O O . PHE A 1 326 ? -14.692 24.344 3.731 1.00 92.06 326 PHE A O 1
ATOM 2665 N N . PHE A 1 327 ? -16.000 22.517 3.790 1.00 90.62 327 PHE A N 1
ATOM 2666 C CA . PHE A 1 327 ? -14.913 21.576 4.075 1.00 90.62 327 PHE A CA 1
ATOM 2667 C C . PHE A 1 327 ? -13.861 21.480 2.960 1.00 90.62 327 PHE A C 1
ATOM 2669 O O . PHE A 1 327 ? -12.674 21.355 3.254 1.00 90.62 327 PHE A O 1
ATOM 2676 N N . TYR A 1 328 ? -14.250 21.593 1.685 1.00 87.31 328 TYR A N 1
ATOM 2677 C CA . TYR A 1 328 ? -13.322 21.364 0.568 1.00 87.31 328 TYR A CA 1
ATOM 2678 C C . TYR A 1 328 ? -12.822 22.631 -0.138 1.00 87.31 328 TYR A C 1
ATOM 2680 O O . TYR A 1 328 ? -11.789 22.567 -0.810 1.00 87.31 328 TYR A O 1
ATOM 2688 N N . LYS A 1 329 ? -13.515 23.775 -0.035 1.00 88.62 329 LYS A N 1
ATOM 2689 C CA . LYS A 1 329 ? -13.129 25.008 -0.754 1.00 88.62 329 LYS A CA 1
ATOM 2690 C C . LYS A 1 329 ? -12.556 26.085 0.159 1.00 88.62 329 LYS A C 1
ATOM 2692 O O . LYS A 1 329 ? -11.598 26.750 -0.236 1.00 88.62 329 LYS A O 1
ATOM 2697 N N . THR A 1 330 ? -13.073 26.241 1.377 1.00 92.69 330 THR A N 1
ATOM 2698 C CA . THR A 1 330 ? -12.537 27.248 2.310 1.00 92.69 330 THR A CA 1
ATOM 2699 C C . THR A 1 330 ? -11.172 26.828 2.866 1.00 92.69 330 THR A C 1
ATOM 2701 O O . THR A 1 330 ? -10.830 25.646 2.904 1.00 92.69 330 THR A O 1
ATOM 2704 N N . PHE A 1 331 ? -10.344 27.792 3.276 1.00 93.75 331 PHE A N 1
ATOM 2705 C CA . PHE A 1 331 ? -9.062 27.484 3.919 1.00 93.75 331 PHE A CA 1
ATOM 2706 C C . PHE A 1 331 ? -9.273 26.804 5.278 1.00 93.75 331 PHE A C 1
ATOM 2708 O O . PHE A 1 331 ? -8.750 25.715 5.500 1.00 93.75 331 PHE A O 1
ATOM 2715 N N . THR A 1 332 ? -10.113 27.392 6.134 1.00 93.50 332 THR A N 1
ATOM 2716 C CA . THR A 1 332 ? -10.423 26.874 7.474 1.00 93.50 332 THR A CA 1
ATOM 2717 C C . THR A 1 332 ? -10.993 25.460 7.424 1.00 93.50 332 THR A C 1
ATOM 2719 O O . THR A 1 332 ? -10.496 24.578 8.118 1.00 93.50 332 THR A O 1
ATOM 2722 N N . GLY A 1 333 ? -11.977 25.208 6.554 1.00 92.56 333 GLY A N 1
ATOM 2723 C CA . GLY A 1 333 ? -12.555 23.875 6.398 1.00 92.56 333 GLY A CA 1
ATOM 2724 C C . GLY A 1 333 ? -11.531 22.841 5.930 1.00 92.56 333 GLY A C 1
ATOM 2725 O O . GLY A 1 333 ? -11.476 21.754 6.496 1.00 92.56 333 GLY A O 1
ATOM 2726 N N . ARG A 1 334 ? -10.641 23.196 4.990 1.00 91.88 334 ARG A N 1
ATOM 2727 C CA . ARG A 1 334 ? -9.559 22.297 4.551 1.00 91.88 334 ARG A CA 1
ATOM 2728 C C . ARG A 1 334 ? -8.572 21.974 5.667 1.00 91.88 334 ARG A C 1
ATOM 2730 O O . ARG A 1 334 ? -8.133 20.829 5.754 1.00 91.88 334 ARG A O 1
ATOM 2737 N N . VAL A 1 335 ? -8.221 22.949 6.508 1.00 94.56 335 VAL A N 1
ATOM 2738 C CA . VAL A 1 335 ? -7.355 22.720 7.675 1.00 94.56 335 VAL A CA 1
ATOM 2739 C C . VAL A 1 335 ? -8.038 21.768 8.656 1.00 94.56 335 VAL A C 1
ATOM 2741 O O . VAL A 1 335 ? -7.437 20.759 9.019 1.00 94.56 335 VAL A O 1
ATOM 2744 N N . ILE A 1 336 ? -9.304 22.022 9.005 1.00 94.25 336 ILE A N 1
ATOM 2745 C CA . ILE A 1 336 ? -10.089 21.160 9.903 1.00 94.25 336 ILE A CA 1
ATOM 2746 C C . ILE A 1 336 ? -10.167 19.735 9.346 1.00 94.25 336 ILE A C 1
ATOM 2748 O O . ILE A 1 336 ? -9.774 18.792 10.026 1.00 94.25 336 ILE A O 1
ATOM 2752 N N . SER A 1 337 ? -10.594 19.566 8.091 1.00 92.25 337 SER A N 1
ATOM 2753 C CA . SER A 1 337 ? -10.683 18.248 7.452 1.00 92.25 337 SER A CA 1
ATOM 2754 C C . SER A 1 337 ? -9.335 17.530 7.399 1.00 92.25 337 SER A C 1
ATOM 2756 O O . SER A 1 337 ? -9.289 16.323 7.615 1.00 92.25 337 SER A O 1
ATOM 2758 N N . SER A 1 338 ? -8.235 18.251 7.160 1.00 92.88 338 SER A N 1
ATOM 2759 C CA . SER A 1 338 ? -6.898 17.648 7.110 1.00 92.88 338 SER A CA 1
ATOM 2760 C C . SER A 1 338 ? -6.424 17.184 8.487 1.00 92.88 338 SER A C 1
ATOM 2762 O O . SER A 1 338 ? -5.888 16.085 8.605 1.00 92.88 338 SER A O 1
ATOM 2764 N N . VAL A 1 339 ? -6.638 17.989 9.533 1.00 95.06 339 VAL A N 1
ATOM 2765 C CA . VAL A 1 339 ? -6.271 17.631 10.912 1.00 95.06 339 VAL A CA 1
ATOM 2766 C C . VAL A 1 339 ? -7.129 16.469 11.410 1.00 95.06 339 VAL A C 1
ATOM 2768 O O . VAL A 1 339 ? -6.580 15.473 11.877 1.00 95.06 339 VAL A O 1
ATOM 2771 N N . CYS A 1 340 ? -8.454 16.547 11.254 1.00 94.81 340 CYS A N 1
ATOM 2772 C CA . CYS A 1 340 ? -9.369 15.470 11.639 1.00 94.81 340 CYS A CA 1
ATOM 2773 C C . CYS A 1 340 ? -9.059 14.175 10.885 1.00 94.81 340 CYS A C 1
ATOM 2775 O O . CYS A 1 340 ? -8.945 13.123 11.508 1.00 94.81 340 CYS A O 1
ATOM 2777 N N . GLY A 1 341 ? -8.854 14.257 9.569 1.00 94.31 341 GLY A N 1
ATOM 2778 C CA . GLY A 1 341 ? -8.466 13.117 8.745 1.00 94.31 341 GLY A CA 1
ATOM 2779 C C . GLY A 1 341 ? -7.131 12.513 9.180 1.00 94.31 341 GLY A C 1
ATOM 2780 O O . GLY A 1 341 ? -6.996 11.299 9.290 1.00 94.31 341 GLY A O 1
ATOM 2781 N N . LYS A 1 342 ? -6.140 13.343 9.530 1.00 93.81 342 LYS A N 1
ATOM 2782 C CA . LYS A 1 342 ? -4.845 12.843 10.004 1.00 93.81 342 LYS A CA 1
ATOM 2783 C C . LYS A 1 342 ? -4.939 12.142 11.362 1.00 93.81 342 LYS A C 1
ATOM 2785 O O . LYS A 1 342 ? -4.341 11.081 11.538 1.00 93.81 342 LYS A O 1
ATOM 2790 N N . LEU A 1 343 ? -5.690 12.709 12.305 1.00 94.12 343 LEU A N 1
ATOM 2791 C CA . LEU A 1 343 ? -5.949 12.080 13.603 1.00 94.12 343 LEU A CA 1
ATOM 2792 C C . LEU A 1 343 ? -6.713 10.765 13.438 1.00 94.12 343 LEU A C 1
ATOM 2794 O O . LEU A 1 343 ? -6.378 9.773 14.084 1.00 94.12 343 LEU A O 1
ATOM 2798 N N . HIS A 1 344 ? -7.684 10.738 12.527 1.00 94.06 344 HIS A N 1
ATOM 2799 C CA . HIS A 1 344 ? -8.418 9.533 12.165 1.00 94.06 344 HIS A CA 1
ATOM 2800 C C . HIS A 1 344 ? -7.487 8.459 11.587 1.00 94.06 344 HIS A C 1
ATOM 2802 O O . HIS A 1 344 ? -7.528 7.337 12.078 1.00 94.06 344 HIS A O 1
ATOM 2808 N N . ILE A 1 345 ? -6.561 8.800 10.680 1.00 93.44 345 ILE A N 1
ATOM 2809 C CA . ILE A 1 345 ? -5.529 7.875 10.169 1.00 93.44 345 ILE A CA 1
ATOM 2810 C C . ILE A 1 345 ? -4.678 7.275 11.301 1.00 93.44 345 ILE A C 1
ATOM 2812 O O . ILE A 1 345 ? -4.423 6.069 11.316 1.00 93.44 345 ILE A O 1
ATOM 2816 N N . TYR A 1 346 ? -4.245 8.085 12.271 1.00 92.69 346 TYR A N 1
ATOM 2817 C CA . TYR A 1 346 ? -3.496 7.571 13.422 1.00 92.69 346 TYR A CA 1
ATOM 2818 C C . TYR A 1 346 ? -4.334 6.636 14.290 1.00 92.69 346 TYR A C 1
ATOM 2820 O O . TYR A 1 346 ? -3.839 5.600 14.733 1.00 92.69 346 TYR A O 1
ATOM 2828 N N . PHE A 1 347 ? -5.602 6.983 14.501 1.00 93.06 347 PHE A N 1
ATOM 2829 C CA . PHE A 1 347 ? -6.529 6.172 15.270 1.00 93.06 347 PHE A CA 1
ATOM 2830 C C . PHE A 1 347 ? -6.794 4.822 14.588 1.00 93.06 347 PHE A C 1
ATOM 2832 O O . PHE A 1 347 ? -6.623 3.782 15.224 1.00 93.06 347 PHE A O 1
ATOM 2839 N N . ILE A 1 348 ? -7.143 4.803 13.296 1.00 90.69 348 ILE A N 1
ATOM 2840 C CA . ILE A 1 348 ? -7.507 3.561 12.592 1.00 90.69 348 ILE A CA 1
ATOM 2841 C C . ILE A 1 348 ? -6.348 2.586 12.477 1.00 90.69 348 ILE A C 1
ATOM 2843 O O . ILE A 1 348 ? -6.589 1.393 12.383 1.00 90.69 348 ILE A O 1
ATOM 2847 N N . LEU A 1 349 ? -5.104 3.067 12.487 1.00 89.56 349 LEU A N 1
ATOM 2848 C CA . LEU A 1 349 ? -3.927 2.212 12.397 1.00 89.56 349 LEU A CA 1
ATOM 2849 C C . LEU A 1 349 ? -3.568 1.554 13.735 1.00 89.56 349 LEU A C 1
ATOM 2851 O O . LEU A 1 349 ? -2.808 0.593 13.733 1.00 89.56 349 LEU A O 1
ATOM 2855 N N . SER A 1 350 ? -4.117 2.014 14.863 1.00 89.69 350 SER A N 1
ATOM 2856 C CA . SER A 1 350 ? -3.769 1.497 16.196 1.00 89.69 350 SER A CA 1
ATOM 2857 C C . SER A 1 350 ? -4.129 0.015 16.378 1.00 89.69 350 SER A C 1
ATOM 2859 O O . SER A 1 350 ? -3.263 -0.826 16.597 1.00 89.69 350 SER A O 1
ATOM 2861 N N . SER A 1 351 ? -5.409 -0.329 16.242 1.00 92.56 351 SER A N 1
ATOM 2862 C CA . SER A 1 351 ? -5.927 -1.684 16.466 1.00 92.56 351 SER A CA 1
ATOM 2863 C C . SER A 1 351 ? -5.459 -2.719 15.427 1.00 92.56 351 SER A C 1
ATOM 2865 O O . SER A 1 351 ? -4.964 -3.774 15.834 1.00 92.56 351 SER A O 1
ATOM 2867 N N . PRO A 1 352 ? -5.560 -2.469 14.104 1.00 93.75 352 PRO A N 1
ATOM 2868 C CA . PRO A 1 352 ? -5.167 -3.460 13.108 1.00 93.75 352 PRO A CA 1
ATOM 2869 C C . PRO A 1 352 ? -3.658 -3.732 13.131 1.00 93.75 352 PRO A C 1
ATOM 2871 O O . PR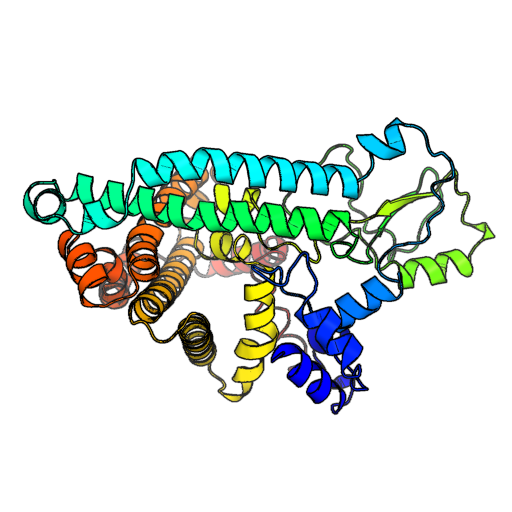O A 1 352 ? -3.267 -4.893 13.049 1.00 93.75 352 PRO A O 1
ATOM 2874 N N . MET A 1 353 ? -2.806 -2.719 13.354 1.00 94.31 353 MET A N 1
ATOM 2875 C CA . MET A 1 353 ? -1.353 -2.931 13.436 1.00 94.31 353 MET A CA 1
ATOM 2876 C C . MET A 1 353 ? -0.929 -3.706 14.680 1.00 94.31 353 MET A C 1
ATOM 2878 O O . MET A 1 353 ? -0.018 -4.525 14.586 1.00 94.31 353 MET A O 1
ATOM 2882 N N . VAL A 1 354 ? -1.589 -3.506 15.825 1.00 95.44 354 VAL A N 1
ATOM 2883 C CA . VAL A 1 354 ? -1.314 -4.316 17.022 1.00 95.44 354 VAL A CA 1
ATOM 2884 C C . VAL A 1 354 ? -1.664 -5.783 16.770 1.00 95.44 354 VAL A C 1
ATOM 2886 O O . VAL A 1 354 ? -0.848 -6.660 17.055 1.00 95.44 354 VAL A O 1
ATOM 2889 N N . ALA A 1 355 ? -2.824 -6.063 16.166 1.00 96.44 355 ALA A N 1
ATOM 2890 C CA . ALA A 1 355 ? -3.199 -7.429 15.802 1.00 96.44 355 ALA A CA 1
ATOM 2891 C C . ALA A 1 355 ? -2.240 -8.044 14.770 1.00 96.44 355 ALA A C 1
ATOM 2893 O O . ALA A 1 355 ? -1.783 -9.174 14.949 1.00 96.44 355 ALA A O 1
ATOM 2894 N N . PHE A 1 356 ? -1.882 -7.280 13.735 1.00 96.06 356 PHE A N 1
ATOM 2895 C CA . PHE A 1 356 ? -0.930 -7.687 12.703 1.00 96.06 356 PHE A CA 1
ATOM 2896 C C . PHE A 1 356 ? 0.453 -8.006 13.284 1.00 96.06 356 PHE A C 1
ATOM 2898 O O . PHE A 1 356 ? 1.105 -8.946 12.836 1.00 96.06 356 PHE A O 1
ATOM 2905 N N . TYR A 1 357 ? 0.910 -7.237 14.275 1.00 96.12 357 TYR A N 1
ATOM 2906 C CA . TYR A 1 357 ? 2.217 -7.428 14.899 1.00 96.12 357 TYR A CA 1
ATOM 2907 C C . TYR A 1 357 ? 2.238 -8.617 15.864 1.00 96.12 357 TYR A C 1
ATOM 2909 O O . TYR A 1 357 ? 3.177 -9.406 15.835 1.00 96.12 357 TYR A O 1
ATOM 2917 N N . LEU A 1 358 ? 1.227 -8.742 16.730 1.00 96.62 358 LEU A N 1
ATOM 2918 C CA . LEU A 1 358 ? 1.193 -9.768 17.779 1.00 96.62 358 LEU A CA 1
ATOM 2919 C C . LEU A 1 358 ? 0.812 -11.161 17.255 1.00 96.62 358 LEU A C 1
ATOM 2921 O O . LEU A 1 358 ? 1.099 -12.152 17.920 1.00 96.62 358 LEU A O 1
ATOM 2925 N N . LEU A 1 359 ? 0.215 -11.256 16.059 1.00 96.56 359 LEU A N 1
ATOM 2926 C CA . LEU A 1 359 ? -0.094 -12.484 15.305 1.00 96.56 359 LEU A CA 1
ATOM 2927 C C . LEU A 1 359 ? -1.110 -13.437 15.958 1.00 96.56 359 LEU A C 1
ATOM 2929 O O . LEU A 1 359 ? -2.121 -13.780 15.344 1.00 96.56 359 LEU A O 1
ATOM 2933 N N . LYS A 1 360 ? -0.857 -13.906 17.182 1.00 97.31 360 LYS A N 1
ATOM 2934 C CA . LYS A 1 360 ? -1.614 -14.975 17.848 1.00 97.31 360 LYS A CA 1
ATOM 2935 C C . LYS A 1 360 ? -2.783 -14.420 18.657 1.00 97.31 360 LYS A C 1
ATOM 2937 O O . LYS A 1 360 ? -2.639 -13.410 19.340 1.00 97.31 360 LYS A O 1
ATOM 2942 N N . PHE A 1 361 ? -3.911 -15.139 18.644 1.00 97.25 361 PHE A N 1
ATOM 2943 C CA . PHE A 1 361 ? -5.146 -14.758 19.346 1.00 97.25 361 PHE A CA 1
ATOM 2944 C C . PHE A 1 361 ? -4.914 -14.372 20.810 1.00 97.25 361 PHE A C 1
ATOM 2946 O O . PHE A 1 361 ? -5.289 -13.281 21.218 1.00 97.25 361 PHE A O 1
ATOM 2953 N N . HIS A 1 362 ? -4.226 -15.219 21.576 1.00 96.81 362 HIS A N 1
ATOM 2954 C CA . HIS A 1 362 ? -3.968 -14.974 22.998 1.00 96.81 362 HIS A CA 1
ATOM 2955 C C . HIS A 1 362 ? -3.061 -13.762 23.275 1.00 96.81 362 HIS A C 1
ATOM 2957 O O . HIS A 1 362 ? -2.978 -13.342 24.421 1.00 96.81 362 HIS A O 1
ATOM 2963 N N . LEU A 1 363 ? -2.395 -13.199 22.258 1.00 97.25 363 LEU A N 1
ATOM 2964 C CA . LEU A 1 363 ? -1.558 -12.004 22.390 1.00 97.25 363 LEU A CA 1
ATOM 2965 C C . LEU A 1 363 ? -2.326 -10.747 21.981 1.00 97.25 363 LEU A C 1
ATOM 2967 O O . LEU A 1 363 ? -2.421 -9.796 22.751 1.00 97.25 363 LEU A O 1
ATOM 2971 N N . TRP A 1 364 ? -2.919 -10.728 20.782 1.00 97.00 364 TRP A N 1
ATOM 2972 C CA . TRP A 1 364 ? -3.614 -9.524 20.322 1.00 97.00 364 TRP A CA 1
ATOM 2973 C C . TRP A 1 364 ? -4.961 -9.303 21.010 1.00 97.00 364 TRP A C 1
ATOM 2975 O O . TRP A 1 364 ? -5.380 -8.156 21.157 1.00 97.00 364 TRP A O 1
ATOM 2985 N N . PHE A 1 365 ? -5.651 -10.365 21.437 1.00 97.19 365 PHE A N 1
ATOM 2986 C CA . PHE A 1 365 ? -6.985 -10.239 22.022 1.00 97.19 365 PHE A CA 1
ATOM 2987 C C . PHE A 1 365 ? -6.972 -9.465 23.350 1.00 97.19 365 PHE A C 1
ATOM 2989 O O . PHE A 1 365 ? -7.739 -8.507 23.451 1.00 97.19 365 PHE A O 1
ATOM 2996 N N . PRO A 1 366 ? -6.100 -9.772 24.337 1.00 96.31 366 PRO A N 1
ATOM 2997 C CA . PRO A 1 366 ? -5.987 -8.963 25.555 1.00 96.31 366 PRO A CA 1
ATOM 2998 C C . PRO A 1 366 ? -5.627 -7.499 25.272 1.00 96.31 366 PRO A C 1
ATOM 3000 O O . PRO A 1 366 ? -6.249 -6.594 25.830 1.00 96.31 366 PRO A O 1
ATOM 3003 N N . ALA A 1 367 ? -4.700 -7.256 24.338 1.00 96.25 367 ALA A N 1
ATOM 3004 C CA . ALA A 1 367 ? -4.294 -5.904 23.962 1.00 96.25 367 ALA A CA 1
ATOM 3005 C C . ALA A 1 367 ? -5.473 -5.085 23.401 1.00 96.25 367 ALA A C 1
ATOM 3007 O O . ALA A 1 367 ? -5.721 -3.970 23.858 1.00 96.25 367 ALA A O 1
ATOM 3008 N N . LEU A 1 368 ? -6.260 -5.641 22.470 1.00 96.19 368 LEU A N 1
ATOM 3009 C CA . LEU A 1 368 ? -7.453 -4.962 21.944 1.00 96.19 368 LEU A CA 1
ATOM 3010 C C . LEU A 1 368 ? -8.588 -4.866 22.974 1.00 96.19 368 LEU A C 1
ATOM 3012 O O . LEU A 1 368 ? -9.300 -3.860 23.004 1.00 96.19 368 LEU A O 1
ATOM 3016 N N . LYS A 1 369 ? -8.746 -5.870 23.845 1.00 96.69 369 LYS A N 1
ATOM 3017 C CA . LYS A 1 369 ? -9.719 -5.846 24.946 1.00 96.69 369 LYS A CA 1
ATOM 3018 C C . LYS A 1 369 ? -9.436 -4.699 25.914 1.00 96.69 369 LYS A C 1
ATOM 3020 O O . LYS A 1 369 ? -10.385 -4.067 26.372 1.00 96.69 369 LYS A O 1
ATOM 3025 N N . SER A 1 370 ? -8.164 -4.390 26.181 1.00 95.81 370 SER A N 1
ATOM 3026 C CA . SER A 1 370 ? -7.775 -3.284 27.068 1.00 95.81 370 SER A CA 1
ATOM 3027 C C . SER A 1 370 ? -8.342 -1.932 26.603 1.00 95.81 370 SER A C 1
ATOM 3029 O O . SER A 1 370 ? -8.806 -1.136 27.412 1.00 95.81 370 SER A O 1
ATOM 3031 N N . ILE A 1 371 ? -8.428 -1.705 25.290 1.00 95.56 371 ILE A N 1
ATOM 3032 C CA . ILE A 1 371 ? -9.042 -0.509 24.690 1.00 95.56 371 ILE A CA 1
ATOM 3033 C C . ILE A 1 371 ? -10.495 -0.744 24.252 1.00 95.56 371 ILE A C 1
ATOM 3035 O O . ILE A 1 371 ? -10.989 -0.064 23.353 1.00 95.56 371 ILE A O 1
ATOM 3039 N N . TYR A 1 372 ? -11.181 -1.717 24.859 1.00 95.50 372 TYR A N 1
ATOM 3040 C CA . TYR A 1 372 ? -12.588 -2.049 24.607 1.00 95.50 372 TYR A CA 1
ATOM 3041 C C . TYR A 1 372 ? -12.914 -2.328 23.136 1.00 95.50 372 TYR A C 1
ATOM 3043 O O . TYR A 1 372 ? -14.012 -2.030 22.671 1.00 95.50 372 TYR A O 1
ATOM 3051 N N . PHE A 1 373 ? -11.952 -2.870 22.383 1.00 95.19 373 PHE A N 1
ATOM 3052 C CA . PHE A 1 373 ? -12.074 -3.085 20.942 1.00 95.19 373 PHE A CA 1
ATOM 3053 C C . PHE A 1 373 ? -12.509 -1.828 20.180 1.00 95.19 373 PHE A C 1
ATOM 3055 O O . PHE A 1 373 ? -13.210 -1.938 19.174 1.00 95.19 373 PHE A O 1
ATOM 3062 N N . ILE A 1 374 ? -12.091 -0.634 20.623 1.00 93.94 374 ILE A N 1
ATOM 3063 C CA . ILE A 1 374 ? -12.577 0.617 20.037 1.00 93.94 374 ILE A CA 1
ATOM 3064 C C . ILE A 1 374 ? -12.373 0.663 18.521 1.00 93.94 374 ILE A C 1
ATOM 3066 O O . ILE A 1 374 ? -13.236 1.185 17.842 1.00 93.94 374 ILE A O 1
ATOM 3070 N N . GLY A 1 375 ? -11.336 0.034 17.951 1.00 89.44 375 GLY A N 1
ATOM 3071 C CA . GLY A 1 375 ? -11.146 -0.073 16.497 1.00 89.44 375 GLY A CA 1
ATOM 3072 C C . GLY A 1 375 ? -12.277 -0.771 15.716 1.00 89.44 375 GLY A C 1
ATOM 3073 O O . GLY A 1 375 ? -12.381 -0.567 14.510 1.00 89.44 375 GLY A O 1
ATOM 3074 N N . LEU A 1 376 ? -13.150 -1.544 16.373 1.00 92.75 376 LEU A N 1
ATOM 3075 C CA . LEU A 1 376 ? -14.322 -2.196 15.770 1.00 92.75 376 LEU A CA 1
ATOM 3076 C C . LEU A 1 376 ? -15.582 -1.317 15.763 1.00 92.75 376 LEU A C 1
ATOM 3078 O O . LEU A 1 376 ? -16.622 -1.750 15.269 1.00 92.75 376 LEU A O 1
ATOM 3082 N N . TRP A 1 377 ? -15.510 -0.072 16.246 1.00 92.06 377 TRP A N 1
ATOM 3083 C CA . TRP A 1 377 ? -16.668 0.827 16.313 1.00 92.06 377 TRP A CA 1
ATOM 3084 C C . TRP A 1 377 ? -17.355 1.066 14.955 1.00 92.06 377 TRP A C 1
ATOM 3086 O O . TRP A 1 377 ? -18.559 1.314 14.904 1.00 92.06 377 TRP A O 1
ATOM 3096 N N . TYR A 1 378 ? -16.622 0.919 13.846 1.00 93.31 378 TYR A N 1
ATOM 3097 C CA . TYR A 1 378 ? -17.140 1.019 12.477 1.00 93.31 378 TYR A CA 1
ATOM 3098 C C . TYR A 1 378 ? -18.252 0.009 12.154 1.00 93.31 378 TYR A C 1
ATOM 3100 O O . TYR A 1 378 ? -19.054 0.263 11.257 1.00 93.31 378 TYR A O 1
ATOM 3108 N N . VAL A 1 379 ? -18.361 -1.099 12.898 1.00 94.75 379 VAL A N 1
ATOM 3109 C CA . VAL A 1 379 ? -19.469 -2.064 12.762 1.00 94.75 379 VAL A CA 1
ATOM 3110 C C . VAL A 1 379 ? -20.826 -1.401 13.025 1.00 94.75 379 VAL A C 1
ATOM 3112 O O . VAL A 1 379 ? -21.822 -1.776 12.411 1.00 94.75 379 VAL A O 1
ATOM 3115 N N . PHE A 1 380 ? -20.871 -0.362 13.863 1.00 95.31 380 PHE A N 1
ATOM 3116 C CA . PHE A 1 380 ? -22.096 0.379 14.170 1.00 95.31 380 PHE A CA 1
ATOM 3117 C C . PHE A 1 380 ? -22.467 1.432 13.114 1.00 95.31 380 PHE A C 1
ATOM 3119 O O . PHE A 1 380 ? -23.487 2.110 13.255 1.00 95.31 380 PHE A O 1
ATOM 3126 N N . TRP A 1 381 ? -21.694 1.567 12.028 1.00 95.88 381 TRP A N 1
ATOM 3127 C CA . TRP A 1 381 ? -21.977 2.533 10.963 1.00 95.88 381 TRP A CA 1
ATOM 3128 C C . TRP A 1 381 ? -23.409 2.467 10.407 1.00 95.88 381 TRP A C 1
ATOM 3130 O O . TRP A 1 381 ? -24.006 3.531 10.258 1.00 95.88 381 TRP A O 1
ATOM 3140 N N . PRO A 1 382 ? -24.030 1.293 10.158 1.00 95.44 382 PRO A N 1
ATOM 3141 C CA . PRO A 1 382 ? -25.413 1.234 9.678 1.00 95.44 382 PRO A CA 1
ATOM 3142 C C . PRO A 1 382 ? -26.426 1.926 10.604 1.00 95.44 382 PRO A C 1
ATOM 3144 O O . PRO A 1 382 ? -27.399 2.491 10.109 1.00 95.44 382 PRO A O 1
ATOM 3147 N N . LEU A 1 383 ? -26.175 1.931 11.919 1.00 96.00 383 LEU A N 1
ATOM 3148 C CA . LEU A 1 383 ? -27.015 2.602 12.919 1.00 96.00 383 LEU A CA 1
ATOM 3149 C C . LEU A 1 383 ? -26.731 4.109 12.994 1.00 96.00 383 LEU A C 1
ATOM 3151 O O . LEU A 1 383 ? -27.639 4.905 13.203 1.00 96.00 383 LEU A O 1
ATOM 3155 N N . ILE A 1 384 ? -25.472 4.509 12.798 1.00 95.38 384 ILE A N 1
ATOM 3156 C CA . ILE A 1 384 ? -25.016 5.908 12.878 1.00 95.38 384 ILE A CA 1
ATOM 3157 C C . ILE A 1 384 ? -25.331 6.679 11.584 1.00 95.38 384 ILE A C 1
ATOM 3159 O O . ILE A 1 384 ? -25.599 7.883 11.597 1.00 95.38 384 ILE A O 1
ATOM 3163 N N . ARG A 1 385 ? -25.324 5.986 10.444 1.00 95.44 385 ARG A N 1
ATOM 3164 C CA . ARG A 1 385 ? -25.464 6.561 9.104 1.00 95.44 385 ARG A CA 1
ATOM 3165 C C . ARG A 1 385 ? -26.717 7.432 8.907 1.00 95.44 385 ARG A C 1
ATOM 3167 O O . ARG A 1 385 ? -26.569 8.492 8.292 1.00 95.44 385 ARG A O 1
ATOM 3174 N N . PRO A 1 386 ? -27.930 7.059 9.368 1.00 95.62 386 PRO A N 1
ATOM 3175 C CA . PRO A 1 386 ? -29.114 7.913 9.246 1.00 95.62 386 PRO A CA 1
ATOM 3176 C C . PRO A 1 386 ? -28.930 9.264 9.944 1.00 95.62 386 PRO A C 1
ATOM 3178 O O . PRO A 1 386 ? -29.206 10.303 9.346 1.00 95.62 386 PRO A O 1
ATOM 3181 N N . THR A 1 387 ? -28.370 9.258 11.155 1.00 95.38 387 THR A N 1
ATOM 3182 C CA . THR A 1 387 ? -28.056 10.472 11.918 1.00 95.38 387 THR A CA 1
ATOM 3183 C C . THR A 1 387 ? -27.036 11.337 11.186 1.00 95.38 387 THR A C 1
ATOM 3185 O O . THR A 1 387 ? -27.217 12.546 11.075 1.00 95.38 387 THR A O 1
ATOM 3188 N N . VAL A 1 388 ? -25.997 10.734 10.599 1.00 94.56 388 VAL A N 1
ATOM 3189 C CA . VAL A 1 388 ? -25.009 11.481 9.802 1.00 94.56 388 VAL A CA 1
ATOM 3190 C C . VAL A 1 388 ? -25.651 12.129 8.576 1.00 94.56 388 VAL A C 1
ATOM 3192 O O . VAL A 1 388 ? -25.366 13.286 8.290 1.00 94.56 388 VAL A O 1
ATOM 3195 N N . LYS A 1 389 ? -26.550 11.434 7.870 1.00 93.88 389 LYS A N 1
ATOM 3196 C CA . LYS A 1 389 ? -27.288 12.017 6.735 1.00 93.88 389 LYS A CA 1
ATOM 3197 C C . LYS A 1 389 ? -28.234 13.140 7.146 1.00 93.88 389 LYS A C 1
ATOM 3199 O O . LYS A 1 389 ? -28.428 14.074 6.373 1.00 93.88 389 LYS A O 1
ATOM 3204 N N . TYR A 1 390 ? -28.817 13.044 8.336 1.00 92.81 390 TYR A N 1
ATOM 3205 C CA . TYR A 1 390 ? -29.637 14.107 8.902 1.00 92.81 390 TYR A CA 1
ATOM 3206 C C . TYR A 1 390 ? -28.794 15.354 9.222 1.00 92.81 390 TYR A C 1
ATOM 3208 O O . TYR A 1 390 ? -29.162 16.458 8.830 1.00 92.81 390 TYR A O 1
ATOM 3216 N N . LEU A 1 391 ? -27.626 15.173 9.851 1.00 94.00 391 LEU A N 1
ATOM 3217 C CA . LEU A 1 391 ? -26.692 16.260 10.178 1.00 94.00 391 LEU A CA 1
ATOM 3218 C C . LEU A 1 391 ? -25.989 16.853 8.945 1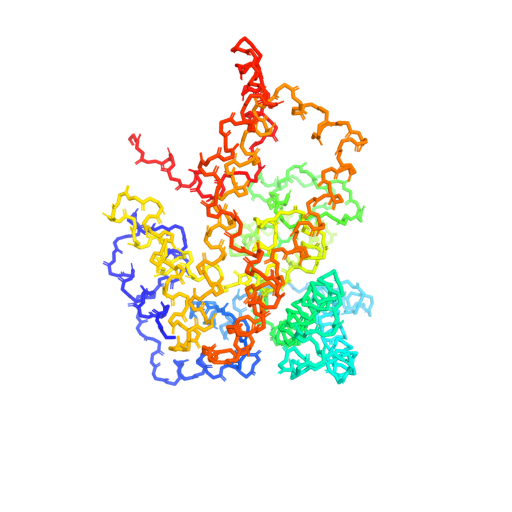.00 94.00 391 LEU A C 1
ATOM 3220 O O . LEU A 1 391 ? -25.641 18.031 8.941 1.00 94.00 391 LEU A O 1
ATOM 3224 N N . LEU A 1 392 ? -25.780 16.055 7.895 1.00 92.88 392 LEU A N 1
ATOM 3225 C CA . LEU A 1 392 ? -25.154 16.450 6.630 1.00 92.88 392 LEU A CA 1
ATOM 3226 C C . LEU A 1 392 ? -26.177 16.371 5.484 1.00 92.88 392 LEU A C 1
ATOM 3228 O O . LEU A 1 392 ? -26.079 15.485 4.627 1.00 92.88 392 LEU A O 1
ATOM 3232 N N . PRO A 1 393 ? -27.161 17.289 5.436 1.00 90.62 393 PRO A N 1
ATOM 3233 C CA . PRO A 1 393 ? -28.232 17.231 4.455 1.00 90.62 393 PRO A CA 1
ATOM 3234 C C . PRO A 1 393 ? -27.683 17.383 3.027 1.00 90.62 393 PRO A C 1
ATOM 3236 O O . PRO A 1 393 ? -26.757 18.177 2.802 1.00 90.62 393 PRO A O 1
ATOM 3239 N N . PRO A 1 394 ? -28.260 16.666 2.046 1.00 89.75 394 PRO A N 1
ATOM 3240 C CA . PRO A 1 394 ? -27.800 16.698 0.664 1.00 89.75 394 PRO A CA 1
ATOM 3241 C C . PRO A 1 394 ? -28.006 18.076 0.017 1.00 89.75 394 PRO A C 1
ATOM 3243 O O . PRO A 1 394 ? -28.892 18.850 0.398 1.00 89.75 394 PRO A O 1
ATOM 3246 N N . LEU A 1 395 ? -27.186 18.377 -0.991 1.00 83.88 395 LEU A N 1
ATOM 3247 C CA . LEU A 1 395 ? -27.354 19.556 -1.844 1.00 83.88 395 LEU A CA 1
ATOM 3248 C C . LEU A 1 395 ? -28.715 19.524 -2.577 1.00 83.88 395 LEU A C 1
ATOM 3250 O O . LEU A 1 395 ? -29.146 18.454 -3.016 1.00 83.88 395 LEU A O 1
ATOM 3254 N N . PRO A 1 396 ? -29.394 20.676 -2.763 1.00 75.12 396 PRO A N 1
ATOM 3255 C CA . PRO A 1 396 ? -30.606 20.756 -3.581 1.00 75.12 396 PRO A CA 1
ATOM 3256 C C . PRO A 1 396 ? -30.340 20.279 -5.019 1.00 75.12 396 PRO A C 1
ATOM 3258 O O . PRO A 1 396 ? -29.309 20.626 -5.602 1.00 75.12 396 PRO A O 1
ATOM 3261 N N . LYS A 1 397 ? -31.278 19.525 -5.617 1.00 60.03 397 LYS A N 1
ATOM 3262 C CA . LYS A 1 397 ? -31.129 18.911 -6.957 1.00 60.03 397 LYS A CA 1
ATOM 3263 C C . LYS A 1 397 ? -30.690 19.908 -8.051 1.00 60.03 397 LYS A C 1
ATOM 3265 O O . LYS A 1 397 ? -29.853 19.559 -8.875 1.00 60.03 397 LYS A O 1
ATOM 3270 N N . SER A 1 398 ? -31.128 21.170 -7.992 1.00 53.84 398 SER A N 1
ATOM 3271 C CA . SER A 1 398 ? -30.741 22.218 -8.959 1.00 53.84 398 SER A CA 1
ATOM 3272 C C . SER A 1 398 ? -29.262 22.641 -8.894 1.00 53.84 398 SER A C 1
ATOM 3274 O O . SER A 1 398 ? -28.693 23.092 -9.887 1.00 53.84 398 SER A O 1
ATOM 3276 N N . GLN A 1 399 ? -28.602 22.484 -7.741 1.00 51.91 399 GLN A N 1
ATOM 3277 C CA . GLN A 1 399 ? -27.161 22.723 -7.576 1.00 51.91 399 GLN A CA 1
ATOM 3278 C C . GLN A 1 399 ? -26.334 21.442 -7.744 1.00 51.91 399 GLN A C 1
ATOM 3280 O O . GLN A 1 399 ? -25.141 21.517 -8.040 1.00 51.91 399 GLN A O 1
ATOM 3285 N N . SER A 1 400 ? -26.951 20.265 -7.602 1.00 47.19 400 SER A N 1
ATOM 3286 C CA . SER A 1 400 ? -26.339 18.966 -7.905 1.00 47.19 400 SER A CA 1
ATOM 3287 C C . SER A 1 400 ? -26.005 18.830 -9.395 1.00 47.19 400 SER A C 1
ATOM 3289 O O . SER A 1 400 ? -24.924 18.344 -9.710 1.00 47.19 400 SER A O 1
ATOM 3291 N N . GLU A 1 401 ? -26.845 19.324 -10.307 1.00 42.84 401 GLU A N 1
ATOM 3292 C CA . GLU A 1 401 ? -26.564 19.314 -11.756 1.00 42.84 401 GLU A CA 1
ATOM 3293 C C . GLU A 1 401 ? -25.445 20.294 -12.146 1.00 42.84 401 GLU A C 1
ATOM 3295 O O . GLU A 1 401 ? -24.517 19.932 -12.867 1.00 42.84 401 GLU A O 1
ATOM 3300 N N . LYS A 1 402 ? -25.431 21.506 -11.574 1.00 42.41 402 LYS A N 1
ATOM 3301 C CA . LYS A 1 402 ? -24.325 22.463 -11.776 1.00 42.41 402 LYS A CA 1
ATOM 3302 C C . LYS A 1 402 ? -23.014 21.987 -11.158 1.00 42.41 402 LYS A C 1
ATOM 3304 O O . LYS A 1 402 ? -21.966 22.132 -11.773 1.00 42.41 402 LYS A O 1
ATOM 3309 N N . SER A 1 403 ? -23.041 21.407 -9.958 1.00 40.41 403 SER A N 1
ATOM 3310 C CA . SER A 1 403 ? -21.842 20.864 -9.308 1.00 40.41 403 SER A CA 1
ATOM 3311 C C . SER A 1 403 ? -21.373 19.559 -9.938 1.00 40.41 403 SER A C 1
ATOM 3313 O O . SER A 1 403 ? -20.170 19.338 -9.955 1.00 40.41 403 SER A O 1
ATOM 3315 N N . SER A 1 404 ? -22.248 18.726 -10.508 1.00 37.75 404 SER A N 1
ATOM 3316 C CA . SER A 1 404 ? -21.847 17.571 -11.323 1.00 37.75 404 SER A CA 1
ATOM 3317 C C . SER A 1 404 ? -21.265 18.011 -12.664 1.00 37.75 404 SER A C 1
ATOM 3319 O O . SER A 1 404 ? -20.215 17.501 -13.023 1.00 37.75 404 SER A O 1
ATOM 3321 N N . GLN A 1 405 ? -21.788 19.037 -13.340 1.00 31.36 405 GLN A N 1
ATOM 3322 C CA . GLN A 1 405 ? -21.142 19.620 -14.529 1.00 31.36 405 GLN A CA 1
ATOM 3323 C C . G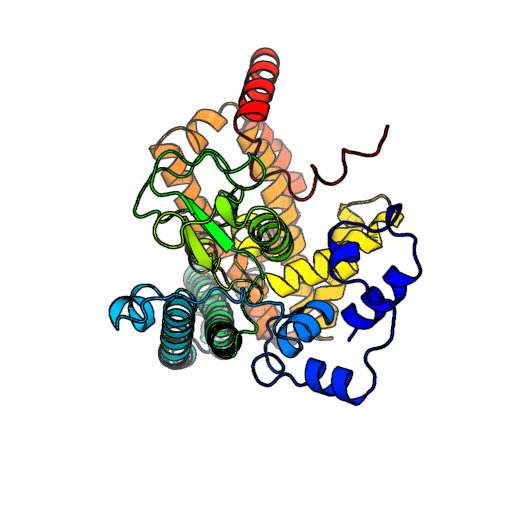LN A 1 405 ? -19.797 20.307 -14.204 1.00 31.36 405 GLN A C 1
ATOM 3325 O O . GLN A 1 405 ? -18.806 20.091 -14.906 1.00 31.36 405 GLN A O 1
ATOM 3330 N N . LEU A 1 406 ? -19.710 21.053 -13.093 1.00 32.47 406 LEU A N 1
ATOM 3331 C CA . LEU A 1 406 ? -18.481 21.728 -12.638 1.00 32.47 406 LEU A CA 1
ATOM 3332 C C . LEU A 1 406 ? -17.444 20.750 -12.049 1.00 32.47 406 LEU A C 1
ATOM 3334 O O . LEU A 1 406 ? -16.239 20.981 -12.096 1.00 32.47 406 LEU A O 1
ATOM 3338 N N . SER A 1 407 ? -17.895 19.627 -11.488 1.00 31.19 407 SER A N 1
ATOM 3339 C CA . SER A 1 407 ? -17.025 18.540 -11.038 1.00 31.19 407 SER A CA 1
ATOM 3340 C C . SER A 1 407 ? -16.712 17.533 -12.140 1.00 31.19 407 SER A C 1
ATOM 3342 O O . SER A 1 407 ? -15.689 16.878 -12.049 1.00 31.19 407 SER A O 1
ATOM 3344 N N . THR A 1 408 ? -17.469 17.461 -13.232 1.00 29.81 408 THR A N 1
ATOM 3345 C CA . THR A 1 408 ? -17.027 16.749 -14.445 1.00 29.81 408 THR A CA 1
ATOM 3346 C C . THR A 1 408 ? -15.894 17.524 -15.130 1.00 29.81 408 THR A C 1
ATOM 3348 O O . THR A 1 408 ? -14.992 16.924 -15.705 1.00 29.81 408 THR A O 1
ATOM 3351 N N . THR A 1 409 ? -15.869 18.852 -14.970 1.00 28.06 409 THR A N 1
ATOM 3352 C CA . THR A 1 409 ? -14.784 19.731 -15.439 1.00 28.06 409 THR A CA 1
ATOM 3353 C C . THR A 1 409 ? -13.617 19.876 -14.445 1.00 28.06 409 THR A C 1
ATOM 3355 O O . THR A 1 409 ? -12.492 20.077 -14.890 1.00 28.06 409 THR A O 1
ATOM 3358 N N . MET A 1 410 ? -13.817 19.703 -13.125 1.00 27.59 410 MET A N 1
ATOM 3359 C CA . MET A 1 410 ? -12.738 19.781 -12.107 1.00 27.59 410 MET A CA 1
ATOM 3360 C C . MET A 1 410 ? -12.300 18.449 -11.451 1.00 27.59 410 MET A C 1
ATOM 3362 O O . MET A 1 410 ? -11.188 18.383 -10.934 1.00 27.59 410 MET A O 1
ATOM 3366 N N . ASN A 1 411 ? -13.116 17.387 -11.467 1.00 27.14 411 ASN A N 1
ATOM 3367 C CA . ASN A 1 411 ? -12.783 16.022 -10.998 1.00 27.14 411 ASN A CA 1
ATOM 3368 C C . ASN A 1 411 ? -12.489 15.066 -12.167 1.00 27.14 411 ASN A C 1
ATOM 3370 O O . ASN A 1 411 ? -12.573 13.846 -12.011 1.00 27.14 411 ASN A O 1
ATOM 3374 N N . GLY A 1 412 ? -12.081 15.598 -13.324 1.00 28.38 412 GLY A N 1
ATOM 3375 C CA . GLY A 1 412 ? -11.441 14.797 -14.368 1.00 28.38 412 GLY A CA 1
ATOM 3376 C C . GLY A 1 412 ? -10.187 14.057 -13.881 1.00 28.38 412 GLY A C 1
ATOM 3377 O O . GLY A 1 412 ? -9.711 13.173 -14.582 1.00 28.38 412 GLY A O 1
ATOM 3378 N N . ASP A 1 413 ? -9.687 14.363 -12.680 1.00 34.19 413 ASP A N 1
ATOM 3379 C CA . ASP A 1 413 ? -8.550 13.695 -12.071 1.00 34.19 413 ASP A CA 1
ATOM 3380 C C . ASP A 1 413 ? -8.846 13.225 -10.638 1.00 34.19 413 ASP A C 1
ATOM 3382 O O . ASP A 1 413 ? -9.283 13.979 -9.769 1.00 34.19 413 ASP A O 1
ATOM 3386 N N . VAL A 1 414 ? -8.484 11.960 -10.406 1.00 27.55 414 VAL A N 1
ATOM 3387 C CA . VAL A 1 414 ? -8.269 11.244 -9.133 1.00 27.55 414 VAL A CA 1
ATOM 3388 C C . VAL A 1 414 ? -9.385 10.308 -8.645 1.00 27.55 414 VAL A C 1
ATOM 3390 O O . VAL A 1 414 ? -9.043 9.277 -8.077 1.00 27.55 414 VAL A O 1
ATOM 3393 N N . THR A 1 415 ? -10.672 10.498 -8.959 1.00 28.39 415 THR A N 1
ATOM 3394 C CA . THR A 1 415 ? -11.700 9.465 -8.632 1.00 28.39 415 THR A CA 1
ATOM 3395 C C . THR A 1 415 ? -11.937 8.444 -9.748 1.00 28.39 415 THR A C 1
ATOM 3397 O O . THR A 1 415 ? -12.936 7.734 -9.750 1.00 28.39 415 THR A O 1
ATOM 3400 N N . SER A 1 416 ? -11.029 8.353 -10.717 1.00 32.06 416 SER A N 1
ATOM 3401 C CA . SER A 1 416 ? -11.347 7.710 -11.985 1.00 32.06 416 SER A CA 1
ATOM 3402 C C . SER A 1 416 ? -10.470 6.544 -12.424 1.00 32.06 416 SER A C 1
ATOM 3404 O O . SER A 1 416 ? -10.803 5.883 -13.400 1.00 32.06 416 SER A O 1
ATOM 3406 N N . VAL A 1 417 ? -9.401 6.187 -11.717 1.00 30.45 417 VAL A N 1
ATOM 3407 C CA . VAL A 1 417 ? -8.534 5.102 -12.222 1.00 30.45 417 VAL A CA 1
ATOM 3408 C C . VAL A 1 417 ? -9.202 3.719 -12.104 1.00 30.45 417 VAL A C 1
ATOM 3410 O O . VAL A 1 417 ? -8.887 2.819 -12.880 1.00 30.45 417 VAL A O 1
ATOM 3413 N N . ILE A 1 418 ? -10.183 3.550 -11.209 1.00 31.52 418 ILE A N 1
ATOM 3414 C CA . ILE A 1 418 ? -10.962 2.303 -11.106 1.00 31.52 418 ILE A CA 1
ATOM 3415 C C . ILE A 1 418 ? -12.253 2.360 -11.943 1.00 31.52 418 ILE A C 1
ATOM 3417 O O . ILE A 1 418 ? -12.581 1.364 -12.586 1.00 31.52 418 ILE A O 1
ATOM 3421 N N . ASP A 1 419 ? -12.932 3.511 -12.029 1.00 30.17 419 ASP A N 1
ATOM 3422 C CA . ASP A 1 419 ? -14.205 3.620 -12.761 1.00 30.17 419 ASP A CA 1
ATOM 3423 C C . ASP A 1 419 ? -14.061 4.071 -14.239 1.00 30.17 419 ASP A C 1
ATOM 3425 O O . ASP A 1 419 ? -14.732 3.496 -15.099 1.00 30.17 419 ASP A O 1
ATOM 3429 N N . GLN A 1 420 ? -13.139 4.977 -14.613 1.00 27.00 420 GLN A N 1
ATOM 3430 C CA . GLN A 1 420 ? -12.970 5.426 -16.020 1.00 27.00 420 GLN A CA 1
ATOM 3431 C C . GLN A 1 420 ? -12.281 4.403 -16.939 1.00 27.00 420 GLN A C 1
ATOM 3433 O O . GLN A 1 420 ? -12.382 4.526 -18.157 1.00 27.00 420 GLN A O 1
ATOM 3438 N N . LEU A 1 421 ? -11.631 3.362 -16.406 1.00 31.70 421 LEU A N 1
ATOM 3439 C CA . LEU A 1 421 ? -11.089 2.263 -17.226 1.00 31.70 421 LEU A CA 1
ATOM 3440 C C . LEU A 1 421 ? -12.105 1.134 -17.486 1.00 31.70 421 LEU A C 1
ATOM 3442 O O . LEU A 1 421 ? -11.753 0.137 -18.115 1.00 31.70 421 LEU A O 1
ATOM 3446 N N . SER A 1 422 ? -13.350 1.266 -17.011 1.00 30.44 422 SER A N 1
ATOM 3447 C CA . SER A 1 422 ? -14.417 0.272 -17.220 1.00 30.44 422 SER A CA 1
ATOM 3448 C C . SER A 1 422 ? -15.621 0.784 -18.017 1.00 30.44 422 SER A C 1
ATOM 3450 O O . SER A 1 422 ? -16.345 -0.028 -18.581 1.00 30.44 422 SER A O 1
ATOM 3452 N N . SER A 1 423 ? -15.809 2.103 -18.139 1.00 26.38 423 SER A N 1
ATOM 3453 C CA . SER A 1 423 ? -16.962 2.694 -18.838 1.00 26.38 423 SER A CA 1
ATOM 3454 C C . SER A 1 423 ? -16.766 2.928 -20.344 1.00 26.38 423 SER A C 1
ATOM 3456 O O . SER A 1 423 ? -17.716 3.287 -21.030 1.00 26.38 423 SER A O 1
ATOM 3458 N N . ARG A 1 424 ? -15.576 2.675 -20.907 1.00 28.64 424 ARG A N 1
ATOM 3459 C CA . ARG A 1 424 ? -15.350 2.646 -22.366 1.00 28.64 424 ARG A CA 1
ATOM 3460 C C . ARG A 1 424 ? -15.183 1.208 -22.859 1.00 28.64 424 ARG A C 1
ATOM 3462 O O . ARG A 1 424 ? -14.059 0.782 -23.107 1.00 28.64 424 ARG A O 1
ATOM 3469 N N . LYS A 1 425 ? -16.299 0.472 -22.914 1.00 28.91 425 LYS A N 1
ATOM 3470 C CA . LYS A 1 425 ? -16.621 -0.670 -23.813 1.00 28.91 425 LYS A CA 1
ATOM 3471 C C . LYS A 1 425 ? -17.915 -1.383 -23.362 1.00 28.91 425 LYS A C 1
ATOM 3473 O O . LYS A 1 425 ? -17.994 -2.604 -23.313 1.00 28.91 425 LYS A O 1
ATOM 3478 N N . GLN A 1 426 ? -18.930 -0.598 -23.006 1.00 28.25 426 GLN A N 1
ATOM 3479 C CA . GLN A 1 426 ? -20.332 -0.994 -23.156 1.00 28.25 426 GLN A CA 1
ATOM 3480 C C . GLN A 1 426 ? -20.966 -0.002 -24.129 1.00 28.25 426 GLN A C 1
ATOM 3482 O O . GLN A 1 426 ? -21.728 0.877 -23.746 1.00 28.25 426 GLN A O 1
ATOM 3487 N N . GLN A 1 427 ? -20.511 -0.103 -25.372 1.00 28.50 427 GLN A N 1
ATOM 3488 C CA . GLN A 1 427 ? -21.221 0.225 -26.600 1.00 28.50 427 GLN A CA 1
ATOM 3489 C C . GLN A 1 427 ? -20.563 -0.592 -27.703 1.00 28.50 427 GLN A C 1
ATOM 3491 O O . GLN A 1 427 ? -19.305 -0.640 -27.705 1.00 28.50 427 GLN A O 1
#

pLDDT: mean 80.96, std 20.41, range [26.38, 97.94]

InterPro domains:
  IPR004299 Membrane bound O-acyl transferase, MBOAT [PF03062] (4-340)
  IPR049941 Lysophospholipid acyltransferase 7/Porcupine-like [PTHR13906] (1-166)

Sequence (427 aa):
MIGLSWDLYDASKTESQRSVSQRKSALSKFPGVLETLAFSFTPTAFLTGPQFPMRHFQAFIDGSLRPVVHLRKSTFKHRFIYNAKFHRTLNRLVLGYFGVIVLSKWFAMYPADKMLTDEFQYEWSFFSRLLYMMIFGQLTLLRYVSIWLIAEGSCVLIGLGCTGFVHIRSKGSIQLPDFITNKDSDTVTRDGPVLKRRDSAVDWSLVENYIKSHAELYDPAQVIVREAPHTACANISLKRYIFATNTDDLVAGFNINTNRWLLDYVYKRLRFLGNKNLSQIISLLFLALWHGTYSGYYVNFGIELLVVTVEKDFLSILKNSKYNHFFYKTFTGRVISSVCGKLHIYFILSSPMVAFYLLKFHLWFPALKSIYFIGLWYVFWPLIRPTVKYLLPPLPKSQSEKSSQLSTTMNGDVTSVIDQLSSRKQQ

Foldseek 3Di:
DLLQVVLAVLLVDDPVPDDPVSNQQHDVDDPDDVLVVCVCPVPLANPQHDDDGSSLVVCLVVVLLDQPDPPVDPDVCVVAVVALLNVLLCVLQVQLVVLQVVLVVVCVVLPLCCLVDPCLLPVDDLVRLLVSLLVVLVSLQSNSSSSLSNSLSVCSNSPSLRRQWKAKDFADDDDDDCLQDPPPPDDDDDPDDPQVPPDNIHRSVVVVVVCVVPVVSDDVVGMDIDGDNSHSGPQADPVQCVQPLAPVSNQCGHRPSVSVCLVPSQLVVCVVVVDNLVSLVVSLVVVLCVLHDFVLSVLLSVLVSLRNVLRVVLVVLQCQFPCVCVLPPDPVNVVVSSVNSVVVVSSLSSLSSSSVVQRHCVSSVSSCVSSVVVSCVSVCSVVCVVVSCVVGPGDDPVVVVVVVVVCVVVVPGDPPPVPVSPPPPPD

Organism: Schistosoma haematobium (NCBI:txid6185)

Radius of gyration: 24.38 Å; chains: 1; bounding box: 62×50×75 Å